Protein AF-A0A960XV69-F1 (afdb_monomer_lite)

Sequence (689 aa):
MEKQKRWQLALIITVLLLTLYNILPTIFYYAQPLKAPVDEGRAMQVASEMVDRVNKLESEAQNWLAAYCKHLGLAPRSITIDAENPRQVLIRFAQPQEAETLKRLLPRAAALIPFQPARLNLATQQPIDTSVVAIDRSISMHMQPGGSLFRYTAKLDDKGQALPLYKALSNDRVSQVAEVLAGQSPQAIQIQALANAPADISGDQLELTLRLAREINAYSDAFGTQSPIAQRYFGTFSRGLQKDGSATVQRFTAKLDAAKAALTKQLTDLEAQQKTLKERGEFLDADKEQLLSLLRTQMTTLESASTVVKANSSAFSKGTQALDRTAILATLEQTDTIDLQDSHPFIRSLSIEWGADRVLLNLHDDVLAVRGQGGQTELAALQEEKLQQLLINEIARVSRATDEELSPINDRFSLSLAHLTSSQSVLALELGELAAQRTAQLEHELTALWQPLHADLERKAYPILDYKAFSGLSTAESKLGLVVYAPASEAKAPPRGFRTSSVYVIARGMKSILDKYQAYPDSDDAKQLTKDITLLQRLLADQGFFGYPAAAYGMAPEFADDFIFELNDYYSSLLAATREDLVVKGSHRYAVLEFTDVEQRILTTNHIEEAEQEELLKWREEYQSAQVDLRPAARLLVPPPTKNAYVENLKINLRKYFRGDDRKILRWGLDLSGGKSVRIGLRDQSNQP

Radius of gyration: 33.03 Å; chains: 1; bounding box: 83×102×83 Å

Foldseek 3Di:
DDPPDPVVVVVVVVVVVVVCLQVQLQCLQVVDPFQAFDDPVNLLVLVQLLLVLLQVLLVVLQLQVVLLCVLVVFDWPDWAQDPLFNQKTKTFGPDLVSLVVCLVQQQLQQVPQPQPQSGKAFQPDADPPSRMTIIGGSDRDRDDRDDPQKDKDWQADPVLHGDPVNLVLVLLQVLLLLLQFQAQAPLQVLLQVLLPDDLADDDPSLVSLLVVLLVLVLLCVLQNLPGLLNLLVLLSNQAQVLVCQLVSLVSSLSSLVNSLVVLVVVLVVLVVVQVVQVVVVHGDPPVSVVVNVVSVVSNVSSVVSSVSCVVSVVSNSNHDYRDDSVNSSVVSVVFQKDASPSNHSFFGIWGDDSVQQKIKGHTDPVLLVLCPPVCPDVSSVSSNVSSVVVVVVVQVVSCVSFVWDWDDDDSIIMTGNDPDDQFGMKMKRQVLVVLVSVLVSVLSSCVVQQQAPQPCCHCVNANEEEVVVLVPDDPVVNQHYWYKDAQLNDPDDDFPQDANQKIKIKGHNVQVVLVVCPVPCPDPNNVSNVVSVVSVCSSLVSVVWDKDQLCVRPTDPNRNGIIMTMDGNNCVSSVSSSQAPFCQGRRSSITMGTIRGNNVVLVSVLVSLVVVLVSLVVLQVLQVVQCPDPDVSSNSSRRHRSDDSQVSLQVSLVVNSSSNPPQSWRWGWDDDDPIDIDTDHDADPVRHD

Secondary structure (DSSP, 8-state):
-----HHHHHHHHHHHHHHHHHHHHHHHHHTS-TTSPP-HHHHHHHHHHHHHHHHHHHHHHHHHHHHHHHHTT---SEEEE-SS-TTEEEEE-SSHHHHHHHHHHHHHHHTT-SSGGG-EEE-SS--SSTTEEEEEES---PPPSSSTTEEEEESB-TTSPBPHHHHHHHHHHHHHHHHHHHSS-HHHHHHHHHHHS-SS--HHHHHHHHHHHHHHHHHHHHH-TTSHHHHHHHHHTTTT-TTTHHHHHHHHHHHHHHHHHHHHHHHHHHHHHHHHHHHTT----HHHHHHHHHHHHHHHHHHHHHHHHHHTHHHHT-PPPPPPHHHHHHHHHH-SEEE-GGGSSSEEEEEEEGGGTEEEEEEPHHHHHHHTTTTSSHHHHHHHHHHHHHHHHHHHHHHHHHT--EEEETTEEEEES-SSTT--EEEEEEHHHHHHHHHHHHHHHHHHH----SGGGSTTTS-EEEHHHHHTS-TTGGGSEEEEE-GGGSSSPPPTT--TTEEEEEEETHHHHHHHHHT-TTSHHHHHHHHHHHHHHHHHHHTT-EEEEGGGGT--GGGTT-EEEEEETTTHHHHHHHTS--EE-TTSSEEEEEE--HHHHHHHHHHHHHHHHHHHHHHHHHHHHHHH-SSTTGGGTSPPPSS-HHHHHHHHHHHHHHHT-TT-EEEEE--STT--EEEEE---TTS--

Structure (mmCIF, N/CA/C/O backbone):
data_AF-A0A960XV69-F1
#
_entry.id   AF-A0A960XV69-F1
#
loop_
_atom_site.group_PDB
_atom_site.id
_atom_site.type_symbol
_atom_site.label_atom_id
_atom_site.label_alt_id
_atom_site.label_comp_id
_atom_site.label_asym_id
_atom_site.label_entity_id
_atom_site.label_seq_id
_atom_site.pdbx_PDB_ins_code
_atom_site.Cartn_x
_atom_site.Cartn_y
_atom_site.Cartn_z
_atom_site.occupancy
_atom_site.B_iso_or_equiv
_atom_site.auth_seq_id
_atom_site.auth_comp_id
_atom_site.auth_asym_id
_atom_site.auth_atom_id
_atom_site.pdbx_PDB_model_num
ATOM 1 N N . MET A 1 1 ? 28.408 -60.281 -46.549 1.00 46.12 1 MET A N 1
ATOM 2 C CA . MET A 1 1 ? 28.264 -59.071 -45.713 1.00 46.12 1 MET A CA 1
ATOM 3 C C . MET A 1 1 ? 27.505 -58.031 -46.518 1.00 46.12 1 MET A C 1
ATOM 5 O O . MET A 1 1 ? 28.087 -57.405 -47.397 1.00 46.12 1 MET A O 1
ATOM 9 N N . GLU A 1 2 ? 26.191 -57.930 -46.310 1.00 51.59 2 GLU A N 1
ATOM 10 C CA . GLU A 1 2 ? 25.373 -56.895 -46.949 1.00 51.59 2 GLU A CA 1
ATOM 11 C C . GLU A 1 2 ? 25.874 -55.509 -46.531 1.00 51.59 2 GLU A C 1
ATOM 13 O O . GLU A 1 2 ? 26.087 -55.242 -45.348 1.00 51.59 2 GLU A O 1
ATOM 18 N N . LYS A 1 3 ? 26.088 -54.625 -47.511 1.00 59.28 3 LYS A N 1
ATOM 19 C CA . LYS A 1 3 ? 26.428 -53.223 -47.262 1.00 59.28 3 LYS A CA 1
ATOM 20 C C . LYS A 1 3 ? 25.274 -52.587 -46.484 1.00 59.28 3 LYS A C 1
ATOM 22 O O . LYS A 1 3 ? 24.214 -52.363 -47.069 1.00 59.28 3 LYS A O 1
ATOM 27 N N . GLN A 1 4 ? 25.487 -52.280 -45.201 1.00 59.44 4 GLN A N 1
ATOM 28 C CA . GLN A 1 4 ? 24.585 -51.423 -44.426 1.00 59.44 4 GLN A CA 1
ATOM 29 C C . GLN A 1 4 ? 24.274 -50.177 -45.257 1.00 59.44 4 GLN A C 1
ATOM 31 O O . GLN A 1 4 ? 25.169 -49.426 -45.662 1.00 59.44 4 GLN A O 1
ATOM 36 N N . LYS A 1 5 ? 22.998 -49.999 -45.600 1.00 75.19 5 LYS A N 1
ATOM 37 C CA . LYS A 1 5 ? 22.580 -48.904 -46.470 1.00 75.19 5 LYS A CA 1
ATOM 38 C C . LYS A 1 5 ? 22.612 -47.620 -45.640 1.00 75.19 5 LYS A C 1
ATOM 40 O O . LYS A 1 5 ? 22.060 -47.584 -44.547 1.00 75.19 5 LYS A O 1
ATOM 45 N N . ARG A 1 6 ? 23.212 -46.544 -46.163 1.00 72.94 6 ARG A N 1
ATOM 46 C CA . ARG A 1 6 ? 23.377 -45.248 -45.461 1.00 72.94 6 ARG A CA 1
ATOM 47 C C . ARG A 1 6 ? 22.074 -44.673 -44.869 1.00 72.94 6 ARG A C 1
ATOM 49 O O . ARG A 1 6 ? 22.132 -43.942 -43.889 1.00 72.94 6 ARG A O 1
ATOM 56 N N . TRP A 1 7 ? 20.907 -45.035 -45.412 1.00 79.94 7 TRP A N 1
ATOM 57 C CA . TRP A 1 7 ? 19.604 -44.628 -44.871 1.00 79.94 7 TRP A CA 1
ATOM 58 C C . TRP A 1 7 ? 19.234 -45.322 -43.552 1.00 79.94 7 TRP A C 1
ATOM 60 O O . TRP A 1 7 ? 18.522 -44.731 -42.751 1.00 79.94 7 TRP A O 1
ATOM 70 N N . GLN A 1 8 ? 19.736 -46.535 -43.290 1.00 81.25 8 GLN A N 1
ATOM 71 C CA . GLN A 1 8 ? 19.508 -47.240 -42.023 1.00 81.25 8 GLN A CA 1
ATOM 72 C C . GLN A 1 8 ? 20.196 -46.506 -40.869 1.00 81.25 8 GLN A C 1
ATOM 74 O O . GLN A 1 8 ? 19.603 -46.356 -39.809 1.00 81.25 8 GLN A O 1
ATOM 79 N N . LEU A 1 9 ? 21.402 -45.969 -41.096 1.00 81.31 9 LEU A N 1
ATOM 80 C CA . LEU A 1 9 ? 22.094 -45.123 -40.120 1.00 81.31 9 LEU A CA 1
ATOM 81 C C . LEU A 1 9 ? 21.316 -43.828 -39.849 1.00 81.31 9 LEU A C 1
ATOM 83 O O . LEU A 1 9 ? 21.129 -43.464 -38.693 1.00 81.31 9 LEU A O 1
ATOM 87 N N . ALA A 1 10 ? 20.826 -43.159 -40.899 1.00 82.94 10 ALA A N 1
ATOM 88 C CA . ALA A 1 10 ? 20.011 -41.954 -40.747 1.00 82.94 10 ALA A CA 1
ATOM 89 C C . ALA A 1 10 ? 18.727 -42.239 -39.950 1.00 82.94 10 ALA A C 1
ATOM 91 O O . ALA A 1 10 ? 18.403 -41.496 -39.032 1.00 82.94 10 ALA A O 1
ATOM 92 N N . LEU A 1 11 ? 18.052 -43.357 -40.235 1.00 82.62 11 LEU A N 1
ATOM 93 C CA . LEU A 1 11 ? 16.850 -43.783 -39.522 1.00 82.62 11 LEU A CA 1
ATOM 94 C C . LEU A 1 11 ? 17.133 -44.125 -38.052 1.00 82.62 11 LEU A C 1
ATOM 96 O O . LEU A 1 11 ? 16.377 -43.702 -37.185 1.00 82.62 11 LEU A O 1
ATOM 100 N N . ILE A 1 12 ? 18.235 -44.823 -37.755 1.00 83.81 12 ILE A N 1
ATOM 101 C CA . ILE A 1 12 ? 18.666 -45.102 -36.375 1.00 83.81 12 ILE A CA 1
ATOM 102 C C . ILE A 1 12 ? 18.928 -43.795 -35.620 1.00 83.81 12 ILE A C 1
ATOM 104 O O . ILE A 1 12 ? 18.449 -43.641 -34.501 1.00 83.81 12 ILE A O 1
ATOM 108 N N . ILE A 1 13 ? 19.634 -42.839 -36.232 1.00 85.38 13 ILE A N 1
ATOM 109 C CA . ILE A 1 13 ? 19.891 -41.525 -35.628 1.00 85.38 13 ILE A CA 1
ATOM 110 C C . ILE A 1 13 ? 18.574 -40.782 -35.378 1.00 85.38 13 ILE A C 1
ATOM 112 O O . ILE A 1 13 ? 18.382 -40.244 -34.294 1.00 85.38 13 ILE A O 1
ATOM 116 N N . THR A 1 14 ? 17.644 -40.778 -36.337 1.00 83.50 14 THR A N 1
ATOM 117 C CA . THR A 1 14 ? 16.336 -40.130 -36.173 1.00 83.50 14 THR A CA 1
ATOM 118 C C . THR A 1 14 ? 15.526 -40.759 -35.043 1.00 83.50 14 THR A C 1
ATOM 120 O O . THR A 1 14 ? 14.998 -40.031 -34.208 1.00 83.50 14 THR A O 1
ATOM 123 N N . VAL A 1 15 ? 15.452 -42.090 -34.973 1.00 82.06 15 VAL A N 1
ATOM 124 C CA . VAL A 1 15 ? 14.752 -42.791 -33.886 1.00 82.06 15 VAL A CA 1
ATOM 125 C C . VAL A 1 15 ? 15.415 -42.493 -32.543 1.00 82.06 15 VAL A C 1
ATOM 127 O O . VAL A 1 15 ? 14.711 -42.162 -31.596 1.00 82.06 15 VAL A O 1
ATOM 130 N N . LEU A 1 16 ? 16.750 -42.521 -32.472 1.00 83.44 16 LEU A N 1
ATOM 131 C CA . LEU A 1 16 ? 17.501 -42.227 -31.251 1.00 83.44 16 LEU A CA 1
ATOM 132 C C . LEU A 1 16 ? 17.264 -40.788 -30.766 1.00 83.44 16 LEU A C 1
ATOM 134 O O . LEU A 1 16 ? 16.988 -40.572 -29.586 1.00 83.44 16 LEU A O 1
ATOM 138 N N . LEU A 1 17 ? 17.296 -39.812 -31.676 1.00 82.50 17 LEU A N 1
ATOM 139 C CA . LEU A 1 17 ? 16.986 -38.415 -31.370 1.00 82.50 17 LEU A CA 1
ATOM 140 C C . LEU A 1 17 ? 15.535 -38.239 -30.912 1.00 82.50 17 LEU A C 1
ATOM 142 O O . LEU A 1 17 ? 15.307 -37.520 -29.948 1.00 82.50 17 LEU A O 1
ATOM 146 N N . LEU A 1 18 ? 14.568 -38.922 -31.536 1.00 76.62 18 LEU A N 1
ATOM 147 C CA . LEU A 1 18 ? 13.163 -38.895 -31.110 1.00 76.62 18 LEU A CA 1
ATOM 148 C C . LEU A 1 18 ? 12.956 -39.554 -29.738 1.00 76.62 18 LEU A C 1
ATOM 150 O O . LEU A 1 18 ? 12.161 -39.069 -28.937 1.00 76.62 18 LEU A O 1
ATOM 154 N N . THR A 1 19 ? 13.688 -40.627 -29.428 1.00 75.00 19 THR A N 1
ATOM 155 C CA . THR A 1 19 ? 13.636 -41.252 -28.098 1.00 75.00 19 THR A CA 1
ATOM 156 C C . THR A 1 19 ? 14.272 -40.378 -27.022 1.00 75.00 19 THR A C 1
ATOM 158 O O . THR A 1 19 ? 13.673 -40.204 -25.964 1.00 75.00 19 THR A O 1
ATOM 161 N N . LEU A 1 20 ? 15.434 -39.768 -27.287 1.00 77.19 20 LEU A N 1
ATOM 162 C CA . LEU A 1 20 ? 16.037 -38.789 -26.376 1.00 77.19 20 LEU A CA 1
ATOM 163 C C . LEU A 1 20 ? 15.120 -37.576 -26.200 1.00 77.19 20 LEU A C 1
ATOM 165 O O . LEU A 1 20 ? 14.971 -37.078 -25.089 1.00 77.19 20 LEU A O 1
ATOM 169 N N . TYR A 1 21 ? 14.459 -37.155 -27.276 1.00 71.88 21 TYR A N 1
ATOM 170 C CA . TYR A 1 21 ? 13.474 -36.085 -27.251 1.00 71.88 21 TYR A CA 1
ATOM 171 C C . TYR A 1 21 ? 12.264 -36.398 -26.345 1.00 71.88 21 TYR A C 1
ATOM 173 O O . TYR A 1 21 ? 11.721 -35.533 -25.672 1.00 71.88 21 TYR A O 1
ATOM 181 N N . ASN A 1 22 ? 11.835 -37.655 -26.276 1.00 70.31 22 ASN A N 1
ATOM 182 C CA . ASN A 1 22 ? 10.731 -38.021 -25.390 1.00 70.31 22 ASN A CA 1
ATOM 183 C C . ASN A 1 22 ? 11.162 -38.110 -23.920 1.00 70.31 22 ASN A C 1
ATOM 185 O O . ASN A 1 22 ? 10.454 -37.696 -23.006 1.00 70.31 22 ASN A O 1
ATOM 189 N N . ILE A 1 23 ? 12.327 -38.717 -23.690 1.00 71.50 23 ILE A N 1
ATOM 190 C CA . ILE A 1 23 ? 12.718 -39.176 -22.358 1.00 71.50 23 ILE A CA 1
ATOM 191 C C . ILE A 1 23 ? 13.402 -38.056 -21.560 1.00 71.50 23 ILE A C 1
ATOM 193 O O . ILE A 1 23 ? 13.183 -37.951 -20.355 1.00 71.50 23 ILE A O 1
ATOM 197 N N . LEU A 1 24 ? 14.209 -37.203 -22.203 1.00 75.31 24 LEU A N 1
ATOM 198 C CA . LEU A 1 24 ? 15.039 -36.219 -21.499 1.00 75.31 24 LEU A CA 1
ATOM 199 C C . LEU A 1 24 ? 14.249 -35.231 -20.621 1.00 75.31 24 LEU A C 1
ATOM 201 O O . LEU A 1 24 ? 14.652 -35.072 -19.474 1.00 75.31 24 LEU A O 1
ATOM 205 N N . PRO A 1 25 ? 13.133 -34.613 -21.058 1.00 68.75 25 PRO A N 1
ATOM 206 C CA . PRO A 1 25 ? 12.353 -33.705 -20.206 1.00 68.75 25 PRO A CA 1
ATOM 207 C C . PRO A 1 25 ? 11.836 -34.393 -18.957 1.00 68.75 25 PRO A C 1
ATOM 209 O O . PRO A 1 25 ? 11.910 -33.847 -17.866 1.00 68.75 25 PRO A O 1
ATOM 212 N N . THR A 1 26 ? 11.351 -35.624 -19.129 1.00 68.62 26 THR A N 1
ATOM 213 C CA . THR A 1 26 ? 10.805 -36.434 -18.041 1.00 68.62 26 THR A CA 1
ATOM 214 C C . THR A 1 26 ? 11.909 -36.798 -17.051 1.00 68.62 26 THR A C 1
ATOM 216 O O . THR A 1 26 ? 11.712 -36.683 -15.846 1.00 68.62 26 THR A O 1
ATOM 219 N N . ILE A 1 27 ? 13.099 -37.165 -17.544 1.00 75.44 27 ILE A N 1
ATOM 220 C CA . ILE A 1 27 ? 14.270 -37.390 -16.690 1.00 75.44 27 ILE A CA 1
ATOM 221 C C . ILE A 1 27 ? 14.653 -36.104 -15.957 1.00 75.44 27 ILE A C 1
ATOM 223 O O . ILE A 1 27 ? 14.848 -36.156 -14.752 1.00 75.44 27 ILE A O 1
ATOM 227 N N . PHE A 1 28 ? 14.752 -34.958 -16.636 1.00 77.06 28 PHE A N 1
ATOM 228 C CA . PHE A 1 28 ? 15.150 -33.701 -15.996 1.00 77.06 28 PHE A CA 1
ATOM 229 C C . PHE A 1 28 ? 14.119 -33.189 -14.987 1.00 77.06 28 PHE A C 1
ATOM 231 O O . PHE A 1 28 ? 14.517 -32.626 -13.970 1.00 77.06 28 PHE A O 1
ATOM 238 N N . TYR A 1 29 ? 12.826 -33.409 -15.234 1.00 73.12 29 TYR A N 1
ATOM 239 C CA . TYR A 1 29 ? 11.761 -33.066 -14.295 1.00 73.12 29 TYR A CA 1
ATOM 240 C C . TYR A 1 29 ? 11.811 -33.944 -13.047 1.00 73.12 29 TYR A C 1
ATOM 242 O O . TYR A 1 29 ? 11.953 -33.437 -11.941 1.00 73.12 29 TYR A O 1
ATOM 250 N N . TYR A 1 30 ? 11.772 -35.270 -13.210 1.00 73.44 30 TYR A N 1
ATOM 251 C CA . TYR A 1 30 ? 11.741 -36.197 -12.075 1.00 73.44 30 TYR A CA 1
ATOM 252 C C . TYR A 1 30 ? 13.103 -36.388 -11.395 1.00 73.44 30 TYR A C 1
ATOM 254 O O . TYR A 1 30 ? 13.158 -36.920 -10.289 1.00 73.44 30 TYR A O 1
ATOM 262 N N . ALA A 1 31 ? 14.204 -35.952 -12.015 1.00 80.38 31 ALA A N 1
ATOM 263 C CA . ALA A 1 31 ? 15.495 -35.835 -11.340 1.00 80.38 31 ALA A CA 1
ATOM 264 C C . ALA A 1 31 ? 15.537 -34.642 -10.375 1.00 80.38 31 ALA A C 1
ATOM 266 O O . ALA A 1 31 ? 16.386 -34.617 -9.482 1.00 80.38 31 ALA A O 1
ATOM 267 N N . GLN A 1 32 ? 14.654 -33.650 -10.540 1.00 81.62 32 GLN A N 1
ATOM 268 C CA . GLN A 1 32 ? 14.532 -32.561 -9.580 1.00 81.62 32 GLN A CA 1
ATOM 269 C C . GLN A 1 32 ? 13.721 -33.014 -8.362 1.00 81.62 32 GLN A C 1
ATOM 271 O O . GLN A 1 32 ? 12.783 -33.804 -8.483 1.00 81.62 32 GLN A O 1
ATOM 276 N N . PRO A 1 33 ? 14.038 -32.498 -7.166 1.00 86.44 33 PRO A N 1
ATOM 277 C CA . PRO A 1 33 ? 13.279 -32.805 -5.967 1.00 86.44 33 PRO A CA 1
ATOM 278 C C . PRO A 1 33 ? 11.998 -31.955 -5.942 1.00 86.44 33 PRO A C 1
ATOM 280 O O . PRO A 1 33 ? 11.883 -31.022 -5.158 1.00 86.44 33 PRO A O 1
ATOM 283 N N . LEU A 1 34 ? 11.046 -32.259 -6.827 1.00 84.88 34 LEU A N 1
ATOM 284 C CA . LEU A 1 34 ? 9.854 -31.440 -7.102 1.00 84.88 34 LEU A CA 1
ATOM 285 C C . LEU A 1 34 ? 9.034 -31.094 -5.854 1.00 84.88 34 LEU A C 1
ATOM 287 O O . LEU A 1 34 ? 8.559 -29.973 -5.719 1.00 84.88 34 LEU A O 1
ATOM 291 N N . LYS A 1 35 ? 8.915 -32.051 -4.930 1.00 89.19 35 LYS A N 1
ATOM 292 C CA . LYS A 1 35 ? 8.189 -31.901 -3.660 1.00 89.19 35 LYS A CA 1
ATOM 293 C C . LYS A 1 35 ? 9.045 -31.397 -2.503 1.00 89.19 35 LYS A C 1
ATOM 295 O O . LYS A 1 35 ? 8.539 -31.269 -1.392 1.00 89.19 35 LYS A O 1
ATOM 300 N N . ALA A 1 36 ? 10.336 -31.163 -2.726 1.00 90.69 36 ALA A N 1
ATOM 301 C CA . ALA A 1 36 ? 11.165 -30.554 -1.700 1.00 90.69 36 ALA A CA 1
ATOM 302 C C . ALA A 1 36 ? 10.846 -29.057 -1.580 1.00 90.69 36 ALA A C 1
ATOM 304 O O . ALA A 1 36 ? 10.498 -28.426 -2.585 1.00 90.69 36 ALA A O 1
ATOM 305 N N . PRO A 1 37 ? 11.012 -28.477 -0.379 1.00 92.25 37 PRO A N 1
ATOM 306 C CA . PRO A 1 37 ? 10.954 -27.035 -0.207 1.00 92.25 37 PRO A CA 1
ATOM 307 C C . PRO A 1 37 ? 11.954 -26.318 -1.115 1.00 92.25 37 PRO A C 1
ATOM 309 O O . PRO A 1 37 ? 13.028 -26.833 -1.450 1.00 92.25 37 PRO A O 1
ATOM 312 N N . VAL A 1 38 ? 11.612 -25.082 -1.470 1.00 93.81 38 VAL A N 1
ATOM 313 C CA . VAL A 1 38 ? 12.564 -24.148 -2.074 1.00 93.81 38 VAL A CA 1
ATOM 314 C C . VAL A 1 38 ? 13.577 -23.753 -1.004 1.00 93.81 38 VAL A C 1
ATOM 316 O O . VAL A 1 38 ? 13.194 -23.213 0.031 1.00 93.81 38 VAL A O 1
ATOM 319 N N . ASP A 1 39 ? 14.851 -24.048 -1.261 1.00 93.69 39 ASP A N 1
ATOM 320 C CA . ASP A 1 39 ? 15.976 -23.702 -0.396 1.00 93.69 39 ASP A CA 1
ATOM 321 C C . ASP A 1 39 ? 16.490 -22.275 -0.658 1.00 93.69 39 ASP A C 1
ATOM 323 O O . ASP A 1 39 ? 16.061 -21.590 -1.590 1.00 93.69 39 ASP A O 1
ATOM 327 N N . GLU A 1 40 ? 17.440 -21.832 0.167 1.00 94.19 40 GLU A N 1
ATOM 328 C CA . GLU A 1 40 ? 18.044 -20.502 0.056 1.00 94.19 40 GLU A CA 1
ATOM 329 C C . GLU A 1 40 ? 18.694 -20.269 -1.311 1.00 94.19 40 GLU A C 1
ATOM 331 O O . GLU A 1 40 ? 18.518 -19.209 -1.905 1.00 94.19 40 GLU A O 1
ATOM 336 N N . GLY A 1 41 ? 19.404 -21.264 -1.850 1.00 93.69 41 GLY A N 1
ATOM 337 C CA . GLY A 1 41 ? 20.088 -21.139 -3.137 1.00 93.69 41 GLY A CA 1
ATOM 338 C C . GLY A 1 41 ? 19.115 -20.847 -4.279 1.00 93.69 41 GLY A C 1
ATOM 339 O O . GLY A 1 41 ? 19.331 -19.919 -5.061 1.00 93.69 41 GLY A O 1
ATOM 340 N N . ARG A 1 42 ? 18.004 -21.591 -4.345 1.00 93.50 42 ARG A N 1
ATOM 341 C CA . ARG A 1 42 ? 16.940 -21.355 -5.330 1.00 93.50 42 ARG A CA 1
ATOM 342 C C . ARG A 1 42 ? 16.217 -20.035 -5.085 1.00 93.50 42 ARG A C 1
ATOM 344 O O . ARG A 1 42 ? 15.951 -19.315 -6.042 1.00 93.50 42 ARG A O 1
ATOM 351 N N . ALA A 1 43 ? 15.922 -19.691 -3.833 1.00 94.81 43 ALA A N 1
ATOM 352 C CA . ALA A 1 43 ? 15.281 -18.420 -3.504 1.00 94.81 43 ALA A CA 1
ATOM 353 C C . ALA A 1 43 ? 16.145 -17.216 -3.921 1.00 94.81 43 ALA A C 1
ATOM 355 O O . ALA A 1 43 ? 15.640 -16.259 -4.505 1.00 94.81 43 ALA A O 1
ATOM 356 N N . MET A 1 44 ? 17.459 -17.284 -3.704 1.00 94.38 44 MET A N 1
ATOM 357 C CA . MET A 1 44 ? 18.388 -16.233 -4.121 1.00 94.38 44 MET A CA 1
ATOM 358 C C . MET A 1 44 ? 18.590 -16.187 -5.639 1.00 94.38 44 MET A C 1
ATOM 360 O O . MET A 1 44 ? 18.824 -15.112 -6.190 1.00 94.38 44 MET A O 1
ATOM 364 N N . GLN A 1 45 ? 18.428 -17.310 -6.347 1.00 93.44 45 GLN A N 1
ATOM 365 C CA . GLN A 1 45 ? 18.333 -17.285 -7.806 1.00 93.44 45 GLN A CA 1
ATOM 366 C C . GLN A 1 45 ? 17.092 -16.505 -8.263 1.00 93.44 45 GLN A C 1
ATOM 368 O O . GLN A 1 45 ? 17.210 -15.649 -9.135 1.00 93.44 45 GLN A O 1
ATOM 373 N N . VAL A 1 46 ? 15.927 -16.733 -7.642 1.00 94.69 46 VAL A N 1
ATOM 374 C CA . VAL A 1 46 ? 14.706 -15.955 -7.929 1.00 94.69 46 VAL A CA 1
ATOM 375 C C . VAL A 1 46 ? 14.946 -14.468 -7.657 1.00 94.69 46 VAL A C 1
ATOM 377 O O . VAL A 1 46 ? 14.585 -13.635 -8.483 1.00 94.69 46 VAL A O 1
ATOM 380 N N . ALA A 1 47 ? 15.627 -14.126 -6.557 1.00 94.50 47 ALA A N 1
ATOM 381 C CA . ALA A 1 47 ? 16.030 -12.751 -6.261 1.00 94.50 47 ALA A CA 1
ATOM 382 C C . ALA A 1 47 ? 16.871 -12.118 -7.380 1.00 94.50 47 ALA A C 1
ATOM 384 O O . ALA A 1 47 ? 16.577 -11.009 -7.826 1.00 94.50 47 ALA A O 1
ATOM 385 N N . SER A 1 48 ? 17.877 -12.841 -7.877 1.00 93.88 48 SER A N 1
ATOM 386 C CA . SER A 1 48 ? 18.694 -12.390 -9.007 1.00 93.88 48 SER A CA 1
ATOM 387 C C . SER A 1 48 ? 17.858 -12.197 -10.271 1.00 93.88 48 SER A C 1
ATOM 389 O O . SER A 1 48 ? 17.993 -11.180 -10.945 1.00 93.88 48 SER A O 1
ATOM 391 N N . GLU A 1 49 ? 16.959 -13.133 -10.580 1.00 93.94 49 GLU A N 1
ATOM 392 C CA . GLU A 1 49 ? 16.093 -13.039 -11.757 1.00 93.94 49 GLU A CA 1
ATOM 393 C C . GLU A 1 49 ? 15.116 -11.852 -11.665 1.00 93.94 49 GLU A C 1
ATOM 395 O O . GLU A 1 49 ? 14.833 -11.215 -12.681 1.00 93.94 49 GLU A O 1
ATOM 400 N N . MET A 1 50 ? 14.626 -11.515 -10.465 1.00 94.75 50 MET A N 1
ATOM 401 C CA . MET A 1 50 ? 13.823 -10.308 -10.235 1.00 94.75 50 MET A CA 1
ATOM 402 C C . MET A 1 50 ? 14.621 -9.037 -10.545 1.00 94.75 50 MET A C 1
ATOM 404 O O . MET A 1 50 ? 14.137 -8.184 -11.289 1.00 94.75 50 MET A O 1
ATOM 408 N N . VAL A 1 51 ? 15.849 -8.931 -10.023 1.00 93.75 51 VAL A N 1
ATOM 409 C CA . VAL A 1 51 ? 16.756 -7.799 -10.289 1.00 93.75 51 VAL A CA 1
ATOM 410 C C . VAL A 1 51 ? 17.048 -7.673 -11.783 1.00 93.75 51 VAL A C 1
ATOM 412 O O . VAL A 1 51 ? 16.926 -6.585 -12.348 1.00 93.75 51 VAL A O 1
ATOM 415 N N . ASP A 1 52 ? 17.359 -8.788 -12.446 1.00 93.75 52 ASP A N 1
ATOM 416 C CA . ASP A 1 52 ? 17.639 -8.813 -13.880 1.00 93.75 52 ASP A CA 1
ATOM 417 C C . ASP A 1 52 ? 16.437 -8.329 -14.698 1.00 93.75 52 ASP A C 1
ATOM 419 O O . ASP A 1 52 ? 16.608 -7.541 -15.631 1.00 93.75 52 ASP A O 1
ATOM 423 N N . ARG A 1 53 ? 15.212 -8.753 -14.352 1.00 94.31 53 ARG A N 1
ATOM 424 C CA . ARG A 1 53 ? 13.986 -8.307 -15.036 1.00 94.31 53 ARG A CA 1
ATOM 425 C C . ARG A 1 53 ? 13.756 -6.807 -14.878 1.00 94.31 53 ARG A C 1
ATOM 427 O O . ARG A 1 53 ? 13.484 -6.147 -15.880 1.00 94.31 53 ARG A O 1
ATOM 434 N N . VAL A 1 54 ? 13.917 -6.266 -13.669 1.00 94.12 54 VAL A N 1
ATOM 435 C CA . VAL A 1 54 ? 13.766 -4.825 -13.409 1.00 94.12 54 VAL A CA 1
ATOM 436 C C . VAL A 1 54 ? 14.810 -4.023 -14.187 1.00 94.12 54 VAL A C 1
ATOM 438 O O . VAL A 1 54 ? 14.455 -3.123 -14.947 1.00 94.12 54 VAL A O 1
ATOM 441 N N . ASN A 1 55 ? 16.089 -4.386 -14.079 1.00 92.88 55 ASN A N 1
ATOM 442 C CA . ASN A 1 55 ? 17.178 -3.661 -14.736 1.00 92.88 55 ASN A CA 1
ATOM 443 C C . ASN A 1 55 ? 17.105 -3.743 -16.263 1.00 92.88 55 ASN A C 1
ATOM 445 O O . ASN A 1 55 ? 17.433 -2.789 -16.967 1.00 92.88 55 ASN A O 1
ATOM 449 N N . LYS A 1 56 ? 16.632 -4.865 -16.811 1.00 93.31 56 LYS A N 1
ATOM 450 C CA . LYS A 1 56 ? 16.484 -5.047 -18.259 1.00 93.31 56 LYS A CA 1
ATOM 451 C C . LYS A 1 56 ? 15.536 -4.024 -18.891 1.00 93.31 56 LYS A C 1
ATOM 453 O O . LYS A 1 56 ? 15.748 -3.682 -20.060 1.00 93.31 56 LYS A O 1
ATOM 458 N N . LEU A 1 57 ? 14.574 -3.478 -18.138 1.00 93.44 57 LEU A N 1
ATOM 459 C CA . LEU A 1 57 ? 13.660 -2.432 -18.616 1.00 93.44 57 LEU A CA 1
ATOM 460 C C . LEU A 1 57 ? 14.390 -1.172 -19.101 1.00 93.44 57 LEU A C 1
ATOM 462 O O . LEU A 1 57 ? 13.899 -0.500 -20.006 1.00 93.44 57 LEU A O 1
ATOM 466 N N . GLU A 1 58 ? 15.585 -0.881 -18.580 1.00 92.44 58 GLU A N 1
ATOM 467 C CA . GLU A 1 58 ? 16.441 0.212 -19.066 1.00 92.44 58 GLU A CA 1
ATOM 468 C C . GLU A 1 58 ? 16.818 0.026 -20.532 1.00 92.44 58 GLU A C 1
ATOM 470 O O . GLU A 1 58 ? 16.578 0.889 -21.381 1.00 92.44 58 GLU A O 1
ATOM 475 N N . SER A 1 59 ? 17.368 -1.147 -20.838 1.00 92.25 59 SER A N 1
ATOM 476 C CA . SER A 1 59 ? 17.759 -1.503 -22.198 1.00 92.25 59 SER A CA 1
ATOM 477 C C . SER A 1 59 ? 16.543 -1.669 -23.115 1.00 92.25 59 SER A C 1
ATOM 479 O O . SER A 1 59 ? 16.596 -1.320 -24.295 1.00 92.25 59 SER A O 1
ATOM 481 N N . GLU A 1 60 ? 15.420 -2.171 -22.595 1.00 92.94 60 GLU A N 1
ATOM 482 C CA . GLU A 1 60 ? 14.194 -2.350 -23.373 1.00 92.94 60 GLU A CA 1
ATOM 483 C C . GLU A 1 60 ? 13.551 -1.013 -23.744 1.00 92.94 60 GLU A C 1
ATOM 485 O O . GLU A 1 60 ? 13.132 -0.864 -24.893 1.00 92.94 60 GLU A O 1
ATOM 490 N N . ALA A 1 61 ? 13.578 -0.015 -22.855 1.00 94.50 61 ALA A N 1
ATOM 491 C CA . ALA A 1 61 ? 13.154 1.349 -23.162 1.00 94.50 61 ALA A CA 1
ATOM 492 C C . ALA A 1 61 ? 13.984 1.956 -24.306 1.00 94.50 61 ALA A C 1
ATOM 494 O O . ALA A 1 61 ? 13.423 2.458 -25.281 1.00 94.50 61 ALA A O 1
ATOM 495 N N . GLN A 1 62 ? 15.317 1.858 -24.240 1.00 94.56 62 GLN A N 1
ATOM 496 C CA . GLN A 1 62 ? 16.203 2.348 -25.305 1.00 94.56 62 GLN A CA 1
ATOM 497 C C . GLN A 1 62 ? 15.940 1.640 -26.642 1.00 94.56 62 GLN A C 1
ATOM 499 O O . GLN A 1 62 ? 15.820 2.293 -27.681 1.00 94.56 62 GLN A O 1
ATOM 504 N N . ASN A 1 63 ? 15.800 0.312 -26.619 1.00 94.44 63 ASN A N 1
ATOM 505 C CA . ASN A 1 63 ? 15.517 -0.488 -27.811 1.00 94.44 63 ASN A CA 1
ATOM 506 C C . ASN A 1 63 ? 14.148 -0.153 -28.418 1.00 94.44 63 ASN A C 1
ATOM 508 O O . ASN A 1 63 ? 14.025 -0.057 -29.642 1.00 94.44 63 ASN A O 1
ATOM 512 N N . TRP A 1 64 ? 13.126 0.044 -27.582 1.00 95.06 64 TRP A N 1
ATOM 513 C CA . TRP A 1 64 ? 11.796 0.453 -28.026 1.00 95.06 64 TRP A CA 1
ATOM 514 C C . TRP A 1 64 ? 11.841 1.835 -28.683 1.00 95.06 64 TRP A C 1
ATOM 516 O O . TRP A 1 64 ? 11.335 2.006 -29.791 1.00 95.06 64 TRP A O 1
ATOM 526 N N . LEU A 1 65 ? 12.525 2.800 -28.060 1.00 96.19 65 LEU A N 1
ATOM 527 C CA . LEU A 1 65 ? 12.691 4.153 -28.596 1.00 96.19 65 LEU A CA 1
ATOM 528 C C . LEU A 1 65 ? 13.462 4.161 -29.920 1.00 96.19 65 LEU A C 1
ATOM 530 O O . LEU A 1 65 ? 13.074 4.870 -30.849 1.00 96.19 65 LEU A O 1
ATOM 534 N N . ALA A 1 66 ? 14.503 3.335 -30.046 1.00 95.50 66 ALA A N 1
ATOM 535 C CA . ALA A 1 66 ? 15.237 3.159 -31.295 1.00 95.50 66 ALA A CA 1
ATOM 536 C C . ALA A 1 66 ? 14.342 2.581 -32.405 1.00 95.50 66 ALA A C 1
ATOM 538 O O . ALA A 1 66 ? 14.332 3.093 -33.529 1.00 95.50 66 ALA A O 1
ATOM 539 N N . ALA A 1 67 ? 13.553 1.548 -32.090 1.00 93.75 67 ALA A N 1
ATOM 540 C CA . ALA A 1 67 ? 12.600 0.957 -33.027 1.00 93.75 67 ALA A CA 1
ATOM 541 C C . ALA A 1 67 ? 11.516 1.959 -33.445 1.00 93.75 67 ALA A C 1
ATOM 543 O O . ALA A 1 67 ? 11.174 2.030 -34.626 1.00 93.75 67 ALA A O 1
ATOM 544 N N . TYR A 1 68 ? 11.024 2.771 -32.509 1.00 96.38 68 TYR A N 1
ATOM 545 C CA . TYR A 1 68 ? 10.022 3.795 -32.776 1.00 96.38 68 TYR A CA 1
ATOM 546 C C . TYR A 1 68 ? 10.563 4.937 -33.638 1.00 96.38 68 TYR A C 1
ATOM 548 O O . TYR A 1 68 ? 9.933 5.298 -34.630 1.00 96.38 68 TYR A O 1
ATOM 556 N N . CYS A 1 69 ? 11.767 5.442 -33.354 1.00 95.94 69 CYS A N 1
ATOM 557 C CA . CYS A 1 69 ? 12.414 6.442 -34.206 1.00 95.94 69 CYS A CA 1
ATOM 558 C C . CYS A 1 69 ? 12.581 5.922 -35.639 1.00 95.94 69 CYS A C 1
ATOM 560 O O . CYS A 1 69 ? 12.192 6.600 -36.588 1.00 95.94 69 CYS A O 1
ATOM 562 N N . LYS A 1 70 ? 13.063 4.682 -35.798 1.00 95.19 70 LYS A N 1
ATOM 563 C CA . LYS A 1 70 ? 13.192 4.037 -37.110 1.00 95.19 70 LYS A CA 1
ATOM 564 C C . LYS A 1 70 ? 11.843 3.887 -37.818 1.00 95.19 70 LYS A C 1
ATOM 566 O O . LYS A 1 70 ? 11.768 4.107 -39.023 1.00 95.19 70 LYS A O 1
ATOM 571 N N . HIS A 1 71 ? 10.789 3.528 -37.085 1.00 94.25 71 HIS A N 1
ATOM 572 C CA . HIS A 1 71 ? 9.425 3.402 -37.612 1.00 94.25 71 HIS A CA 1
ATOM 573 C C . HIS A 1 71 ? 8.869 4.734 -38.126 1.00 94.25 71 HIS A C 1
ATOM 575 O O . HIS A 1 71 ? 8.213 4.774 -39.163 1.00 94.25 71 HIS A O 1
ATOM 581 N N . LEU A 1 72 ? 9.193 5.832 -37.443 1.00 94.31 72 LEU A N 1
ATOM 582 C CA . LEU A 1 72 ? 8.861 7.191 -37.872 1.00 94.31 72 LEU A CA 1
ATOM 583 C C . LEU A 1 72 ? 9.780 7.730 -38.986 1.00 94.31 72 LEU A C 1
ATOM 585 O O . LEU A 1 72 ? 9.538 8.827 -39.487 1.00 94.31 72 LEU A O 1
ATOM 589 N N . GLY A 1 73 ? 10.826 6.991 -39.375 1.00 94.00 73 GLY A N 1
ATOM 590 C CA . GLY A 1 73 ? 11.831 7.442 -40.340 1.00 94.00 73 GLY A CA 1
ATOM 591 C C . GLY A 1 73 ? 12.804 8.494 -39.793 1.00 94.00 73 GLY A C 1
ATOM 592 O O . GLY A 1 73 ? 13.423 9.204 -40.579 1.00 94.00 73 GLY A O 1
ATOM 593 N N . LEU A 1 74 ? 12.933 8.606 -38.468 1.00 95.38 74 LEU A N 1
ATOM 594 C CA . LEU A 1 74 ? 13.832 9.542 -37.787 1.00 95.38 74 LEU A CA 1
ATOM 595 C C . LEU A 1 74 ? 15.205 8.900 -37.547 1.00 95.38 74 LEU A C 1
ATOM 597 O O . LEU A 1 74 ? 15.288 7.712 -37.217 1.00 95.38 74 LEU A O 1
ATOM 601 N N . ALA A 1 75 ? 16.276 9.692 -37.646 1.00 93.62 75 ALA A N 1
ATOM 602 C CA . ALA A 1 75 ? 17.651 9.225 -37.451 1.00 93.62 75 ALA A CA 1
ATOM 603 C C . ALA A 1 75 ? 18.291 9.849 -36.190 1.00 93.62 75 ALA A C 1
ATOM 605 O O . ALA A 1 75 ? 19.028 10.835 -36.290 1.00 93.62 75 ALA A O 1
ATOM 606 N N . PRO A 1 76 ? 18.040 9.295 -34.985 1.00 95.06 76 PRO A N 1
ATOM 607 C CA . PRO A 1 76 ? 18.657 9.805 -33.767 1.00 95.06 76 PRO A CA 1
ATOM 608 C C . PRO A 1 76 ? 20.177 9.586 -33.800 1.00 95.06 76 PRO A C 1
ATOM 610 O O . PRO A 1 76 ? 20.659 8.517 -34.169 1.00 95.06 76 PRO A O 1
ATOM 613 N N . ARG A 1 77 ? 20.942 10.594 -33.371 1.00 95.06 77 ARG A N 1
ATOM 614 C CA . ARG A 1 77 ? 22.400 10.513 -33.181 1.00 95.06 77 ARG A CA 1
ATOM 615 C C . ARG A 1 77 ? 22.768 9.684 -31.958 1.00 95.06 77 ARG A C 1
ATOM 617 O O . ARG A 1 77 ? 23.773 8.982 -31.972 1.00 95.06 77 ARG A O 1
ATOM 624 N N . SER A 1 78 ? 21.974 9.794 -30.896 1.00 95.81 78 SER A N 1
ATOM 625 C CA . SER A 1 78 ? 22.181 9.056 -29.653 1.00 95.81 78 SER A CA 1
ATOM 626 C C . SER A 1 78 ? 20.867 8.864 -28.908 1.00 95.81 78 SER A C 1
ATOM 628 O O . SER A 1 78 ? 20.022 9.759 -28.910 1.00 95.81 78 SER A O 1
ATOM 630 N N . ILE A 1 79 ? 20.744 7.725 -28.229 1.00 95.88 79 ILE A N 1
ATOM 631 C CA . ILE A 1 79 ? 19.697 7.421 -27.250 1.00 95.88 79 ILE A CA 1
ATOM 632 C C . ILE A 1 79 ? 20.435 6.961 -25.994 1.00 95.88 79 ILE A C 1
ATOM 634 O O . ILE A 1 79 ? 21.062 5.904 -26.011 1.00 95.88 79 ILE A O 1
ATOM 638 N N . THR A 1 80 ? 20.429 7.771 -24.940 1.00 94.75 80 THR A N 1
ATOM 639 C CA . THR A 1 80 ? 21.215 7.517 -23.720 1.00 94.75 80 THR A CA 1
ATOM 640 C C . THR A 1 80 ? 20.387 7.808 -22.482 1.00 94.75 80 THR A C 1
ATOM 642 O O . THR A 1 80 ? 19.598 8.747 -22.490 1.00 94.75 80 THR A O 1
ATOM 645 N N . ILE A 1 81 ? 20.576 7.028 -21.418 1.00 90.81 81 ILE A N 1
ATOM 646 C CA . ILE A 1 81 ? 20.031 7.377 -20.099 1.00 90.81 81 ILE A CA 1
ATOM 647 C C . ILE A 1 81 ? 20.803 8.591 -19.579 1.00 90.81 81 ILE A C 1
ATOM 649 O O . ILE A 1 81 ? 22.020 8.668 -19.767 1.00 90.81 81 ILE A O 1
ATOM 653 N N . ASP A 1 82 ? 20.092 9.553 -19.002 1.00 88.81 82 ASP A N 1
ATOM 654 C CA . ASP A 1 82 ? 20.716 10.707 -18.370 1.00 88.81 82 ASP A CA 1
ATOM 655 C C . ASP A 1 82 ? 21.420 10.281 -17.074 1.00 88.81 82 ASP A C 1
ATOM 657 O O . ASP A 1 82 ? 20.856 9.561 -16.251 1.00 88.81 82 ASP A O 1
ATOM 661 N N . ALA A 1 83 ? 22.670 10.708 -16.909 1.00 83.69 83 ALA A N 1
ATOM 662 C CA . ALA A 1 83 ? 23.473 10.374 -15.739 1.00 83.69 83 ALA A CA 1
ATOM 663 C C . ALA A 1 83 ? 23.003 11.134 -14.491 1.00 83.69 83 ALA A C 1
ATOM 665 O O . ALA A 1 83 ? 23.079 10.594 -13.391 1.00 83.69 83 ALA A O 1
ATOM 666 N N . GLU A 1 84 ? 22.493 12.358 -14.667 1.00 81.44 84 GLU A N 1
ATOM 667 C CA . GLU A 1 84 ? 21.995 13.188 -13.561 1.00 81.44 84 GLU A CA 1
ATOM 668 C C . GLU A 1 84 ? 20.557 12.834 -13.171 1.00 81.44 84 GLU A C 1
ATOM 670 O O . GLU A 1 84 ? 20.146 13.037 -12.030 1.00 81.44 84 GLU A O 1
ATOM 675 N N . ASN A 1 85 ? 19.792 12.278 -14.113 1.00 83.88 85 ASN A N 1
ATOM 676 C CA . ASN A 1 85 ? 18.431 11.815 -13.893 1.00 83.88 85 ASN A CA 1
ATOM 677 C C . ASN A 1 85 ? 18.217 10.446 -14.561 1.00 83.88 85 ASN A C 1
ATOM 679 O O . ASN A 1 85 ? 17.718 10.380 -15.687 1.00 83.88 85 ASN A O 1
ATOM 683 N N . PRO A 1 86 ? 18.524 9.332 -13.871 1.00 83.75 86 PRO A N 1
ATOM 684 C CA . PRO A 1 86 ? 18.415 7.985 -14.437 1.00 83.75 86 PRO A CA 1
ATOM 685 C C . PRO A 1 86 ? 17.019 7.635 -14.961 1.00 83.75 86 PRO A C 1
ATOM 687 O O . PRO A 1 86 ? 16.864 6.736 -15.792 1.00 83.75 86 PRO A O 1
ATOM 690 N N . ARG A 1 87 ? 15.977 8.348 -14.523 1.00 87.00 87 ARG A N 1
ATOM 691 C CA . ARG A 1 87 ? 14.622 8.191 -15.052 1.00 87.00 87 ARG A CA 1
ATOM 692 C C . ARG A 1 87 ? 14.494 8.633 -16.507 1.00 87.00 87 ARG A C 1
ATOM 694 O O . ARG A 1 87 ? 13.636 8.106 -17.216 1.00 87.00 87 ARG A O 1
ATOM 701 N N . GLN A 1 88 ? 15.314 9.578 -16.949 1.00 90.62 88 GLN A N 1
ATOM 702 C CA . GLN A 1 88 ? 15.219 10.172 -18.271 1.00 90.62 88 GLN A CA 1
ATOM 703 C C . GLN A 1 88 ? 16.083 9.442 -19.292 1.00 90.62 88 GLN A C 1
ATOM 705 O O . GLN A 1 88 ? 17.251 9.132 -19.074 1.00 90.62 88 GLN A O 1
ATOM 710 N N . VAL A 1 89 ? 15.497 9.210 -20.461 1.00 94.56 89 VAL A N 1
ATOM 711 C CA . VAL A 1 89 ? 16.207 8.838 -21.679 1.00 94.56 89 VAL A CA 1
ATOM 712 C C . VAL A 1 89 ? 16.262 10.066 -22.577 1.00 94.56 89 VAL A C 1
ATOM 714 O O . VAL A 1 89 ? 15.231 10.603 -22.985 1.00 94.56 89 VAL A O 1
ATOM 717 N N . LEU A 1 90 ? 17.477 10.502 -22.894 1.00 95.56 90 LEU A N 1
ATOM 718 C CA . LEU A 1 90 ? 17.748 11.614 -23.792 1.00 95.56 90 LEU A CA 1
ATOM 719 C C . LEU A 1 90 ? 17.963 11.091 -25.209 1.00 95.56 90 LEU A C 1
ATOM 721 O O . LEU A 1 90 ? 18.855 10.275 -25.466 1.00 95.56 90 LEU A O 1
ATOM 725 N N . ILE A 1 91 ? 17.170 11.606 -26.142 1.00 97.00 91 ILE A N 1
ATOM 726 C CA . ILE A 1 91 ? 17.307 11.329 -27.570 1.00 97.00 91 ILE A CA 1
ATOM 727 C C . ILE A 1 91 ? 17.785 12.591 -28.267 1.00 97.00 91 ILE A C 1
ATOM 729 O O . ILE A 1 91 ? 17.101 13.610 -28.233 1.00 97.00 91 ILE A O 1
ATOM 733 N N . ARG A 1 92 ? 18.949 12.521 -28.917 1.00 97.06 92 ARG A N 1
ATOM 734 C CA . ARG A 1 92 ? 19.515 13.645 -29.675 1.00 97.06 92 ARG A CA 1
ATOM 735 C C . ARG A 1 92 ? 19.338 13.425 -31.166 1.00 97.06 92 ARG A C 1
ATOM 737 O O . ARG A 1 92 ? 19.723 12.376 -31.681 1.00 97.06 92 ARG A O 1
ATOM 744 N N . PHE A 1 93 ? 18.833 14.431 -31.862 1.00 96.75 93 PHE A N 1
ATOM 745 C CA . PHE A 1 93 ? 18.652 14.439 -33.311 1.00 96.75 93 PHE A CA 1
ATOM 746 C C . PHE A 1 93 ? 19.659 15.357 -33.999 1.00 96.75 93 PHE A C 1
ATOM 748 O O . PHE A 1 93 ? 20.308 16.192 -33.371 1.00 96.75 93 PHE A O 1
ATOM 755 N N . ALA A 1 94 ? 19.820 15.188 -35.311 1.00 93.38 94 ALA A N 1
ATOM 756 C CA . ALA A 1 94 ? 20.594 16.138 -36.104 1.00 93.38 94 ALA A CA 1
ATOM 757 C C . ALA A 1 94 ? 19.779 17.402 -36.411 1.00 93.38 94 ALA A C 1
ATOM 759 O O . ALA A 1 94 ? 20.355 18.482 -36.535 1.00 93.38 94 ALA A O 1
ATOM 760 N N . GLN A 1 95 ? 18.457 17.254 -36.547 1.00 93.12 95 GLN A N 1
ATOM 761 C CA . GLN A 1 95 ? 17.539 18.318 -36.934 1.00 93.12 95 GLN A CA 1
ATOM 762 C C . GLN A 1 95 ? 16.438 18.509 -35.873 1.00 93.12 95 GLN A C 1
ATOM 764 O O . GLN A 1 95 ? 15.785 17.533 -35.497 1.00 93.12 95 GLN A O 1
ATOM 769 N N . PRO A 1 96 ? 16.155 19.746 -35.420 1.00 93.94 96 PRO A N 1
ATOM 770 C CA . PRO A 1 96 ? 15.081 20.017 -34.455 1.00 93.94 96 PRO A CA 1
ATOM 771 C C . PRO A 1 96 ? 13.686 19.556 -34.909 1.00 93.94 96 PRO A C 1
ATOM 773 O O . PRO A 1 96 ? 12.842 19.202 -34.091 1.00 93.94 96 PRO A O 1
ATOM 776 N N . GLN A 1 97 ? 13.428 19.512 -36.219 1.00 94.44 97 GLN A N 1
ATOM 777 C CA . GLN A 1 97 ? 12.146 19.051 -36.762 1.00 94.44 97 GLN A CA 1
ATOM 778 C C . GLN A 1 97 ? 11.869 17.570 -36.450 1.00 94.44 97 GLN A C 1
ATOM 780 O O . GLN A 1 97 ? 10.712 17.177 -36.266 1.00 94.44 97 GLN A O 1
ATOM 785 N N . GLU A 1 98 ? 12.918 16.746 -36.371 1.00 94.12 98 GLU A N 1
ATOM 786 C CA . GLU A 1 98 ? 12.804 15.335 -35.989 1.00 94.12 98 GLU A CA 1
ATOM 787 C C . GLU A 1 98 ? 12.385 15.207 -34.519 1.00 94.12 98 GLU A C 1
ATOM 789 O O . GLU A 1 98 ? 11.466 14.450 -34.198 1.00 94.12 98 GLU A O 1
ATOM 794 N N . ALA A 1 99 ? 12.993 16.018 -33.647 1.00 94.44 99 ALA A N 1
ATOM 795 C CA . ALA A 1 99 ? 12.664 16.083 -32.227 1.00 94.44 99 ALA A CA 1
ATOM 796 C C . ALA A 1 99 ? 11.195 16.485 -32.002 1.00 94.44 99 ALA A C 1
ATOM 798 O O . ALA A 1 99 ? 10.477 15.816 -31.259 1.00 94.44 99 ALA A O 1
ATOM 799 N N . GLU A 1 100 ? 10.706 17.516 -32.697 1.00 94.81 100 GLU A N 1
ATOM 800 C CA . GLU A 1 100 ? 9.299 17.941 -32.614 1.00 94.81 100 GLU A CA 1
ATOM 801 C C . GLU A 1 100 ? 8.321 16.878 -33.135 1.00 94.81 100 GLU A C 1
ATOM 803 O O . GLU A 1 100 ? 7.247 16.659 -32.564 1.00 94.81 100 GLU A O 1
ATOM 808 N N . THR A 1 101 ? 8.702 16.155 -34.191 1.00 94.19 101 THR A N 1
ATOM 809 C CA . THR A 1 101 ? 7.896 15.040 -34.706 1.00 94.19 101 THR A CA 1
ATOM 810 C C . THR A 1 101 ? 7.760 13.934 -33.663 1.00 94.19 101 THR A C 1
ATOM 812 O O . THR A 1 101 ? 6.648 13.442 -33.439 1.00 94.19 101 THR A O 1
ATOM 815 N N . LEU A 1 102 ? 8.861 13.583 -32.990 1.00 95.75 102 LEU A N 1
ATOM 816 C CA . LEU A 1 102 ? 8.848 12.600 -31.914 1.00 95.75 102 LEU A CA 1
ATOM 817 C C . LEU A 1 102 ? 7.979 13.068 -30.738 1.00 95.75 102 LEU A C 1
ATOM 819 O O . LEU A 1 102 ? 7.089 12.324 -30.329 1.00 95.75 102 LEU A O 1
ATOM 823 N N . LYS A 1 103 ? 8.168 14.301 -30.242 1.00 95.25 103 LYS A N 1
ATOM 824 C CA . LYS A 1 103 ? 7.387 14.871 -29.123 1.00 95.25 103 LYS A CA 1
ATOM 825 C C . LYS A 1 103 ? 5.880 14.802 -29.368 1.00 95.25 103 LYS A C 1
ATOM 827 O O . LYS A 1 103 ? 5.117 14.476 -28.462 1.00 95.25 103 LYS A O 1
ATOM 832 N N . ARG A 1 104 ? 5.441 15.064 -30.603 1.00 94.31 104 ARG A N 1
ATOM 833 C CA . ARG A 1 104 ? 4.020 15.045 -30.975 1.00 94.31 104 ARG A CA 1
ATOM 834 C C . ARG A 1 104 ? 3.412 13.640 -30.994 1.00 94.31 104 ARG A C 1
ATOM 836 O O . ARG A 1 104 ? 2.235 13.485 -30.673 1.00 94.31 104 ARG A O 1
ATOM 843 N N . LEU A 1 105 ? 4.166 12.633 -31.436 1.00 94.12 105 LEU A N 1
ATOM 844 C CA . LEU A 1 105 ? 3.631 11.288 -31.687 1.00 94.12 105 LEU A CA 1
ATOM 845 C C . LEU A 1 105 ? 3.879 10.312 -30.530 1.00 94.12 105 LEU A C 1
ATOM 847 O O . LEU A 1 105 ? 3.058 9.424 -30.303 1.00 94.12 105 LEU A O 1
ATOM 851 N N . LEU A 1 106 ? 4.981 10.476 -29.794 1.00 94.88 106 LEU A N 1
ATOM 852 C CA . LEU A 1 106 ? 5.396 9.585 -28.710 1.00 94.88 106 LEU A CA 1
ATOM 853 C C . LEU A 1 106 ? 4.314 9.363 -27.638 1.00 94.88 106 LEU A C 1
ATOM 855 O O . LEU A 1 106 ? 4.085 8.199 -27.324 1.00 94.88 106 LEU A O 1
ATOM 859 N N . PRO A 1 107 ? 3.606 10.385 -27.106 1.00 94.00 107 PRO A N 1
ATOM 860 C CA . PRO A 1 107 ? 2.678 10.169 -25.991 1.00 94.00 107 PRO A CA 1
ATOM 861 C C . PRO A 1 107 ? 1.576 9.152 -26.304 1.00 94.00 107 PRO A C 1
ATOM 863 O O . PRO A 1 107 ? 1.184 8.363 -25.451 1.00 94.00 107 PRO A O 1
ATOM 866 N N . ARG A 1 108 ? 1.095 9.130 -27.554 1.00 92.19 108 ARG A N 1
ATOM 867 C CA . ARG A 1 108 ? 0.071 8.172 -27.992 1.00 92.19 108 ARG A CA 1
ATOM 868 C C . ARG A 1 108 ? 0.645 6.775 -28.186 1.00 92.19 108 ARG A C 1
ATOM 870 O O . ARG A 1 108 ? -0.004 5.809 -27.814 1.00 92.19 108 ARG A O 1
ATOM 877 N N . ALA A 1 109 ? 1.838 6.678 -28.766 1.00 92.94 109 ALA A N 1
ATOM 878 C CA . ALA A 1 109 ? 2.499 5.402 -29.011 1.00 92.94 109 ALA A CA 1
ATOM 879 C C . ALA A 1 109 ? 2.937 4.716 -27.712 1.00 92.94 109 ALA A C 1
ATOM 881 O O . ALA A 1 109 ? 2.693 3.531 -27.514 1.00 92.94 109 ALA A O 1
ATOM 882 N N . ALA A 1 110 ? 3.538 5.473 -26.797 1.00 92.00 110 ALA A N 1
ATOM 883 C CA . ALA A 1 110 ? 4.043 4.940 -25.542 1.00 92.00 110 ALA A CA 1
ATOM 884 C C . ALA A 1 110 ? 2.921 4.506 -24.581 1.00 92.00 110 ALA A C 1
ATOM 886 O O . ALA A 1 110 ? 3.093 3.547 -23.830 1.00 92.00 110 ALA A O 1
ATOM 887 N N . ALA A 1 111 ? 1.741 5.134 -24.657 1.00 90.06 111 ALA A N 1
ATOM 888 C CA . ALA A 1 111 ? 0.556 4.701 -23.914 1.00 90.06 111 ALA A CA 1
ATOM 889 C C . ALA A 1 111 ? 0.038 3.311 -24.338 1.00 90.06 111 ALA A C 1
ATOM 891 O O . ALA A 1 111 ? -0.648 2.654 -23.554 1.00 90.06 111 ALA A O 1
ATOM 892 N N . LEU A 1 112 ? 0.371 2.857 -25.555 1.00 90.50 112 LEU A N 1
ATOM 893 C CA . LEU A 1 112 ? -0.001 1.536 -26.073 1.00 90.50 112 LEU A CA 1
ATOM 894 C C . LEU A 1 112 ? 0.966 0.426 -25.640 1.00 90.50 112 LEU A C 1
ATOM 896 O O . LEU A 1 112 ? 0.691 -0.738 -25.905 1.00 90.50 112 LEU A O 1
ATOM 900 N N . ILE A 1 113 ? 2.069 0.742 -24.948 1.00 91.00 113 ILE A N 1
ATOM 901 C CA . ILE A 1 113 ? 2.951 -0.293 -24.396 1.00 91.00 113 ILE A CA 1
ATOM 902 C C . ILE A 1 113 ? 2.136 -1.133 -23.386 1.00 91.00 113 ILE A C 1
ATOM 904 O O . ILE A 1 113 ? 1.590 -0.571 -22.420 1.00 91.00 113 ILE A O 1
ATOM 908 N N . PRO A 1 114 ? 2.016 -2.462 -23.599 1.00 86.88 114 PRO A N 1
ATOM 909 C CA . PRO A 1 114 ? 1.079 -3.297 -22.850 1.00 86.88 114 PRO A CA 1
ATOM 910 C C . PRO A 1 114 ? 1.494 -3.467 -21.387 1.00 86.88 114 PRO A C 1
ATOM 912 O O . PRO A 1 114 ? 0.637 -3.463 -20.507 1.00 86.88 114 PRO A O 1
ATOM 915 N N . PHE A 1 115 ? 2.798 -3.557 -21.126 1.00 91.56 115 PHE A N 1
ATOM 916 C CA . PHE A 1 115 ? 3.349 -3.704 -19.786 1.00 91.56 115 PHE A CA 1
ATOM 917 C C . PHE A 1 115 ? 3.520 -2.338 -19.117 1.00 91.56 115 PHE A C 1
ATOM 919 O O . PHE A 1 115 ? 4.362 -1.538 -19.529 1.00 91.56 115 PHE A O 1
ATOM 926 N N . GLN A 1 116 ? 2.712 -2.054 -18.090 1.00 90.31 116 GLN A N 1
ATOM 927 C CA . GLN A 1 116 ? 2.673 -0.739 -17.440 1.00 90.31 116 GLN A CA 1
ATOM 928 C C . GLN A 1 116 ? 4.042 -0.271 -16.900 1.00 90.31 116 GLN A C 1
ATOM 930 O O . GLN A 1 116 ? 4.373 0.885 -17.170 1.00 90.31 116 GLN A O 1
ATOM 935 N N . PRO A 1 117 ? 4.882 -1.120 -16.269 1.00 93.38 117 PRO A N 1
ATOM 936 C CA . PRO A 1 117 ? 6.217 -0.707 -15.820 1.00 93.38 117 PRO A CA 1
ATOM 937 C C . PRO A 1 117 ? 7.200 -0.343 -16.946 1.00 93.38 117 PRO A C 1
ATOM 939 O O . PRO A 1 117 ? 8.189 0.342 -16.692 1.00 93.38 117 PRO A O 1
ATOM 942 N N . ALA A 1 118 ? 6.941 -0.767 -18.190 1.00 92.56 118 ALA A N 1
ATOM 943 C CA . ALA A 1 118 ? 7.745 -0.414 -19.366 1.00 92.56 118 ALA A CA 1
ATOM 944 C C . ALA A 1 118 ? 7.219 0.816 -20.125 1.00 92.56 118 ALA A C 1
ATOM 946 O O . ALA A 1 118 ? 7.772 1.175 -21.168 1.00 92.56 118 ALA A O 1
ATOM 947 N N . ARG A 1 119 ? 6.140 1.456 -19.654 1.00 92.19 119 ARG A N 1
ATOM 948 C CA . ARG A 1 119 ? 5.587 2.642 -20.315 1.00 92.19 119 ARG A CA 1
ATOM 949 C C . ARG A 1 119 ? 6.558 3.814 -20.243 1.00 92.19 119 ARG A C 1
ATOM 951 O O . ARG A 1 119 ? 7.325 3.978 -19.296 1.00 92.19 119 ARG A O 1
ATOM 958 N N . LEU A 1 120 ? 6.490 4.636 -21.282 1.00 93.75 120 LEU A N 1
ATOM 959 C CA . LEU A 1 120 ? 7.320 5.820 -21.445 1.00 93.75 120 LEU A CA 1
ATOM 960 C C . LEU A 1 120 ? 6.420 7.046 -21.518 1.00 93.75 120 LEU A C 1
ATOM 962 O O . LEU A 1 120 ? 5.333 6.992 -22.091 1.00 93.75 120 LEU A O 1
ATOM 966 N N . ASN A 1 121 ? 6.879 8.161 -20.969 1.00 92.50 121 ASN A N 1
ATOM 967 C CA . ASN A 1 121 ? 6.172 9.432 -21.041 1.00 92.50 121 ASN A CA 1
ATOM 968 C C . ASN A 1 121 ? 7.112 10.511 -21.553 1.00 92.50 121 ASN A C 1
ATOM 970 O O . ASN A 1 121 ? 8.322 10.437 -21.372 1.00 92.50 121 ASN A O 1
ATOM 974 N N . LEU A 1 122 ? 6.568 11.527 -22.213 1.00 92.44 122 LEU A N 1
ATOM 975 C CA . LEU A 1 122 ? 7.374 12.699 -22.518 1.00 92.44 122 LEU A CA 1
ATOM 976 C C . LEU A 1 122 ? 7.700 13.409 -21.199 1.00 92.44 122 LEU A C 1
ATOM 978 O O . LEU A 1 122 ? 6.781 13.647 -20.417 1.00 92.44 122 LEU A O 1
ATOM 982 N N . ALA A 1 123 ? 8.969 13.751 -20.970 1.00 88.88 123 ALA A N 1
ATOM 983 C CA . ALA A 1 123 ? 9.329 14.528 -19.791 1.00 88.88 123 ALA A CA 1
ATOM 984 C C . ALA A 1 123 ? 8.642 15.898 -19.849 1.00 88.88 123 ALA A C 1
ATOM 986 O O . ALA A 1 123 ? 8.646 16.557 -20.897 1.00 88.88 123 ALA A O 1
ATOM 987 N N . THR A 1 124 ? 8.056 16.341 -18.739 1.00 80.38 124 THR A N 1
ATOM 988 C CA . THR A 1 124 ? 7.354 17.633 -18.676 1.00 80.38 124 THR A CA 1
ATOM 989 C C . THR A 1 124 ? 8.304 18.792 -18.963 1.00 80.38 124 THR A C 1
ATOM 991 O O . THR A 1 124 ? 7.932 19.752 -19.640 1.00 80.38 124 THR A O 1
ATOM 994 N N . GLN A 1 125 ? 9.553 18.686 -18.499 1.00 78.75 125 GLN A N 1
ATOM 995 C CA . GLN A 1 125 ? 10.626 19.602 -18.864 1.00 78.75 125 GLN A CA 1
ATOM 996 C C . GLN A 1 125 ? 11.443 19.022 -20.011 1.00 78.75 125 GLN A C 1
ATOM 998 O O . GLN A 1 125 ? 12.123 18.006 -19.877 1.00 78.75 125 GLN A O 1
ATOM 1003 N N . GLN A 1 126 ? 11.373 19.694 -21.156 1.00 88.12 126 GLN A N 1
ATOM 1004 C CA . GLN A 1 126 ? 12.228 19.387 -22.291 1.00 88.12 126 GLN A CA 1
ATOM 1005 C C . GLN A 1 126 ? 13.535 20.183 -22.194 1.00 88.12 126 GLN A C 1
ATOM 1007 O O . GLN A 1 126 ? 13.510 21.332 -21.740 1.00 88.12 126 GLN A O 1
ATOM 1012 N N . PRO A 1 127 ? 14.666 19.616 -22.645 1.00 86.44 127 PRO A N 1
ATOM 1013 C CA . PRO A 1 127 ? 15.920 20.348 -22.729 1.00 86.44 127 PRO A CA 1
ATOM 1014 C C . PRO A 1 127 ? 15.774 21.625 -23.566 1.00 86.44 127 PRO A C 1
ATOM 1016 O O . PRO A 1 127 ? 15.005 21.667 -24.528 1.00 86.44 127 PRO A O 1
ATOM 1019 N N . ILE A 1 128 ? 16.555 22.655 -23.225 1.00 86.62 128 ILE A N 1
ATOM 1020 C CA . ILE A 1 128 ? 16.605 23.920 -23.986 1.00 86.62 128 ILE A CA 1
ATOM 1021 C C . ILE A 1 128 ? 17.039 23.660 -25.434 1.00 86.62 128 ILE A C 1
ATOM 1023 O O . ILE A 1 128 ? 16.571 24.316 -26.366 1.00 86.62 128 ILE A O 1
ATOM 1027 N N . ASP A 1 129 ? 17.930 22.687 -25.630 1.00 90.75 129 ASP A N 1
ATOM 1028 C CA . ASP A 1 129 ? 18.326 22.242 -26.956 1.00 90.75 129 ASP A CA 1
ATOM 1029 C C . ASP A 1 129 ? 17.143 21.574 -27.669 1.00 90.75 129 ASP A C 1
ATOM 1031 O O . ASP A 1 129 ? 16.773 20.434 -27.394 1.00 90.75 129 ASP A O 1
ATOM 1035 N N . THR A 1 130 ? 16.578 22.297 -28.637 1.00 91.94 130 THR A N 1
ATOM 1036 C CA . THR A 1 130 ? 15.439 21.852 -29.454 1.00 91.94 130 THR A CA 1
ATOM 1037 C C . THR A 1 130 ? 15.706 20.585 -30.272 1.00 91.94 130 THR A C 1
ATOM 1039 O O . THR A 1 130 ? 14.755 19.969 -30.744 1.00 91.94 130 THR A O 1
ATOM 1042 N N . SER A 1 131 ? 16.969 20.176 -30.436 1.00 93.69 131 SER A N 1
ATOM 1043 C CA . SER A 1 131 ? 17.338 18.910 -31.080 1.00 93.69 131 SER A CA 1
ATOM 1044 C C . SER A 1 131 ? 17.306 17.708 -30.129 1.00 93.69 131 SER A C 1
ATOM 1046 O O . SER A 1 131 ? 17.488 16.572 -30.573 1.00 93.69 131 SER A O 1
ATOM 1048 N N . VAL A 1 132 ? 17.055 17.932 -28.837 1.00 95.06 132 VAL A N 1
ATOM 1049 C CA . VAL A 1 132 ? 17.019 16.894 -27.807 1.00 95.06 132 VAL A CA 1
ATOM 1050 C C . VAL A 1 132 ? 15.596 16.702 -27.291 1.00 95.06 132 VAL A C 1
ATOM 1052 O O . VAL A 1 132 ? 14.857 17.657 -27.051 1.00 95.06 132 VAL A O 1
ATOM 1055 N N . VAL A 1 133 ? 15.212 15.441 -27.114 1.00 95.56 133 VAL A N 1
ATOM 1056 C CA . VAL A 1 133 ? 13.946 15.039 -26.496 1.00 95.56 133 VAL A CA 1
ATOM 1057 C C . VAL A 1 133 ? 14.249 14.262 -25.224 1.00 95.56 133 VAL A C 1
ATOM 1059 O O . VAL A 1 133 ? 15.001 13.288 -25.272 1.00 95.56 133 VAL A O 1
ATOM 1062 N N . ALA A 1 134 ? 13.656 14.679 -24.106 1.00 94.44 134 ALA A N 1
ATOM 1063 C CA . ALA A 1 134 ? 13.712 13.946 -22.843 1.00 94.44 134 ALA A CA 1
ATOM 1064 C C . ALA A 1 134 ? 12.441 13.109 -22.650 1.00 94.44 134 ALA A C 1
ATOM 1066 O O . ALA A 1 134 ? 11.324 13.588 -22.878 1.00 94.44 134 ALA A O 1
ATOM 1067 N N . ILE A 1 135 ? 12.619 11.849 -22.258 1.00 94.69 135 ILE A N 1
ATOM 1068 C CA . ILE A 1 135 ? 11.550 10.857 -22.108 1.00 94.69 135 ILE A CA 1
ATOM 1069 C C . ILE A 1 135 ? 11.696 10.190 -20.745 1.00 94.69 135 ILE A C 1
ATOM 1071 O O . ILE A 1 135 ? 12.741 9.619 -20.456 1.00 94.69 135 ILE A O 1
ATOM 1075 N N . ASP A 1 136 ? 10.646 10.223 -19.936 1.00 91.69 136 ASP A N 1
ATOM 1076 C CA . ASP A 1 136 ? 10.607 9.604 -18.618 1.00 91.69 136 ASP A CA 1
ATOM 1077 C C . ASP A 1 136 ? 10.241 8.119 -18.709 1.00 91.69 136 ASP A C 1
ATOM 1079 O O . ASP A 1 136 ? 9.269 7.726 -19.363 1.00 91.69 136 ASP A O 1
ATOM 1083 N N . ARG A 1 137 ? 10.996 7.296 -17.981 1.00 91.75 137 ARG A N 1
ATOM 1084 C CA . ARG A 1 137 ? 10.661 5.903 -17.670 1.00 91.75 137 ARG A CA 1
ATOM 1085 C C . ARG A 1 137 ? 9.783 5.832 -16.419 1.00 91.75 137 ARG A C 1
ATOM 1087 O O . ARG A 1 137 ? 9.869 6.689 -15.534 1.00 91.75 137 ARG A O 1
ATOM 1094 N N . SER A 1 138 ? 8.965 4.785 -16.320 1.00 87.06 138 SER A N 1
ATOM 1095 C CA . SER A 1 138 ? 8.179 4.511 -15.108 1.00 87.06 138 SER A CA 1
ATOM 1096 C C . SER A 1 138 ? 9.043 4.066 -13.926 1.00 87.06 138 SER A C 1
ATOM 1098 O O . SER A 1 138 ? 8.767 4.462 -12.799 1.00 87.06 138 SER A O 1
ATOM 1100 N N . ILE A 1 139 ? 10.100 3.287 -14.173 1.00 87.81 139 ILE A N 1
ATOM 1101 C CA . ILE A 1 139 ? 11.070 2.887 -13.146 1.00 87.81 139 ILE A CA 1
ATOM 1102 C C . ILE A 1 139 ? 12.332 3.723 -13.312 1.00 87.81 139 ILE A C 1
ATOM 1104 O O . ILE A 1 139 ? 12.955 3.710 -14.372 1.00 87.81 139 ILE A O 1
ATOM 1108 N N . SER A 1 140 ? 12.688 4.457 -12.260 1.00 77.75 140 SER A N 1
ATOM 1109 C CA . SER A 1 140 ? 13.819 5.391 -12.222 1.00 77.75 140 SER A CA 1
ATOM 1110 C C . SER A 1 140 ? 15.074 4.829 -11.556 1.00 77.75 140 SER A C 1
ATOM 1112 O O . SER A 1 140 ? 16.080 5.531 -11.497 1.00 77.75 140 SER A O 1
ATOM 1114 N N . MET A 1 141 ? 15.014 3.600 -11.042 1.00 80.31 141 MET A N 1
ATOM 1115 C CA . MET A 1 141 ? 16.070 3.000 -10.236 1.00 80.31 141 MET A CA 1
ATOM 1116 C C . MET A 1 141 ? 16.696 1.800 -10.944 1.00 80.31 141 MET A C 1
ATOM 1118 O O . MET A 1 141 ? 15.986 0.965 -11.504 1.00 80.31 141 MET A O 1
ATOM 1122 N N . HIS A 1 142 ? 18.020 1.708 -10.848 1.00 85.44 142 HIS A N 1
ATOM 1123 C CA . HIS A 1 142 ? 18.788 0.521 -11.195 1.00 85.44 142 HIS A CA 1
ATOM 1124 C C . HIS A 1 142 ? 19.068 -0.278 -9.917 1.00 85.44 142 HIS A C 1
ATOM 1126 O O . HIS A 1 142 ? 19.705 0.229 -8.993 1.00 85.44 142 HIS A O 1
ATOM 1132 N N . MET A 1 143 ? 18.594 -1.519 -9.848 1.00 84.69 143 MET A N 1
ATOM 1133 C CA . MET A 1 143 ? 18.803 -2.391 -8.693 1.00 84.69 143 MET A CA 1
ATOM 1134 C C . MET A 1 143 ? 20.207 -2.996 -8.746 1.00 84.69 143 MET A C 1
ATOM 1136 O O . MET A 1 143 ? 20.601 -3.576 -9.754 1.00 84.69 143 MET A O 1
ATOM 1140 N N . GLN A 1 144 ? 20.979 -2.907 -7.666 1.00 76.19 144 GLN A N 1
ATOM 1141 C CA . GLN A 1 144 ? 22.291 -3.556 -7.627 1.00 76.19 144 GLN A CA 1
ATOM 1142 C C . GLN A 1 144 ? 22.137 -5.072 -7.380 1.00 76.19 144 GLN A C 1
ATOM 1144 O O . GLN A 1 144 ? 21.465 -5.460 -6.420 1.00 76.19 144 GLN A O 1
ATOM 1149 N N . PRO A 1 145 ? 22.724 -5.945 -8.224 1.00 65.31 145 PRO A N 1
ATOM 1150 C CA . PRO A 1 145 ? 22.684 -7.388 -8.010 1.00 65.31 145 PRO A CA 1
ATOM 1151 C C . PRO A 1 145 ? 23.574 -7.790 -6.824 1.00 65.31 145 PRO A C 1
ATOM 1153 O O . PRO A 1 145 ? 24.778 -7.539 -6.825 1.00 65.31 145 PRO A O 1
ATOM 1156 N N . GLY A 1 146 ? 22.978 -8.460 -5.833 1.00 59.09 146 GLY A N 1
ATOM 1157 C CA . GLY A 1 146 ? 23.652 -8.927 -4.616 1.00 59.09 146 GLY A CA 1
ATOM 1158 C C . GLY A 1 146 ? 23.674 -7.884 -3.489 1.00 59.09 146 GLY A C 1
ATOM 1159 O O . GLY A 1 146 ? 24.059 -6.739 -3.694 1.00 59.09 146 GLY A O 1
ATOM 1160 N N . GLY A 1 147 ? 23.253 -8.276 -2.280 1.00 57.91 147 GLY A N 1
ATOM 1161 C CA . GLY A 1 147 ? 23.218 -7.402 -1.098 1.00 57.91 147 GLY A CA 1
ATOM 1162 C C . GLY A 1 147 ? 22.103 -7.752 -0.106 1.00 57.91 147 GLY A C 1
ATOM 1163 O O . GLY A 1 147 ? 21.328 -8.675 -0.345 1.00 57.91 147 GLY A O 1
ATOM 1164 N N . SER A 1 148 ? 22.009 -6.980 0.985 1.00 70.56 148 SER A N 1
ATOM 1165 C CA . SER A 1 148 ? 20.994 -7.066 2.060 1.00 70.56 148 SER A CA 1
ATOM 1166 C C . SER A 1 148 ? 19.541 -6.913 1.593 1.00 70.56 148 SER A C 1
ATOM 1168 O O . SER A 1 148 ? 18.630 -7.114 2.389 1.00 70.56 148 SER A O 1
ATOM 1170 N N . LEU A 1 149 ? 19.322 -6.573 0.320 1.00 88.50 149 LEU A N 1
ATOM 1171 C CA . LEU A 1 149 ? 18.018 -6.273 -0.258 1.00 88.50 149 LEU A CA 1
ATOM 1172 C C . LEU A 1 149 ? 17.043 -7.456 -0.196 1.00 88.50 149 LEU A C 1
ATOM 1174 O O . LEU A 1 149 ? 15.851 -7.245 0.001 1.00 88.50 149 LEU A O 1
ATOM 1178 N N . PHE A 1 150 ? 17.542 -8.686 -0.342 1.00 93.19 150 PHE A N 1
ATOM 1179 C CA . PHE A 1 150 ? 16.732 -9.898 -0.250 1.00 93.19 150 PHE A CA 1
ATOM 1180 C C . PHE A 1 150 ? 17.215 -10.793 0.882 1.00 93.19 150 PHE A C 1
ATOM 1182 O O . PHE A 1 150 ? 18.415 -11.015 1.046 1.00 93.19 150 PHE A O 1
ATOM 1189 N N . ARG A 1 151 ? 16.269 -11.345 1.641 1.00 94.56 151 ARG A N 1
ATOM 1190 C CA . ARG A 1 151 ? 16.545 -12.250 2.756 1.00 94.56 151 ARG A CA 1
ATOM 1191 C C . ARG A 1 151 ? 15.633 -13.458 2.695 1.00 94.56 151 ARG A C 1
ATOM 1193 O O . ARG A 1 151 ? 14.412 -13.329 2.670 1.00 94.56 151 ARG A O 1
ATOM 1200 N N . TYR A 1 152 ? 16.239 -14.634 2.694 1.00 95.75 152 TYR A N 1
ATOM 1201 C CA . TYR A 1 152 ? 15.526 -15.899 2.712 1.00 95.75 152 TYR A CA 1
ATOM 1202 C C . TYR A 1 152 ? 15.355 -16.418 4.143 1.00 95.75 152 TYR A C 1
ATOM 1204 O O . TYR A 1 152 ? 16.236 -16.260 4.991 1.00 95.75 152 TYR A O 1
ATOM 1212 N N . THR A 1 153 ? 14.235 -17.087 4.409 1.00 96.12 153 THR A N 1
ATOM 1213 C CA . THR A 1 153 ? 14.068 -17.914 5.605 1.00 96.12 153 THR A CA 1
ATOM 1214 C C . THR A 1 153 ? 13.052 -19.025 5.353 1.00 96.12 153 THR A C 1
ATOM 1216 O O . THR A 1 153 ? 12.045 -18.822 4.672 1.00 96.12 153 THR A O 1
ATOM 1219 N N . ALA A 1 154 ? 13.293 -20.211 5.912 1.00 96.25 154 ALA A N 1
ATOM 1220 C CA . ALA A 1 154 ? 12.207 -21.166 6.109 1.00 96.25 154 ALA A CA 1
ATOM 1221 C C . ALA A 1 154 ? 11.257 -20.632 7.195 1.00 96.25 154 ALA A C 1
ATOM 1223 O O . ALA A 1 154 ? 11.650 -19.813 8.026 1.00 96.25 154 ALA A O 1
ATOM 1224 N N . LYS A 1 155 ? 9.998 -21.063 7.194 1.00 95.44 155 LYS A N 1
ATOM 1225 C CA . LYS A 1 155 ? 9.035 -20.594 8.197 1.00 95.44 155 LYS A CA 1
ATOM 1226 C C . LYS A 1 155 ? 9.299 -21.211 9.560 1.00 95.44 155 LYS A C 1
ATOM 1228 O O . LYS A 1 155 ? 9.403 -20.494 10.553 1.00 95.44 155 LYS A O 1
ATOM 1233 N N . LEU A 1 156 ? 9.414 -22.536 9.586 1.00 95.00 156 LEU A N 1
ATOM 1234 C CA . LEU A 1 156 ? 9.563 -23.336 10.795 1.00 95.00 156 LEU A CA 1
ATOM 1235 C C . LEU A 1 156 ? 10.866 -24.139 10.748 1.00 95.00 156 LEU A C 1
ATOM 1237 O O . LEU A 1 156 ? 11.338 -24.501 9.670 1.00 95.00 156 LEU A O 1
ATOM 1241 N N . ASP A 1 157 ? 11.429 -24.423 11.917 1.00 93.25 157 ASP A N 1
ATOM 1242 C CA . ASP A 1 157 ? 12.502 -25.400 12.083 1.00 93.25 157 ASP A CA 1
ATOM 1243 C C . ASP A 1 157 ? 11.956 -26.841 12.174 1.00 93.25 157 ASP A C 1
ATOM 1245 O O . ASP A 1 157 ? 10.745 -27.077 12.203 1.00 93.25 157 ASP A O 1
ATOM 1249 N N . ASP A 1 158 ? 12.855 -27.826 12.277 1.00 90.06 158 ASP A N 1
ATOM 1250 C CA . ASP A 1 158 ? 12.497 -29.250 12.397 1.00 90.06 158 ASP A CA 1
ATOM 1251 C C . ASP A 1 158 ? 11.665 -29.579 13.655 1.00 90.06 158 ASP A C 1
ATOM 1253 O O . ASP A 1 158 ? 11.086 -30.661 13.763 1.00 90.06 158 ASP A O 1
ATOM 1257 N N . LYS A 1 159 ? 11.609 -28.665 14.634 1.00 90.19 159 LYS A N 1
ATOM 1258 C CA . LYS A 1 159 ? 10.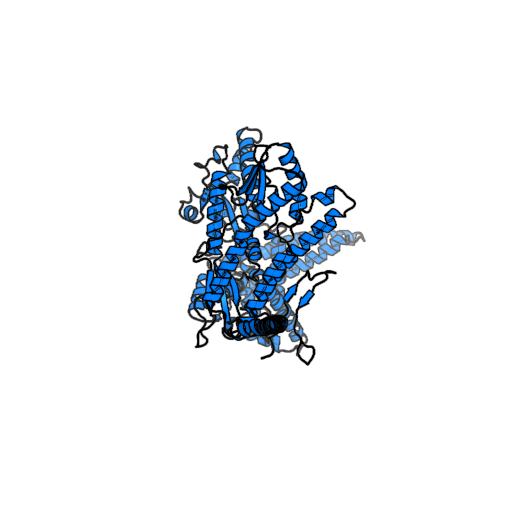824 -28.792 15.870 1.00 90.19 159 LYS A CA 1
ATOM 1259 C C . LYS A 1 159 ? 9.477 -28.067 15.778 1.00 90.19 159 LYS A C 1
ATOM 1261 O O . LYS A 1 159 ? 8.739 -28.055 16.763 1.00 90.19 159 LYS A O 1
ATOM 1266 N N . GLY A 1 160 ? 9.153 -27.474 14.628 1.00 89.81 160 GLY A N 1
ATOM 1267 C CA . GLY A 1 160 ? 7.936 -26.696 14.408 1.00 89.81 160 GLY A CA 1
ATOM 1268 C C . GLY A 1 160 ? 7.972 -25.290 15.015 1.00 89.81 160 GLY A C 1
ATOM 1269 O O . GLY A 1 160 ? 6.918 -24.674 15.158 1.00 89.81 160 GLY A O 1
ATOM 1270 N N . GLN A 1 161 ? 9.146 -24.779 15.397 1.00 92.19 161 GLN A N 1
ATOM 1271 C CA . GLN A 1 161 ? 9.309 -23.425 15.929 1.00 92.19 161 GLN A CA 1
ATOM 1272 C C . GLN A 1 161 ? 9.551 -22.429 14.799 1.00 92.19 161 GLN A C 1
ATOM 1274 O O . GLN A 1 161 ? 10.324 -22.698 13.883 1.00 92.19 161 GLN A O 1
ATOM 1279 N N . ALA A 1 162 ? 8.922 -21.256 14.878 1.00 94.81 162 ALA A N 1
ATOM 1280 C CA . ALA A 1 162 ? 9.113 -20.209 13.884 1.00 94.81 162 ALA A CA 1
ATOM 1281 C C . ALA A 1 162 ? 10.552 -19.680 13.884 1.00 94.81 162 ALA A C 1
ATOM 1283 O O . ALA A 1 162 ? 11.092 -19.297 14.926 1.00 94.81 162 ALA A O 1
ATOM 1284 N N . LEU A 1 163 ? 11.165 -19.623 12.701 1.00 95.81 163 LEU A N 1
ATOM 1285 C CA . LEU A 1 163 ? 12.511 -19.084 12.541 1.00 95.81 163 LEU A CA 1
ATOM 1286 C C . LEU A 1 163 ? 12.523 -17.556 12.731 1.00 95.81 163 LEU A C 1
ATOM 1288 O O . LEU A 1 163 ? 11.526 -16.893 12.433 1.00 95.81 163 LEU A O 1
ATOM 1292 N N . PRO A 1 164 ? 13.644 -16.958 13.188 1.00 95.69 164 PRO A N 1
ATOM 1293 C CA . PRO A 1 164 ? 13.669 -15.563 13.640 1.00 95.69 164 PRO A CA 1
ATOM 1294 C C . PRO A 1 164 ? 13.171 -14.538 12.616 1.00 95.69 164 PRO A C 1
ATOM 1296 O O . PRO A 1 164 ? 12.434 -13.625 12.982 1.00 95.69 164 PRO A O 1
ATOM 1299 N N . LEU A 1 165 ? 13.538 -14.686 11.337 1.00 95.31 165 LEU A N 1
ATOM 1300 C CA . LEU A 1 165 ? 13.084 -13.760 10.296 1.00 95.31 165 LEU A CA 1
ATOM 1301 C C . LEU A 1 165 ? 11.581 -13.920 10.028 1.00 95.31 165 LEU A C 1
ATOM 1303 O O . LEU A 1 165 ? 10.875 -12.920 9.969 1.00 95.31 165 LEU A O 1
ATOM 1307 N N . TYR A 1 166 ? 11.068 -15.151 9.938 1.00 96.19 166 TYR A N 1
ATOM 1308 C CA . TYR A 1 166 ? 9.633 -15.378 9.743 1.00 96.19 166 TYR A CA 1
ATOM 1309 C C . TYR A 1 166 ? 8.807 -14.883 10.936 1.00 96.19 166 TYR A C 1
ATOM 1311 O O . TYR A 1 166 ? 7.766 -14.242 10.755 1.00 96.19 166 TYR A O 1
ATOM 1319 N N . LYS A 1 167 ? 9.313 -15.104 12.156 1.00 96.12 167 LYS A N 1
ATOM 1320 C CA . LYS A 1 167 ? 8.728 -14.562 13.383 1.00 96.12 167 LYS A CA 1
ATOM 1321 C C . LYS A 1 167 ? 8.692 -13.035 13.343 1.00 96.12 167 LYS A C 1
ATOM 1323 O O . LYS A 1 167 ? 7.650 -12.463 13.630 1.00 96.12 167 LYS A O 1
ATOM 1328 N N . ALA A 1 168 ? 9.773 -12.370 12.929 1.00 94.88 168 ALA A N 1
ATOM 1329 C CA . ALA A 1 168 ? 9.808 -10.912 12.799 1.00 94.88 168 ALA A CA 1
ATOM 1330 C C . ALA A 1 168 ? 8.791 -10.382 11.770 1.00 94.88 168 ALA A C 1
ATOM 1332 O O . ALA A 1 168 ? 8.060 -9.445 12.080 1.00 94.88 168 ALA A O 1
ATOM 1333 N N . LEU A 1 169 ? 8.688 -11.008 10.590 1.00 95.62 169 LEU A N 1
ATOM 1334 C CA . LEU A 1 169 ? 7.713 -10.637 9.552 1.00 95.62 169 LEU A CA 1
ATOM 1335 C C . LEU A 1 169 ? 6.265 -10.800 10.037 1.00 95.62 169 LEU A C 1
ATOM 1337 O O . LEU A 1 169 ? 5.423 -9.930 9.824 1.00 95.62 169 LEU A O 1
ATOM 1341 N N . SER A 1 170 ? 5.974 -11.904 10.726 1.00 96.38 170 SER A N 1
ATOM 1342 C CA . SER A 1 170 ? 4.637 -12.173 11.265 1.00 96.38 170 SER A CA 1
ATOM 1343 C C . SER A 1 170 ? 4.303 -11.240 12.427 1.00 96.38 170 SER A C 1
ATOM 1345 O O . SER A 1 170 ? 3.209 -10.679 12.481 1.00 96.38 170 SER A O 1
ATOM 1347 N N . ASN A 1 171 ? 5.264 -11.007 13.324 1.00 96.06 171 ASN A N 1
ATOM 1348 C CA . ASN A 1 171 ? 5.123 -10.077 14.439 1.00 96.06 171 ASN A CA 1
ATOM 1349 C C . ASN A 1 171 ? 4.899 -8.646 13.955 1.00 96.06 171 ASN A C 1
ATOM 1351 O O . ASN A 1 171 ? 4.125 -7.917 14.568 1.00 96.06 171 ASN A O 1
ATOM 1355 N N . ASP A 1 172 ? 5.523 -8.247 12.846 1.00 94.44 172 ASP A N 1
ATOM 1356 C CA . ASP A 1 172 ? 5.297 -6.945 12.230 1.00 94.44 172 ASP A CA 1
ATOM 1357 C C . ASP A 1 172 ? 3.823 -6.745 11.851 1.00 94.44 172 ASP A C 1
ATOM 1359 O O . ASP A 1 172 ? 3.199 -5.762 12.257 1.00 94.44 172 ASP A O 1
ATOM 1363 N N . ARG A 1 173 ? 3.236 -7.725 11.157 1.00 95.44 173 ARG A N 1
ATOM 1364 C CA . ARG A 1 173 ? 1.816 -7.727 10.769 1.00 95.44 173 ARG A CA 1
ATOM 1365 C C . ARG A 1 173 ? 0.892 -7.728 11.983 1.00 95.44 173 ARG A C 1
ATOM 1367 O O . ARG A 1 173 ? 0.012 -6.875 12.100 1.00 95.44 173 ARG A O 1
ATOM 1374 N N . VAL A 1 174 ? 1.142 -8.628 12.936 1.00 96.56 174 VAL A N 1
ATOM 1375 C CA . VAL A 1 174 ? 0.372 -8.719 14.187 1.00 96.56 174 VAL A CA 1
ATOM 1376 C C . VAL A 1 174 ? 0.455 -7.417 14.978 1.00 96.56 174 VAL A C 1
ATOM 1378 O O . VAL A 1 174 ? -0.549 -6.986 15.542 1.00 96.56 174 VAL A O 1
ATOM 1381 N N . SER A 1 175 ? 1.615 -6.754 14.984 1.00 94.94 175 SER A N 1
ATOM 1382 C CA . SER A 1 175 ? 1.795 -5.490 15.695 1.00 94.94 175 SER A CA 1
ATOM 1383 C C . SER A 1 175 ? 0.899 -4.381 15.152 1.00 94.94 175 SER A C 1
ATOM 1385 O O . SER A 1 175 ? 0.354 -3.623 15.945 1.00 94.94 175 SER A O 1
ATOM 1387 N N . GLN A 1 176 ? 0.671 -4.325 13.834 1.00 93.69 176 GLN A N 1
ATOM 1388 C CA . GLN A 1 176 ? -0.239 -3.348 13.231 1.00 93.69 176 GLN A CA 1
ATOM 1389 C C . GLN A 1 176 ? -1.696 -3.610 13.619 1.00 93.69 176 GLN A C 1
ATOM 1391 O O . GLN A 1 176 ? -2.412 -2.687 14.004 1.00 93.69 176 GLN A O 1
ATOM 1396 N N . VAL A 1 177 ? -2.126 -4.874 13.605 1.00 96.44 177 VAL A N 1
ATOM 1397 C CA . VAL A 1 177 ? -3.473 -5.260 14.060 1.00 96.44 177 VAL A CA 1
ATOM 1398 C C . VAL A 1 177 ? -3.664 -4.935 15.543 1.00 96.44 177 VAL A C 1
ATOM 1400 O O . VAL A 1 177 ? -4.670 -4.337 15.931 1.00 96.44 177 VAL A O 1
ATOM 1403 N N . ALA A 1 178 ? -2.682 -5.276 16.375 1.00 95.75 178 ALA A N 1
ATOM 1404 C CA . ALA A 1 178 ? -2.695 -4.991 17.804 1.00 95.75 178 ALA A CA 1
ATOM 1405 C C . ALA A 1 178 ? -2.724 -3.485 18.099 1.00 95.75 178 ALA A C 1
ATOM 1407 O O . ALA A 1 178 ? -3.480 -3.046 18.964 1.00 95.75 178 ALA A O 1
ATOM 1408 N N . GLU A 1 179 ? -1.944 -2.690 17.368 1.00 93.00 179 GLU A N 1
ATOM 1409 C CA . GLU A 1 179 ? -1.880 -1.235 17.510 1.00 93.00 179 GLU A CA 1
ATOM 1410 C C . GLU A 1 179 ? -3.216 -0.573 17.144 1.00 93.00 179 GLU A C 1
ATOM 1412 O O . GLU A 1 179 ? -3.692 0.293 17.876 1.00 93.00 179 GLU A O 1
ATOM 1417 N N . VAL A 1 180 ? -3.901 -1.026 16.090 1.00 93.44 180 VAL A N 1
ATOM 1418 C CA . VAL A 1 180 ? -5.248 -0.524 15.761 1.00 93.44 180 VAL A CA 1
ATOM 1419 C C . VAL A 1 180 ? -6.265 -0.883 16.855 1.00 93.44 180 VAL A C 1
ATOM 1421 O O . VAL A 1 180 ? -7.111 -0.063 17.228 1.00 93.44 180 VAL A O 1
ATOM 1424 N N . LEU A 1 181 ? -6.183 -2.095 17.410 1.00 95.06 181 LEU A N 1
ATOM 1425 C CA . LEU A 1 181 ? -7.122 -2.571 18.427 1.00 95.06 181 LEU A CA 1
ATOM 1426 C C . LEU A 1 181 ? -6.898 -1.930 19.805 1.00 95.06 181 LEU A C 1
ATOM 1428 O O . LEU A 1 181 ? -7.873 -1.529 20.448 1.00 95.06 181 LEU A O 1
ATOM 1432 N N . ALA A 1 182 ? -5.647 -1.805 20.254 1.00 93.69 182 ALA A N 1
ATOM 1433 C CA . ALA A 1 182 ? -5.273 -1.419 21.621 1.00 93.69 182 ALA A CA 1
ATOM 1434 C C . ALA A 1 182 ? -4.406 -0.150 21.730 1.00 93.69 182 ALA A C 1
ATOM 1436 O O . ALA A 1 182 ? -4.109 0.292 22.841 1.00 93.69 182 ALA A O 1
ATOM 1437 N N . GLY A 1 183 ? -4.046 0.481 20.613 1.00 91.56 183 GLY A N 1
ATOM 1438 C CA . GLY A 1 183 ? -3.436 1.811 20.585 1.00 91.56 183 GLY A CA 1
ATOM 1439 C C . GLY A 1 183 ? -4.432 2.919 20.945 1.00 91.56 183 GLY A C 1
ATOM 1440 O O . GLY A 1 183 ? -5.513 2.671 21.495 1.00 91.56 183 GLY A O 1
ATOM 1441 N N . GLN A 1 184 ? -4.102 4.176 20.642 1.00 90.50 184 GLN A N 1
ATOM 1442 C CA . GLN A 1 184 ? -5.016 5.291 20.914 1.00 90.50 184 GLN A CA 1
ATOM 1443 C C . GLN A 1 184 ? -6.339 5.085 20.157 1.00 90.50 184 GLN A C 1
ATOM 1445 O O . GLN A 1 184 ? -6.344 4.853 18.949 1.00 90.50 184 GLN A O 1
ATOM 1450 N N . SER A 1 185 ? -7.472 5.116 20.863 1.00 92.19 185 SER A N 1
ATOM 1451 C CA . SER A 1 185 ? -8.759 4.820 20.225 1.00 92.19 185 SER A CA 1
ATOM 1452 C C . SER A 1 185 ? -9.217 5.978 19.320 1.00 92.19 185 SER A C 1
ATOM 1454 O O . SER A 1 185 ? -8.928 7.148 19.608 1.00 92.19 185 SER A O 1
ATOM 1456 N N . PRO A 1 186 ? -10.012 5.706 18.270 1.00 90.19 186 PRO A N 1
ATOM 1457 C CA . PRO A 1 186 ? -10.631 6.771 17.485 1.00 90.19 186 PRO A CA 1
ATOM 1458 C C . PRO A 1 186 ? -11.535 7.685 18.316 1.00 90.19 186 PRO A C 1
ATOM 1460 O O . PRO A 1 186 ? -11.551 8.889 18.079 1.00 90.19 186 PRO A O 1
ATOM 1463 N N . GLN A 1 187 ? -12.243 7.147 19.312 1.00 93.19 187 GLN A N 1
ATOM 1464 C CA . GLN A 1 187 ? -13.080 7.923 20.230 1.00 93.19 187 GLN A CA 1
ATOM 1465 C C . GLN A 1 187 ? -12.238 8.923 21.030 1.00 93.19 187 GLN A C 1
ATOM 1467 O O . GLN A 1 187 ? -12.595 10.097 21.104 1.00 93.19 187 GLN A O 1
ATOM 1472 N N . ALA A 1 188 ? -11.088 8.493 21.555 1.00 92.25 188 ALA A N 1
ATOM 1473 C CA . ALA A 1 188 ? -10.157 9.347 22.284 1.00 92.25 188 ALA A CA 1
ATOM 1474 C C . ALA A 1 188 ? -9.606 10.473 21.401 1.00 92.25 188 ALA A C 1
ATOM 1476 O O . ALA A 1 188 ? -9.596 11.632 21.813 1.00 92.25 188 ALA A O 1
ATOM 1477 N N . ILE A 1 189 ? -9.214 10.157 20.161 1.00 88.75 189 ILE A N 1
ATOM 1478 C CA . ILE A 1 189 ? -8.747 11.157 19.188 1.00 88.75 189 ILE A CA 1
ATOM 1479 C C . ILE A 1 189 ? -9.849 12.186 18.897 1.00 88.75 189 ILE A C 1
ATOM 1481 O O . ILE A 1 189 ? -9.586 13.388 18.868 1.00 88.75 189 ILE A O 1
ATOM 1485 N N . GLN A 1 190 ? -11.088 11.728 18.708 1.00 90.50 190 GLN A N 1
ATOM 1486 C CA . GLN A 1 190 ? -12.226 12.593 18.395 1.00 90.50 190 GLN A CA 1
ATOM 1487 C C . GLN A 1 190 ? -12.609 13.499 19.568 1.00 90.50 190 GLN A C 1
ATOM 1489 O O . GLN A 1 190 ? -12.806 14.698 19.362 1.00 90.50 190 GLN A O 1
ATOM 1494 N N . ILE A 1 191 ? -12.664 12.978 20.801 1.00 91.31 191 ILE A N 1
ATOM 1495 C CA . ILE A 1 191 ? -12.953 13.836 21.955 1.00 91.31 191 ILE A CA 1
ATOM 1496 C C . ILE A 1 191 ? -11.805 14.786 22.272 1.00 91.31 191 ILE A C 1
ATOM 1498 O O . ILE A 1 191 ? -12.067 15.903 22.703 1.00 91.31 191 ILE A O 1
ATOM 1502 N N . GLN A 1 192 ? -10.552 14.394 22.028 1.00 87.31 192 GLN A N 1
ATOM 1503 C CA . GLN A 1 192 ? -9.407 15.283 22.197 1.00 87.31 192 GLN A CA 1
ATOM 1504 C C . GLN A 1 192 ? -9.463 16.436 21.185 1.00 87.31 192 GLN A C 1
ATOM 1506 O O . GLN A 1 192 ? -9.244 17.588 21.558 1.00 87.31 192 GLN A O 1
ATOM 1511 N N . ALA A 1 193 ? -9.832 16.153 19.930 1.00 85.19 193 ALA A N 1
ATOM 1512 C CA . ALA A 1 193 ? -10.055 17.182 18.917 1.00 85.19 193 ALA A CA 1
ATOM 1513 C C . ALA A 1 193 ? -11.180 18.151 19.324 1.00 85.19 193 ALA A C 1
ATOM 1515 O O . ALA A 1 193 ? -10.988 19.364 19.274 1.00 85.19 193 ALA A O 1
ATOM 1516 N N . LEU A 1 194 ? -12.317 17.636 19.811 1.00 85.81 194 LEU A N 1
ATOM 1517 C CA . LEU A 1 194 ? -13.416 18.467 20.325 1.00 85.81 194 LEU A CA 1
ATOM 1518 C C . LEU A 1 194 ? -13.021 19.276 21.567 1.00 85.81 194 LEU A C 1
ATOM 1520 O O . LEU A 1 194 ? -13.423 20.429 21.706 1.00 85.81 194 LEU A O 1
ATOM 1524 N N . ALA A 1 195 ? -12.245 18.685 22.475 1.00 82.31 195 ALA A N 1
ATOM 1525 C CA . ALA A 1 195 ? -11.819 19.318 23.719 1.00 82.31 195 ALA A CA 1
ATOM 1526 C C . ALA A 1 195 ? -10.825 20.466 23.497 1.00 82.31 195 ALA A C 1
ATOM 1528 O O . ALA A 1 195 ? -10.747 21.361 24.339 1.00 82.31 195 ALA A O 1
ATOM 1529 N N . ASN A 1 196 ? -10.084 20.436 22.387 1.00 81.12 196 ASN A N 1
ATOM 1530 C CA . ASN A 1 196 ? -9.141 21.483 21.992 1.00 81.12 196 ASN A CA 1
ATOM 1531 C C . ASN A 1 196 ? -9.773 22.549 21.080 1.00 81.12 196 ASN A C 1
ATOM 1533 O O . ASN A 1 196 ? -9.152 23.577 20.817 1.00 81.12 196 ASN A O 1
ATOM 1537 N N . ALA A 1 197 ? -10.993 22.319 20.592 1.00 80.50 197 ALA A N 1
ATOM 1538 C CA . ALA A 1 197 ? -11.695 23.243 19.715 1.00 80.50 197 ALA A CA 1
ATOM 1539 C C . ALA A 1 197 ? -12.286 24.452 20.485 1.00 80.50 197 ALA A C 1
ATOM 1541 O O . ALA A 1 197 ? -12.595 24.323 21.677 1.00 80.50 197 ALA A O 1
ATOM 1542 N N . PRO A 1 198 ? -12.503 25.613 19.822 1.00 81.00 198 PRO A N 1
ATOM 1543 C CA . PRO A 1 198 ? -13.114 26.805 20.427 1.00 81.00 198 PRO A CA 1
ATOM 1544 C C . PRO A 1 198 ? -14.417 26.486 21.157 1.00 81.00 198 PRO A C 1
ATOM 1546 O O . PRO A 1 198 ? -15.109 25.557 20.762 1.00 81.00 198 PRO A O 1
ATOM 1549 N N . ALA A 1 199 ? -14.766 27.235 22.210 1.00 76.25 199 ALA A N 1
ATOM 1550 C CA . ALA A 1 199 ? -15.914 26.928 23.073 1.00 76.25 199 ALA A CA 1
ATOM 1551 C C . ALA A 1 199 ? -17.235 26.767 22.295 1.00 76.25 199 ALA A C 1
ATOM 1553 O O . ALA A 1 199 ? -17.957 25.796 22.539 1.00 76.25 199 ALA A O 1
ATOM 1554 N N . ASP A 1 200 ? -17.477 27.640 21.317 1.00 78.44 200 ASP A N 1
ATOM 1555 C CA . ASP A 1 200 ? -18.675 27.634 20.481 1.00 78.44 200 ASP A CA 1
ATOM 1556 C C . ASP A 1 200 ? -18.700 26.439 19.520 1.00 78.44 200 ASP A C 1
ATOM 1558 O O . ASP A 1 200 ? -17.810 26.260 18.687 1.00 78.44 200 ASP A O 1
ATOM 1562 N N . ILE A 1 201 ? -19.754 25.629 19.622 1.00 80.06 201 ILE A N 1
ATOM 1563 C CA . ILE A 1 201 ? -19.990 24.502 18.719 1.00 80.06 201 ILE A CA 1
ATOM 1564 C C . ILE A 1 201 ? -20.635 25.008 17.428 1.00 80.06 201 ILE A C 1
ATOM 1566 O O . ILE A 1 201 ? -21.701 25.619 17.446 1.00 80.06 201 ILE A O 1
ATOM 1570 N N . SER A 1 202 ? -19.997 24.710 16.298 1.00 79.75 202 SER A N 1
ATOM 1571 C CA . SER A 1 202 ? -20.489 25.032 14.956 1.00 79.75 202 SER A CA 1
ATOM 1572 C C . SER A 1 202 ? -20.247 23.872 13.990 1.00 79.75 202 SER A C 1
ATOM 1574 O O . SER A 1 202 ? -19.336 23.073 14.217 1.00 79.75 202 SER A O 1
ATOM 1576 N N . GLY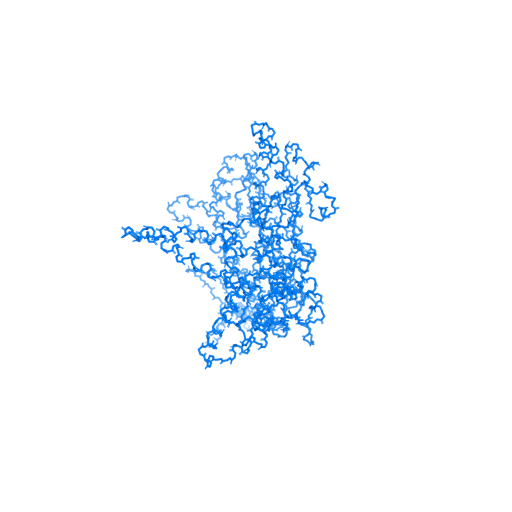 A 1 203 ? -21.082 23.781 12.945 1.00 82.50 203 GLY A N 1
ATOM 1577 C CA . GLY A 1 203 ? -20.943 22.866 11.800 1.00 82.50 203 GLY A CA 1
ATOM 1578 C C . GLY A 1 203 ? -20.394 21.484 12.160 1.00 82.50 203 GLY A C 1
ATOM 1579 O O . GLY A 1 203 ? -21.035 20.714 12.879 1.00 82.50 203 GLY A O 1
ATOM 1580 N N . ASP A 1 204 ? -19.170 21.220 11.713 1.00 84.06 204 ASP A N 1
ATOM 1581 C CA . ASP A 1 204 ? -18.453 19.952 11.866 1.00 84.06 204 ASP A CA 1
ATOM 1582 C C . ASP A 1 204 ? -18.309 19.493 13.327 1.00 84.06 204 ASP A C 1
ATOM 1584 O O . ASP A 1 204 ? -18.367 18.297 13.620 1.00 84.06 204 ASP A O 1
ATOM 1588 N N . GLN A 1 205 ? -18.160 20.421 14.282 1.00 86.94 205 GLN A N 1
ATOM 1589 C CA . GLN A 1 205 ? -18.061 20.070 15.704 1.00 86.94 205 GLN A CA 1
ATOM 1590 C C . GLN A 1 205 ? -19.388 19.536 16.247 1.00 86.94 205 GLN A C 1
ATOM 1592 O O . GLN A 1 205 ? -19.396 18.614 17.067 1.00 86.94 205 GLN A O 1
ATOM 1597 N N . LEU A 1 206 ? -20.511 20.111 15.801 1.00 89.75 206 LEU A N 1
ATOM 1598 C CA . LEU A 1 206 ? -21.845 19.661 16.194 1.00 89.75 206 LEU A CA 1
ATOM 1599 C C . LEU A 1 206 ? -22.117 18.270 15.623 1.00 89.75 206 LEU A C 1
ATOM 1601 O O . LEU A 1 206 ? -22.583 17.392 16.347 1.00 89.75 206 LEU A O 1
ATOM 1605 N N . GLU A 1 207 ? -21.773 18.054 14.353 1.00 90.88 207 GLU A N 1
ATOM 1606 C CA . GLU A 1 207 ? -21.925 16.758 13.696 1.00 90.88 207 GLU A CA 1
ATOM 1607 C C . GLU A 1 207 ? -21.071 15.676 14.369 1.00 90.88 207 GLU A C 1
ATOM 1609 O O . GLU A 1 207 ? -21.582 14.601 14.694 1.00 90.88 207 GLU A O 1
ATOM 1614 N N . LEU A 1 208 ? -19.801 15.972 14.663 1.00 91.44 208 LEU A N 1
ATOM 1615 C CA . LEU A 1 208 ? -18.911 15.062 15.383 1.00 91.44 208 LEU A CA 1
ATOM 1616 C C . LEU A 1 208 ? -19.453 14.719 16.779 1.00 91.44 208 LEU A C 1
ATOM 1618 O O . LEU A 1 208 ? -19.459 13.552 17.176 1.00 91.44 208 LEU A O 1
ATOM 1622 N N . THR A 1 209 ? -19.957 15.720 17.505 1.00 94.06 209 THR A N 1
ATOM 1623 C CA . THR A 1 209 ? -20.563 15.535 18.833 1.00 94.06 209 THR A CA 1
ATOM 1624 C C . THR A 1 209 ? -21.816 14.656 18.755 1.00 94.06 209 THR A C 1
ATOM 1626 O O . THR A 1 209 ? -21.975 13.734 19.555 1.00 94.06 209 THR A O 1
ATOM 1629 N N . LEU A 1 210 ? -22.682 14.884 17.761 1.00 94.62 210 LEU A N 1
ATOM 1630 C CA . LEU A 1 210 ? -23.874 14.067 17.516 1.00 94.62 210 LEU A CA 1
ATOM 1631 C C . LEU A 1 210 ? -23.523 12.629 17.131 1.00 94.62 210 LEU A C 1
ATOM 1633 O O . LEU A 1 210 ? -24.185 11.702 17.595 1.00 94.62 210 LEU A O 1
ATOM 1637 N N . ARG A 1 211 ? -22.487 12.422 16.311 1.00 95.19 211 ARG A N 1
ATOM 1638 C CA . ARG A 1 211 ? -22.019 11.081 15.943 1.00 95.19 211 ARG A CA 1
ATOM 1639 C C . ARG A 1 211 ? -21.580 10.297 17.177 1.00 95.19 211 ARG A C 1
ATOM 1641 O O . ARG A 1 211 ? -22.090 9.203 17.397 1.00 95.19 211 ARG A O 1
ATOM 1648 N N . LEU A 1 212 ? -20.720 10.882 18.013 1.00 95.88 212 LEU A N 1
ATOM 1649 C CA . LEU A 1 212 ? -20.276 10.257 19.263 1.00 95.88 212 LEU A CA 1
ATOM 1650 C C . LEU A 1 212 ? -21.449 9.973 20.213 1.00 95.88 212 LEU A C 1
ATOM 1652 O O . LEU A 1 212 ? -21.509 8.902 20.810 1.00 95.88 212 LEU A O 1
ATOM 1656 N N . ALA A 1 213 ? -22.416 10.890 20.318 1.00 97.12 213 ALA A N 1
ATOM 1657 C CA . ALA A 1 213 ? -23.614 10.683 21.129 1.00 97.12 213 ALA A CA 1
ATOM 1658 C C . ALA A 1 213 ? -24.464 9.496 20.639 1.00 97.12 213 ALA A C 1
ATOM 1660 O O . ALA A 1 213 ? -24.930 8.698 21.452 1.00 97.12 213 ALA A O 1
ATOM 1661 N N . ARG A 1 214 ? -24.630 9.336 19.318 1.00 96.25 214 ARG A N 1
ATOM 1662 C CA . ARG A 1 214 ? -25.315 8.167 18.740 1.00 96.25 214 ARG A CA 1
ATOM 1663 C C . ARG A 1 214 ? -24.579 6.868 19.046 1.00 96.25 214 ARG A C 1
ATOM 1665 O O . ARG A 1 214 ? -25.239 5.888 19.370 1.00 96.25 214 ARG A O 1
ATOM 1672 N N . GLU A 1 215 ? -23.247 6.852 18.971 1.00 95.06 215 GLU A N 1
ATOM 1673 C CA . GLU A 1 215 ? -22.468 5.652 19.301 1.00 95.06 215 GLU A CA 1
ATOM 1674 C C . GLU A 1 215 ? -22.613 5.271 20.786 1.00 95.06 215 GLU A C 1
ATOM 1676 O O . GLU A 1 215 ? -22.864 4.107 21.095 1.00 95.06 215 GLU A O 1
ATOM 1681 N N . ILE A 1 216 ? -22.552 6.244 21.705 1.00 96.94 216 ILE A N 1
ATOM 1682 C CA . ILE A 1 216 ? -22.765 6.016 23.148 1.00 96.94 216 ILE A CA 1
ATOM 1683 C C . ILE A 1 216 ? -24.140 5.397 23.413 1.00 96.94 216 ILE A C 1
ATOM 1685 O O . ILE A 1 216 ? -24.245 4.414 24.154 1.00 96.94 216 ILE A O 1
ATOM 1689 N N . ASN A 1 217 ? -25.186 5.955 22.798 1.00 96.25 217 ASN A N 1
ATOM 1690 C CA . ASN A 1 217 ? -26.543 5.437 22.946 1.00 96.25 217 ASN A CA 1
ATOM 1691 C C . ASN A 1 217 ? -26.664 4.041 22.335 1.00 96.25 217 ASN A C 1
ATOM 1693 O O . ASN A 1 217 ? -27.182 3.155 22.994 1.00 96.25 217 ASN A O 1
ATOM 1697 N N . ALA A 1 218 ? -26.092 3.794 21.153 1.00 93.31 218 ALA A N 1
ATOM 1698 C CA . ALA A 1 218 ? -26.147 2.482 20.510 1.00 93.31 218 ALA A CA 1
ATOM 1699 C C . ALA A 1 218 ? -25.576 1.359 21.397 1.00 93.31 218 ALA A C 1
ATOM 1701 O O . ALA A 1 218 ? -26.185 0.296 21.495 1.00 93.31 218 ALA A O 1
ATOM 1702 N N . TYR A 1 219 ? -24.450 1.591 22.083 1.00 94.44 219 TYR A N 1
ATOM 1703 C CA . TYR A 1 219 ? -23.897 0.616 23.036 1.00 94.44 219 TYR A CA 1
ATOM 1704 C C . TYR A 1 219 ? -24.738 0.491 24.311 1.00 94.44 219 TYR A C 1
ATOM 1706 O O . TYR A 1 219 ? -24.898 -0.611 24.840 1.00 94.44 219 TYR A O 1
ATOM 1714 N N . SER A 1 220 ? -25.275 1.607 24.805 1.00 94.75 220 SER A N 1
ATOM 1715 C CA . SER A 1 220 ? -26.105 1.628 26.015 1.00 94.75 220 SER A CA 1
ATOM 1716 C C . SER A 1 220 ? -27.439 0.915 25.804 1.00 94.75 220 SER A C 1
ATOM 1718 O O . SER A 1 220 ? -27.853 0.147 26.666 1.00 94.75 220 SER A O 1
ATOM 1720 N N . ASP A 1 221 ? -28.065 1.122 24.649 1.00 92.25 221 ASP A N 1
ATOM 1721 C CA . ASP A 1 221 ? -29.334 0.512 24.259 1.00 92.25 221 ASP A CA 1
ATOM 1722 C C . ASP A 1 221 ? -29.151 -0.979 23.952 1.00 92.25 221 ASP A C 1
ATOM 1724 O O . ASP A 1 221 ? -29.993 -1.793 24.323 1.00 92.25 221 ASP A O 1
ATOM 1728 N N . ALA A 1 222 ? -28.035 -1.356 23.314 1.00 91.62 222 ALA A N 1
ATOM 1729 C CA . ALA A 1 222 ? -27.751 -2.752 22.996 1.00 91.62 222 ALA A CA 1
ATOM 1730 C C . ALA A 1 222 ? -27.432 -3.579 24.250 1.00 91.62 222 ALA A C 1
ATOM 1732 O O . ALA A 1 222 ? -28.008 -4.642 24.451 1.00 91.62 222 ALA A O 1
ATOM 1733 N N . PHE A 1 223 ? -26.527 -3.118 25.114 1.00 92.69 223 PHE A N 1
ATOM 1734 C CA . PHE A 1 223 ? -25.977 -3.972 26.176 1.00 92.69 223 PHE A CA 1
ATOM 1735 C C . PHE A 1 223 ? -26.368 -3.538 27.591 1.00 92.69 223 PHE A C 1
ATOM 1737 O O . PHE A 1 223 ? -26.139 -4.273 28.549 1.00 92.69 223 PHE A O 1
ATOM 1744 N N . GLY A 1 224 ? -26.948 -2.351 27.754 1.00 93.62 224 GLY A N 1
ATOM 1745 C CA . GLY A 1 224 ? -27.122 -1.718 29.055 1.00 93.62 224 GLY A CA 1
ATOM 1746 C C . GLY A 1 224 ? -25.813 -1.124 29.581 1.00 93.62 224 GLY A C 1
ATOM 1747 O O . GLY A 1 224 ? -24.717 -1.643 29.354 1.00 93.62 224 GLY A O 1
ATOM 1748 N N . THR A 1 225 ? -25.917 -0.034 30.344 1.00 94.25 225 THR A N 1
ATOM 1749 C CA . THR A 1 225 ? -24.744 0.747 30.776 1.00 94.25 225 THR A CA 1
ATOM 1750 C C . THR A 1 225 ? -23.845 0.020 31.774 1.00 94.25 225 THR A C 1
ATOM 1752 O O . THR A 1 225 ? -22.702 0.421 31.943 1.00 94.25 225 THR A O 1
ATOM 1755 N N . GLN A 1 226 ? -24.339 -1.017 32.457 1.00 94.56 226 GLN A N 1
ATOM 1756 C CA . GLN A 1 226 ? -23.575 -1.785 33.452 1.00 94.56 226 GLN A CA 1
ATOM 1757 C C . GLN A 1 226 ? -22.945 -3.061 32.882 1.00 94.56 226 GLN A C 1
ATOM 1759 O O . GLN A 1 226 ? -22.227 -3.757 33.598 1.00 94.56 226 GLN A O 1
ATOM 1764 N N . SER A 1 227 ? -23.205 -3.392 31.614 1.00 94.50 227 SER A N 1
ATOM 1765 C CA . SER A 1 227 ? -22.588 -4.567 30.999 1.00 94.50 227 SER A CA 1
ATOM 1766 C C . SER A 1 227 ? -21.072 -4.387 30.876 1.00 94.50 227 SER A C 1
ATOM 1768 O O . SER A 1 227 ? -20.608 -3.272 30.611 1.00 94.50 227 SER A O 1
ATOM 1770 N N . PRO A 1 228 ? -20.273 -5.462 31.000 1.00 95.00 228 PRO A N 1
ATOM 1771 C CA . PRO A 1 228 ? -18.830 -5.336 30.838 1.00 95.00 228 PRO A CA 1
ATOM 1772 C C . PRO A 1 228 ? -18.439 -4.872 29.421 1.00 95.00 228 PRO A C 1
ATOM 1774 O O . PRO A 1 228 ? -17.511 -4.077 29.285 1.00 95.00 228 PRO A O 1
ATOM 1777 N N . ILE A 1 229 ? -19.203 -5.251 28.383 1.00 95.50 229 ILE A N 1
ATOM 1778 C CA . ILE A 1 229 ? -19.036 -4.748 27.004 1.00 95.50 229 ILE A CA 1
ATOM 1779 C C . ILE A 1 229 ? -19.171 -3.217 26.954 1.00 95.50 229 ILE A C 1
ATOM 1781 O O . ILE A 1 229 ? -18.289 -2.542 26.417 1.00 95.50 229 ILE A O 1
ATOM 1785 N N . ALA A 1 230 ? -20.238 -2.650 27.533 1.00 95.62 230 ALA A N 1
ATOM 1786 C CA . ALA A 1 230 ? -20.441 -1.200 27.552 1.00 95.62 230 ALA A CA 1
ATOM 1787 C C . ALA A 1 230 ? -19.371 -0.485 28.387 1.00 95.62 230 ALA A C 1
ATOM 1789 O O . ALA A 1 230 ? -18.863 0.553 27.972 1.00 95.62 230 ALA A O 1
ATOM 1790 N N . GLN A 1 231 ? -18.971 -1.057 29.526 1.00 95.81 231 GLN A N 1
ATOM 1791 C CA . GLN A 1 231 ? -17.918 -0.494 30.375 1.00 95.81 231 GLN A CA 1
ATOM 1792 C C . GLN A 1 231 ? -16.564 -0.434 29.649 1.00 95.81 231 GLN A C 1
ATOM 1794 O O . GLN A 1 231 ? -15.907 0.610 29.681 1.00 95.81 231 GLN A O 1
ATOM 1799 N N . ARG A 1 232 ? -16.179 -1.498 28.922 1.00 95.50 232 ARG A N 1
ATOM 1800 C CA . ARG A 1 232 ? -14.981 -1.493 28.062 1.00 95.50 232 ARG A CA 1
ATOM 1801 C C . ARG A 1 232 ? -15.102 -0.467 26.937 1.00 95.50 232 ARG A C 1
ATOM 1803 O O . ARG A 1 232 ? -14.164 0.289 26.694 1.00 95.50 232 ARG A O 1
ATOM 1810 N N . TYR A 1 233 ? -16.268 -0.376 26.292 1.00 96.31 233 TYR A N 1
ATOM 1811 C CA . TYR A 1 233 ? -16.512 0.635 25.261 1.00 96.31 233 TYR A CA 1
ATOM 1812 C C . TYR A 1 233 ? -16.382 2.068 25.805 1.00 96.31 233 TYR A C 1
ATOM 1814 O O . TYR A 1 233 ? -15.696 2.887 25.195 1.00 96.31 233 TYR A O 1
ATOM 1822 N N . PHE A 1 234 ? -16.950 2.383 26.971 1.00 96.56 234 PHE A N 1
ATOM 1823 C CA . PHE A 1 234 ? -16.817 3.706 27.592 1.00 96.56 234 PHE A CA 1
ATOM 1824 C C . PHE A 1 234 ? -15.358 4.050 27.908 1.00 96.56 234 PHE A C 1
ATOM 1826 O O . PHE A 1 234 ? -14.928 5.174 27.648 1.00 96.56 234 PHE A O 1
ATOM 1833 N N . GLY A 1 235 ? -14.568 3.074 28.364 1.00 94.94 235 GLY A N 1
ATOM 1834 C CA . GLY A 1 235 ? -13.127 3.237 28.571 1.00 94.94 235 GLY A CA 1
ATOM 1835 C C . GLY A 1 235 ? -12.366 3.658 27.309 1.00 94.94 235 GLY A C 1
ATOM 1836 O O . GLY A 1 235 ? -11.359 4.363 27.406 1.00 94.94 235 GLY A O 1
ATOM 1837 N N . THR A 1 236 ? -12.862 3.327 26.108 1.00 95.19 236 THR A N 1
ATOM 1838 C CA . THR A 1 236 ? -12.200 3.735 24.858 1.00 95.19 236 THR A CA 1
ATOM 1839 C C . THR A 1 236 ? -12.091 5.251 24.727 1.00 95.19 236 THR A C 1
ATOM 1841 O O . THR A 1 236 ? -11.097 5.722 24.185 1.00 95.19 236 THR A O 1
ATOM 1844 N N . PHE A 1 237 ? -13.015 6.037 25.285 1.00 94.88 237 PHE A N 1
ATOM 1845 C CA . PHE A 1 237 ? -13.016 7.498 25.156 1.00 94.88 237 PHE A CA 1
ATOM 1846 C C . PHE A 1 237 ? -11.800 8.174 25.800 1.00 94.88 237 PHE A C 1
ATOM 1848 O O . PHE A 1 237 ? -11.410 9.245 25.355 1.00 94.88 237 PHE A O 1
ATOM 1855 N N . SER A 1 238 ? -11.157 7.562 26.796 1.00 94.00 238 SER A N 1
ATOM 1856 C CA . SER A 1 238 ? -9.930 8.099 27.411 1.00 94.00 238 SER A CA 1
ATOM 1857 C C . SER A 1 238 ? -8.679 7.254 27.152 1.00 94.00 238 SER A C 1
ATOM 1859 O O . SER A 1 238 ? -7.605 7.567 27.673 1.00 94.00 238 SER A O 1
ATOM 1861 N N . ARG A 1 239 ? -8.777 6.209 26.320 1.00 91.94 239 ARG A N 1
ATOM 1862 C CA . ARG A 1 239 ? -7.662 5.302 26.021 1.00 91.94 239 ARG A CA 1
ATOM 1863 C C . ARG A 1 239 ? -6.532 6.031 25.290 1.00 91.94 239 ARG A C 1
ATOM 1865 O O . ARG A 1 239 ? -6.736 6.588 24.212 1.00 91.94 239 ARG A O 1
ATOM 1872 N N . GLY A 1 240 ? -5.334 6.005 25.874 1.00 87.50 240 GLY A N 1
ATOM 1873 C CA . GLY A 1 240 ? -4.169 6.747 25.371 1.00 87.50 240 GLY A CA 1
ATOM 1874 C C . GLY A 1 240 ? -4.132 8.238 25.737 1.00 87.50 240 GLY A C 1
ATOM 1875 O O . GLY A 1 240 ? -3.300 8.966 25.206 1.00 87.50 240 GLY A O 1
ATOM 1876 N N . LEU A 1 241 ? -5.011 8.705 26.635 1.00 86.12 241 LEU A N 1
ATOM 1877 C CA . LEU A 1 241 ? -5.035 10.088 27.135 1.00 86.12 241 LEU A CA 1
ATOM 1878 C C . LEU A 1 241 ? -4.598 10.196 28.607 1.00 86.12 241 LEU A C 1
ATOM 1880 O O . LEU A 1 241 ? -5.010 11.119 29.293 1.00 86.12 241 LEU A O 1
ATOM 1884 N N . GLN A 1 242 ? -3.787 9.280 29.139 1.00 70.56 242 GLN A N 1
ATOM 1885 C CA . GLN A 1 242 ? -3.635 9.032 30.586 1.00 70.56 242 GLN A CA 1
ATOM 1886 C C . GLN A 1 242 ? -3.320 10.270 31.449 1.00 70.56 242 GLN A C 1
ATOM 1888 O O . GLN A 1 242 ? -3.733 10.316 32.604 1.00 70.56 242 GLN A O 1
ATOM 1893 N N . LYS A 1 243 ? -2.618 11.280 30.916 1.00 75.38 243 LYS A N 1
ATOM 1894 C CA . LYS A 1 243 ? -2.328 12.527 31.652 1.00 75.38 243 LYS A CA 1
ATOM 1895 C C . LYS A 1 243 ? -3.516 13.496 31.711 1.00 75.38 243 LYS A C 1
ATOM 1897 O O . LYS A 1 243 ? -3.669 14.190 32.708 1.00 75.38 243 LYS A O 1
ATOM 1902 N N . ASP A 1 244 ? -4.377 13.486 30.696 1.00 80.94 244 ASP A N 1
ATOM 1903 C CA . ASP A 1 244 ? -5.473 14.446 30.511 1.00 80.94 244 ASP A CA 1
ATOM 1904 C C . ASP A 1 244 ? -6.852 13.777 30.373 1.00 80.94 244 ASP A C 1
ATOM 1906 O O . ASP A 1 244 ? -7.833 14.446 30.058 1.00 80.94 244 ASP A O 1
ATOM 1910 N N . GLY A 1 245 ? -6.967 12.465 30.592 1.00 84.38 245 GLY A N 1
ATOM 1911 C CA . GLY A 1 245 ? -8.150 11.675 30.236 1.00 84.38 245 GLY A CA 1
ATOM 1912 C C . GLY A 1 245 ? -9.412 12.163 30.938 1.00 84.38 245 GLY A C 1
ATOM 1913 O O . GLY A 1 245 ? -10.387 12.520 30.280 1.00 84.38 245 GLY A O 1
ATOM 1914 N N . SER A 1 246 ? -9.368 12.291 32.267 1.00 89.38 246 SER A N 1
ATOM 1915 C CA . SER A 1 246 ? -10.499 12.817 33.044 1.00 89.38 246 SER A CA 1
ATOM 1916 C C . SER A 1 246 ? -10.847 14.258 32.659 1.00 89.38 246 SER A C 1
ATOM 1918 O O . SER A 1 246 ? -12.026 14.597 32.576 1.00 89.38 246 SER A O 1
ATOM 1920 N N . ALA A 1 247 ? -9.848 15.112 32.414 1.00 90.94 247 ALA A N 1
ATOM 1921 C CA . ALA A 1 247 ? -10.077 16.500 32.018 1.00 90.94 247 ALA A CA 1
ATOM 1922 C C . ALA A 1 247 ? -10.691 16.588 30.610 1.00 90.94 247 ALA A C 1
ATOM 1924 O O . ALA A 1 247 ? -11.598 17.383 30.368 1.00 90.94 247 ALA A O 1
ATOM 1925 N N . THR A 1 248 ? -10.247 15.733 29.690 1.00 90.25 248 THR A N 1
ATOM 1926 C CA . THR A 1 248 ? -10.758 15.644 28.318 1.00 90.25 248 THR A CA 1
ATOM 1927 C C . THR A 1 248 ? -12.199 15.144 28.311 1.00 90.25 248 THR A C 1
ATOM 1929 O O . THR A 1 248 ? -13.042 15.742 27.649 1.00 90.25 248 THR A O 1
ATOM 1932 N N . VAL A 1 249 ? -12.523 14.121 29.110 1.00 92.19 249 VAL A N 1
ATOM 1933 C CA . VAL A 1 249 ? -13.900 13.621 29.280 1.00 92.19 249 VAL A CA 1
ATOM 1934 C C . VAL A 1 249 ? -14.812 14.696 29.881 1.00 92.19 249 VAL A C 1
ATOM 1936 O O . VAL A 1 249 ? -15.945 14.870 29.429 1.00 92.19 249 VAL A O 1
ATOM 1939 N N . GLN A 1 250 ? -14.329 15.475 30.854 1.00 92.44 250 GLN A N 1
ATOM 1940 C CA . GLN A 1 250 ? -15.084 16.606 31.407 1.00 92.44 250 GLN A CA 1
ATOM 1941 C C . GLN A 1 250 ? -15.340 17.694 30.356 1.00 92.44 250 GLN A C 1
ATOM 1943 O O . GLN A 1 250 ? -16.473 18.158 30.219 1.00 92.44 250 GLN A O 1
ATOM 1948 N N . ARG A 1 251 ? -14.326 18.067 29.562 1.00 91.81 251 ARG A N 1
ATOM 1949 C CA . ARG A 1 251 ? -14.490 19.021 28.450 1.00 91.81 251 ARG A CA 1
ATOM 1950 C C . ARG A 1 251 ? -15.450 18.492 27.388 1.00 91.81 251 ARG A C 1
ATOM 1952 O O . ARG A 1 251 ? -16.293 19.242 26.914 1.00 91.81 251 ARG A O 1
ATOM 1959 N N . PHE A 1 252 ? -15.387 17.204 27.062 1.00 92.56 252 PHE A N 1
ATOM 1960 C CA . PHE A 1 252 ? -16.344 16.560 26.164 1.00 92.56 252 PHE A CA 1
ATOM 1961 C C . PHE A 1 252 ? -17.773 16.593 26.724 1.00 92.56 252 PHE A C 1
ATOM 1963 O O . PHE A 1 252 ? -18.715 16.903 26.001 1.00 92.56 252 PHE A O 1
ATOM 1970 N N . THR A 1 253 ? -17.941 16.372 28.028 1.00 93.12 253 THR A N 1
ATOM 1971 C CA . THR A 1 253 ? -19.247 16.499 28.692 1.00 93.12 253 THR A CA 1
ATOM 1972 C C . THR A 1 253 ? -19.788 17.928 28.571 1.00 93.12 253 THR A C 1
ATOM 1974 O O . THR A 1 253 ? -20.953 18.121 28.231 1.00 93.12 253 THR A O 1
ATOM 1977 N N . ALA A 1 254 ? -18.930 18.937 28.753 1.00 92.69 254 ALA A N 1
ATOM 1978 C CA . ALA A 1 254 ? -19.299 20.334 28.529 1.00 92.69 254 ALA A CA 1
ATOM 1979 C C . ALA A 1 254 ? -19.659 20.615 27.058 1.00 92.69 254 ALA A C 1
ATOM 1981 O O . ALA A 1 254 ? -20.572 21.392 26.790 1.00 92.69 254 ALA A O 1
ATOM 1982 N N . LYS A 1 255 ? -18.998 19.953 26.098 1.00 92.75 255 LYS A N 1
ATOM 1983 C CA . LYS A 1 255 ? -19.339 20.034 24.669 1.00 92.75 255 LYS A CA 1
ATOM 1984 C C . LYS A 1 255 ? -20.701 19.416 24.356 1.00 92.75 255 LYS A C 1
ATOM 1986 O O . LYS A 1 255 ? -21.462 20.019 23.607 1.00 92.75 255 LYS A O 1
ATOM 1991 N N . LEU A 1 256 ? -21.061 18.286 24.967 1.00 93.25 256 LEU A N 1
ATOM 1992 C CA . LEU A 1 256 ? -22.418 17.734 24.856 1.00 93.25 256 LEU A CA 1
ATOM 1993 C C . LEU A 1 256 ? -23.467 18.736 25.359 1.00 93.25 256 LEU A C 1
ATOM 1995 O O . LEU A 1 256 ? -24.473 18.965 24.691 1.00 93.25 256 LEU A O 1
ATOM 1999 N N . ASP A 1 257 ? -23.215 19.376 26.501 1.00 92.50 257 ASP A N 1
ATOM 2000 C CA . ASP A 1 257 ? -24.135 20.365 27.070 1.00 92.50 257 ASP A CA 1
ATOM 2001 C C . ASP A 1 257 ? -24.209 21.653 26.221 1.00 92.50 257 ASP A C 1
ATOM 2003 O O . ASP A 1 257 ? -25.296 22.202 26.028 1.00 92.50 257 ASP A O 1
ATOM 2007 N N . ALA A 1 258 ? -23.093 22.099 25.635 1.00 91.75 258 ALA A N 1
ATOM 2008 C CA . ALA A 1 258 ? -23.065 23.223 24.698 1.00 91.75 258 ALA A CA 1
ATOM 2009 C C . ALA A 1 258 ? -23.825 22.914 23.395 1.00 91.75 258 ALA A C 1
ATOM 2011 O O . ALA A 1 258 ? -24.587 23.752 22.913 1.00 91.75 258 ALA A O 1
ATOM 2012 N N . ALA A 1 259 ? -23.678 21.700 22.852 1.00 92.56 259 ALA A N 1
ATOM 2013 C CA . ALA A 1 259 ? -24.415 21.250 21.672 1.00 92.56 259 ALA A CA 1
ATOM 2014 C C . ALA A 1 259 ? -25.923 21.219 21.948 1.00 92.56 259 ALA A C 1
ATOM 2016 O O . ALA A 1 259 ? -26.708 21.714 21.140 1.00 92.56 259 ALA A O 1
ATOM 2017 N N . LYS A 1 260 ? -26.327 20.719 23.124 1.00 93.38 260 LYS A N 1
ATOM 2018 C CA . LYS A 1 260 ? -27.723 20.777 23.574 1.00 93.38 260 LYS A CA 1
ATOM 2019 C C . LYS A 1 260 ? -28.236 22.211 23.623 1.00 93.38 260 LYS A C 1
ATOM 2021 O O . LYS A 1 260 ? -29.287 22.489 23.063 1.00 93.38 260 LYS A O 1
ATOM 2026 N N . ALA A 1 261 ? -27.498 23.128 24.251 1.00 91.12 261 ALA A N 1
ATOM 2027 C CA . ALA A 1 261 ? -27.907 24.528 24.346 1.00 91.12 261 ALA A CA 1
ATOM 2028 C C . ALA A 1 261 ? -28.082 25.182 22.961 1.00 91.12 261 ALA A C 1
ATOM 2030 O O . ALA A 1 261 ? -29.049 25.917 22.744 1.00 91.12 261 ALA A O 1
ATOM 2031 N N . ALA A 1 262 ? -27.190 24.873 22.013 1.00 89.44 262 ALA A N 1
ATOM 2032 C CA . ALA A 1 262 ? -27.283 25.350 20.636 1.00 89.44 262 ALA A CA 1
ATOM 2033 C C . ALA A 1 262 ? -28.539 24.822 19.917 1.00 89.44 262 ALA A C 1
ATOM 2035 O O . ALA A 1 262 ? -29.253 25.606 19.287 1.00 89.44 262 ALA A O 1
ATOM 2036 N N . LEU A 1 263 ? -28.846 23.525 20.052 1.00 91.38 263 LEU A N 1
ATOM 2037 C CA . LEU A 1 263 ? -30.045 22.926 19.454 1.00 91.38 263 LEU A CA 1
ATOM 2038 C C . LEU A 1 263 ? -31.337 23.413 20.117 1.00 91.38 263 LEU A C 1
ATOM 2040 O O . LEU A 1 263 ? -32.298 23.699 19.407 1.00 91.38 263 LEU A O 1
ATOM 2044 N N . THR A 1 264 ? -31.366 23.569 21.446 1.00 92.12 264 THR A N 1
ATOM 2045 C CA . THR A 1 264 ? -32.538 24.092 22.167 1.00 92.12 264 THR A CA 1
ATOM 2046 C C . THR A 1 264 ? -32.951 25.447 21.619 1.00 92.12 264 THR A C 1
ATOM 2048 O O . THR A 1 264 ? -34.132 25.652 21.373 1.00 92.12 264 THR A O 1
ATOM 2051 N N . LYS A 1 265 ? -31.991 26.348 21.374 1.00 87.94 265 LYS A N 1
ATOM 2052 C CA . LYS A 1 265 ? -32.276 27.676 20.818 1.00 87.94 265 LYS A CA 1
ATOM 2053 C C . LYS A 1 265 ? -32.983 27.584 19.459 1.00 87.94 265 LYS A C 1
ATOM 2055 O O . LYS A 1 265 ? -34.022 28.206 19.263 1.00 87.94 265 LYS A O 1
ATOM 2060 N N . GLN A 1 266 ? -32.457 26.763 18.547 1.00 88.94 266 GLN A N 1
ATOM 2061 C CA . GLN A 1 266 ? -33.055 26.559 17.220 1.00 88.94 266 GLN A CA 1
ATOM 2062 C C . GLN A 1 266 ? -34.443 25.912 17.302 1.00 88.94 266 GLN A C 1
ATOM 2064 O O . GLN A 1 266 ? -35.358 26.285 16.568 1.00 88.94 266 GLN A O 1
ATOM 2069 N N . LEU A 1 267 ? -34.605 24.955 18.215 1.00 91.81 267 LEU A N 1
ATOM 2070 C CA . LEU A 1 267 ? -35.855 24.242 18.434 1.00 91.81 267 LEU A CA 1
ATOM 2071 C C . LEU A 1 267 ? -36.931 25.176 19.002 1.00 91.81 267 LEU A C 1
ATOM 2073 O O . LEU A 1 267 ? -38.037 25.207 18.470 1.00 91.81 267 LEU A O 1
ATOM 2077 N N . THR A 1 268 ? -36.602 26.006 19.998 1.00 92.19 268 THR A N 1
ATOM 2078 C CA . THR A 1 268 ? -37.542 26.990 20.558 1.00 92.19 268 THR A CA 1
ATOM 2079 C C . THR A 1 268 ? -37.977 28.031 19.532 1.00 92.19 268 THR A C 1
ATOM 2081 O O . THR A 1 268 ? -39.150 28.406 19.512 1.00 92.19 268 THR A O 1
ATOM 2084 N N . ASP A 1 269 ? -37.072 28.461 18.647 1.00 90.25 269 ASP A N 1
ATOM 2085 C CA . ASP A 1 269 ? -37.391 29.424 17.589 1.00 90.25 269 ASP A CA 1
ATOM 2086 C C . ASP A 1 269 ? -38.396 28.832 16.582 1.00 90.25 269 ASP A C 1
ATOM 2088 O O . ASP A 1 269 ? -39.382 29.483 16.223 1.00 90.25 269 ASP A O 1
ATOM 2092 N N . LEU A 1 270 ? -38.200 27.576 16.165 1.00 89.75 270 LEU A N 1
ATOM 2093 C CA . LEU A 1 270 ? -39.111 26.882 15.247 1.00 89.75 270 LEU A CA 1
ATOM 2094 C C . LEU A 1 270 ? -40.445 26.500 15.900 1.00 89.75 270 LEU A C 1
ATOM 2096 O O . LEU A 1 270 ? -41.487 26.602 15.253 1.00 89.75 270 LEU A O 1
ATOM 2100 N N . GLU A 1 271 ? -40.454 26.105 17.173 1.00 90.69 271 GLU A N 1
ATOM 2101 C CA . GLU A 1 271 ? -41.695 25.816 17.903 1.00 90.69 271 GLU A CA 1
ATOM 2102 C C . GLU A 1 271 ? -42.536 27.078 18.123 1.00 90.69 271 GLU A C 1
ATOM 2104 O O . GLU A 1 271 ? -43.761 27.040 17.967 1.00 90.69 271 GLU A O 1
ATOM 2109 N N . ALA A 1 272 ? -41.897 28.216 18.409 1.00 90.38 272 ALA A N 1
ATOM 2110 C CA . ALA A 1 272 ? -42.573 29.507 18.486 1.00 90.38 272 ALA A CA 1
ATOM 2111 C C . ALA A 1 272 ? -43.181 29.901 17.132 1.00 90.38 272 ALA A C 1
ATOM 2113 O O . ALA A 1 272 ? -44.345 30.311 17.073 1.00 90.38 272 ALA A O 1
ATOM 2114 N N . GLN A 1 273 ? -42.447 29.710 16.030 1.00 88.06 273 GLN A N 1
ATOM 2115 C CA . GLN A 1 273 ? -42.980 29.924 14.681 1.00 88.06 273 GLN A CA 1
ATOM 2116 C C . GLN A 1 273 ? -44.163 28.994 14.384 1.00 88.06 273 GLN A C 1
ATOM 2118 O O . GLN A 1 273 ? -45.202 29.470 13.926 1.00 88.06 273 GLN A O 1
ATOM 2123 N N . GLN A 1 274 ? -44.059 27.701 14.715 1.00 89.50 274 GLN A N 1
ATOM 2124 C CA . GLN A 1 274 ? -45.149 26.740 14.533 1.00 89.50 274 GLN A CA 1
ATOM 2125 C C . GLN A 1 274 ? -46.404 27.156 15.295 1.00 89.50 274 GLN A C 1
ATOM 2127 O O . GLN A 1 274 ? -47.508 27.077 14.762 1.00 89.50 274 GLN A O 1
ATOM 2132 N N . LYS A 1 275 ? -46.245 27.592 16.548 1.00 89.69 275 LYS A N 1
ATOM 2133 C CA . LYS A 1 275 ? -47.360 28.031 17.385 1.00 89.69 275 LYS A CA 1
ATOM 2134 C C . LYS A 1 275 ? -48.033 29.273 16.797 1.00 89.69 275 LYS A C 1
ATOM 2136 O O . LYS A 1 275 ? -49.253 29.292 16.672 1.00 89.69 275 LYS A O 1
ATOM 2141 N N . THR A 1 276 ? -47.240 30.248 16.354 1.00 89.19 276 THR A N 1
ATOM 2142 C CA . THR A 1 276 ? -47.744 31.487 15.738 1.00 89.19 276 THR A CA 1
ATOM 2143 C C . THR A 1 276 ? -48.499 31.220 14.429 1.00 89.19 276 THR A C 1
ATOM 2145 O O . THR A 1 276 ? -49.515 31.856 14.164 1.00 89.19 276 THR A O 1
ATOM 2148 N N . LEU A 1 277 ? -48.026 30.275 13.609 1.00 87.69 277 LEU A N 1
ATOM 2149 C CA . LEU A 1 277 ? -48.697 29.869 12.368 1.00 87.69 277 LEU A CA 1
ATOM 2150 C C . LEU A 1 277 ? -49.986 29.087 12.651 1.00 87.69 277 LEU A C 1
ATOM 2152 O O . LEU A 1 277 ? -51.024 29.400 12.072 1.00 87.69 277 LEU A O 1
ATOM 2156 N N . LYS A 1 278 ? -49.967 28.161 13.620 1.00 87.19 278 LYS A N 1
ATOM 2157 C CA . LYS A 1 278 ? -51.165 27.414 14.045 1.00 87.19 278 LYS A CA 1
ATOM 2158 C C . LYS A 1 278 ? -52.270 28.333 14.564 1.00 87.19 278 LYS A C 1
ATOM 2160 O O . LYS A 1 278 ? -53.437 28.102 14.265 1.00 87.19 278 LYS A O 1
ATOM 2165 N N . GLU A 1 279 ? -51.915 29.393 15.290 1.00 88.25 279 GLU A N 1
ATOM 2166 C CA . GLU A 1 279 ? -52.859 30.427 15.746 1.00 88.25 279 GLU A CA 1
ATOM 2167 C C . GLU A 1 279 ? -53.503 31.205 14.581 1.00 88.25 279 GLU A C 1
ATOM 2169 O O . GLU A 1 279 ? -54.598 31.743 14.731 1.00 88.25 279 GLU A O 1
ATOM 2174 N N . ARG A 1 280 ? -52.864 31.223 13.404 1.00 87.69 280 ARG A N 1
ATOM 2175 C CA . ARG A 1 280 ? -53.370 31.830 12.161 1.00 87.69 280 ARG A CA 1
ATOM 2176 C C . ARG A 1 280 ? -54.059 30.829 11.224 1.00 87.69 280 ARG A C 1
ATOM 2178 O O . ARG A 1 280 ? -54.498 31.222 10.149 1.00 87.69 280 ARG A O 1
ATOM 2185 N N . GLY A 1 281 ? -54.173 29.556 11.617 1.00 82.19 281 GLY A N 1
ATOM 2186 C CA . GLY A 1 281 ? -54.699 28.482 10.764 1.00 82.19 281 GLY A CA 1
ATOM 2187 C C . GLY A 1 281 ? -53.733 28.023 9.662 1.00 82.19 281 GLY A C 1
ATOM 2188 O O . GLY A 1 281 ? -54.143 27.298 8.759 1.00 82.19 281 GLY A O 1
ATOM 2189 N N . GLU A 1 282 ? -52.466 28.431 9.737 1.00 86.25 282 GLU A N 1
ATOM 2190 C CA . GLU A 1 282 ? -51.397 28.067 8.807 1.00 86.25 282 GLU A CA 1
ATOM 2191 C C . GLU A 1 282 ? -50.487 26.988 9.423 1.00 86.25 282 GLU A C 1
ATOM 2193 O O . GLU A 1 282 ? -50.419 26.810 10.643 1.00 86.25 282 GLU A O 1
ATOM 2198 N N . PHE A 1 283 ? -49.767 26.254 8.576 1.00 84.56 283 PHE A N 1
ATOM 2199 C CA . PHE A 1 283 ? -48.810 25.227 8.994 1.00 84.56 283 PHE A CA 1
ATOM 2200 C C . PHE A 1 283 ? -47.380 25.672 8.682 1.00 84.56 283 PHE A C 1
ATOM 2202 O O . PHE A 1 283 ? -47.162 26.552 7.847 1.00 84.56 283 PHE A O 1
ATOM 2209 N N . LEU A 1 284 ? -46.401 25.071 9.365 1.00 85.12 284 LEU A N 1
ATOM 2210 C CA . LEU A 1 284 ? -45.007 25.209 8.950 1.00 85.12 284 LEU A CA 1
ATOM 2211 C C . LEU A 1 284 ? -44.852 24.619 7.544 1.00 85.12 284 LEU A C 1
ATOM 2213 O O . LEU A 1 284 ? -45.560 23.685 7.170 1.00 85.12 284 LEU A O 1
ATOM 2217 N N . ASP A 1 285 ? -43.921 25.166 6.769 1.00 87.94 285 ASP A N 1
ATOM 2218 C CA . ASP A 1 285 ? -43.534 24.524 5.518 1.00 87.94 285 ASP A CA 1
ATOM 2219 C C . ASP A 1 285 ? -42.962 23.116 5.789 1.00 87.94 285 ASP A C 1
ATOM 2221 O O . ASP A 1 285 ? -42.455 22.821 6.878 1.00 87.94 285 ASP A O 1
ATOM 2225 N N . ALA A 1 286 ? -43.084 22.225 4.801 1.00 87.19 286 ALA A N 1
ATOM 2226 C CA . ALA A 1 286 ? -42.692 20.824 4.952 1.00 87.19 286 ALA A CA 1
ATOM 2227 C C . ALA A 1 286 ? -41.210 20.671 5.348 1.00 87.19 286 ALA A C 1
ATOM 2229 O O . ALA A 1 286 ? -40.873 19.802 6.153 1.00 87.19 286 ALA A O 1
ATOM 2230 N N . ASP A 1 287 ? -40.342 21.550 4.841 1.00 88.69 287 ASP A N 1
ATOM 2231 C CA . ASP A 1 287 ? -38.906 21.540 5.126 1.00 88.69 287 ASP A CA 1
ATOM 2232 C C . ASP A 1 287 ? -38.617 21.888 6.598 1.00 88.69 287 ASP A C 1
ATOM 2234 O O . ASP A 1 287 ? -37.801 21.234 7.251 1.00 88.69 287 ASP A O 1
ATOM 2238 N N . LYS A 1 288 ? -39.320 22.871 7.176 1.00 88.81 288 LYS A N 1
ATOM 2239 C CA . LYS A 1 288 ? -39.199 23.230 8.596 1.00 88.81 288 LYS A CA 1
ATOM 2240 C C . LYS A 1 288 ? -39.854 22.215 9.516 1.00 88.81 288 LYS A C 1
ATOM 2242 O O . LYS A 1 288 ? -39.370 22.044 10.633 1.00 88.81 288 LYS A O 1
ATOM 2247 N N . GLU A 1 289 ? -40.917 21.531 9.095 1.00 88.12 289 GLU A N 1
ATOM 2248 C CA . GLU A 1 289 ? -41.469 20.413 9.872 1.00 88.12 289 GLU A CA 1
ATOM 2249 C C . GLU A 1 289 ? -40.483 19.241 9.945 1.00 88.12 289 GLU A C 1
ATOM 2251 O O . GLU A 1 289 ? -40.251 18.695 11.029 1.00 88.12 289 GLU A O 1
ATOM 2256 N N . GLN A 1 290 ? -39.836 18.905 8.824 1.00 90.19 290 GLN A N 1
ATOM 2257 C CA . GLN A 1 290 ? -38.763 17.911 8.793 1.00 90.19 290 GLN A CA 1
ATOM 2258 C C . GLN A 1 290 ? -37.571 18.339 9.656 1.00 90.19 290 GLN A C 1
ATOM 2260 O O . GLN A 1 290 ? -37.080 17.542 10.460 1.00 90.19 290 GLN A O 1
ATOM 2265 N N . LEU A 1 291 ? -37.143 19.602 9.554 1.00 90.25 291 LEU A N 1
ATOM 2266 C CA . LEU A 1 291 ? -36.066 20.151 10.378 1.00 90.25 291 LEU A CA 1
ATOM 2267 C C . LEU A 1 291 ? -36.415 20.107 11.871 1.00 90.25 291 LEU A C 1
ATOM 2269 O O . LEU A 1 291 ? -35.588 19.687 12.676 1.00 90.25 291 LEU A O 1
ATOM 2273 N N . LEU A 1 292 ? -37.640 20.475 12.254 1.00 90.31 292 LEU A N 1
ATOM 2274 C CA . LEU A 1 292 ? -38.101 20.414 13.642 1.00 90.31 292 LEU A CA 1
ATOM 2275 C C . LEU A 1 292 ? -38.073 18.975 14.180 1.00 90.31 292 LEU A C 1
ATOM 2277 O O . LEU A 1 292 ? -37.620 18.745 15.303 1.00 90.31 292 LEU A O 1
ATOM 2281 N N . SER A 1 293 ? -38.513 17.999 13.380 1.00 92.06 293 SER A N 1
ATOM 2282 C CA . SER A 1 293 ? -38.426 16.580 13.742 1.00 92.06 293 SER A CA 1
ATOM 2283 C C . SER A 1 293 ? -36.974 16.128 13.914 1.00 92.06 293 SER A C 1
ATOM 2285 O O . SER A 1 293 ? -36.649 15.475 14.905 1.00 92.06 293 SER A O 1
ATOM 2287 N N . LEU A 1 294 ? -36.088 16.506 12.987 1.00 93.00 294 LEU A N 1
ATOM 2288 C CA . LEU A 1 294 ? -34.662 16.186 13.052 1.00 93.00 294 LEU A CA 1
ATOM 2289 C C . LEU A 1 294 ? -34.009 16.773 14.311 1.00 93.00 294 LEU A C 1
ATOM 2291 O O . LEU A 1 294 ? -33.301 16.057 15.020 1.00 93.00 294 LEU A O 1
ATOM 2295 N N . LEU A 1 295 ? -34.272 18.048 14.613 1.00 92.50 295 LEU A N 1
ATOM 2296 C CA . LEU A 1 295 ? -33.743 18.735 15.793 1.00 92.50 295 LEU A CA 1
ATOM 2297 C C . LEU A 1 295 ? -34.216 18.074 17.091 1.00 92.50 295 LEU A C 1
ATOM 2299 O O . LEU A 1 295 ? -33.411 17.890 18.003 1.00 92.50 295 LEU A O 1
ATOM 2303 N N . ARG A 1 296 ? -35.484 17.642 17.164 1.00 94.06 296 ARG A N 1
ATOM 2304 C CA . ARG A 1 296 ? -36.001 16.873 18.310 1.00 94.06 296 ARG A CA 1
ATOM 2305 C C . ARG A 1 296 ? -35.242 15.562 18.492 1.00 94.06 296 ARG A C 1
ATOM 2307 O O . ARG A 1 296 ? -34.763 15.289 19.589 1.00 94.06 296 ARG A O 1
ATOM 2314 N N . THR A 1 297 ? -35.057 14.787 17.423 1.00 94.88 297 THR A N 1
ATOM 2315 C CA . THR A 1 297 ? -34.292 13.529 17.478 1.00 94.88 297 THR A CA 1
ATOM 2316 C C . THR A 1 297 ? -32.842 13.758 17.910 1.00 94.88 297 THR A C 1
ATOM 2318 O O . THR A 1 297 ? -32.310 13.013 18.737 1.00 94.88 297 THR A O 1
ATOM 2321 N N . GLN A 1 298 ? -32.191 14.795 17.381 1.00 95.31 298 GLN A N 1
ATOM 2322 C CA . GLN A 1 298 ? -30.825 15.163 17.757 1.00 95.31 298 GLN A CA 1
ATOM 2323 C C . GLN A 1 298 ? -30.732 15.588 19.230 1.00 95.31 298 GLN A C 1
ATOM 2325 O O . GLN A 1 298 ? -29.819 15.148 19.928 1.00 95.31 298 GLN A O 1
ATOM 2330 N N . MET A 1 299 ? -31.698 16.365 19.727 1.00 95.06 299 MET A N 1
ATOM 2331 C CA . MET A 1 299 ? -31.756 16.783 21.128 1.00 95.06 299 MET A CA 1
ATOM 2332 C C . MET A 1 299 ? -31.905 15.583 22.069 1.00 95.06 299 MET A C 1
ATOM 2334 O O . MET A 1 299 ? -31.095 15.425 22.981 1.00 95.06 299 MET A O 1
ATOM 2338 N N . THR A 1 300 ? -32.857 14.683 21.802 1.00 95.62 300 THR A N 1
ATOM 2339 C CA . THR A 1 300 ? -33.040 13.455 22.597 1.00 95.62 300 THR A CA 1
ATOM 2340 C C . THR A 1 300 ? -31.785 12.577 22.582 1.00 95.62 300 THR A C 1
ATOM 2342 O O . THR A 1 300 ? -31.393 12.025 23.610 1.00 95.62 300 THR A O 1
ATOM 2345 N N . THR A 1 301 ? -31.099 12.495 21.436 1.00 96.25 301 THR A N 1
ATOM 2346 C CA . THR A 1 301 ? -29.828 11.764 21.308 1.00 96.25 301 THR A CA 1
ATOM 2347 C C . THR A 1 301 ? -28.757 12.340 22.238 1.00 96.25 301 THR A C 1
ATOM 2349 O O . THR A 1 301 ? -28.106 11.587 22.965 1.00 96.25 301 THR A O 1
ATOM 2352 N N . LEU A 1 302 ? -28.578 13.666 22.242 1.00 96.62 302 LEU A N 1
ATOM 2353 C CA . LEU A 1 302 ? -27.599 14.338 23.102 1.00 96.62 302 LEU A CA 1
ATOM 2354 C C . LEU A 1 302 ? -27.972 14.255 24.587 1.00 96.62 302 LEU A C 1
ATOM 2356 O O . LEU A 1 302 ? -27.089 14.124 25.433 1.00 96.62 302 LEU A O 1
ATOM 2360 N N . GLU A 1 303 ? -29.261 14.335 24.919 1.00 95.75 303 GLU A N 1
ATOM 2361 C CA . GLU A 1 303 ? -29.756 14.195 26.291 1.00 95.75 303 GLU A CA 1
ATOM 2362 C C . GLU A 1 303 ? -29.472 12.816 26.872 1.00 95.75 303 GLU A C 1
ATOM 2364 O O . GLU A 1 303 ? -28.929 12.724 27.978 1.00 95.75 303 GLU A O 1
ATOM 2369 N N . SER A 1 304 ? -29.782 11.763 26.115 1.00 96.25 304 SER A N 1
ATOM 2370 C CA . SER A 1 304 ? -29.484 10.389 26.517 1.00 96.25 304 SER A CA 1
ATOM 2371 C C . SER A 1 304 ? -27.975 10.185 26.696 1.00 96.25 304 SER A C 1
ATOM 2373 O O . SER A 1 304 ? -27.527 9.795 27.777 1.00 96.25 304 SER A O 1
ATOM 2375 N N . ALA A 1 305 ? -27.163 10.597 25.715 1.00 97.12 305 ALA A N 1
ATOM 2376 C CA . ALA A 1 305 ? -25.713 10.426 25.776 1.00 97.12 305 ALA A CA 1
ATOM 2377 C C . ALA A 1 305 ? -25.077 11.214 26.935 1.00 97.12 305 ALA A C 1
ATOM 2379 O O . ALA A 1 305 ? -24.255 10.671 27.670 1.00 97.12 305 ALA A O 1
ATOM 2380 N N . SER A 1 306 ? -25.484 12.472 27.154 1.00 96.19 306 SER A N 1
ATOM 2381 C CA . SER A 1 306 ? -25.021 13.289 28.291 1.00 96.19 306 SER A CA 1
ATOM 2382 C C . SER A 1 306 ? -25.353 12.616 29.628 1.00 96.19 306 SER A C 1
ATOM 2384 O O . SER A 1 306 ? -24.520 12.599 30.536 1.00 96.19 306 SER A O 1
ATOM 2386 N N . THR A 1 307 ? -26.529 11.990 29.736 1.00 96.56 307 THR A N 1
ATOM 2387 C CA . THR A 1 307 ? -26.944 11.249 30.935 1.00 96.56 307 THR A CA 1
ATOM 2388 C C . THR A 1 307 ? -26.072 10.013 31.159 1.00 96.56 307 THR A C 1
ATOM 2390 O O . THR A 1 307 ? -25.571 9.817 32.268 1.00 96.56 307 THR A O 1
ATOM 2393 N N . VAL A 1 308 ? -25.817 9.220 30.111 1.00 97.19 308 VAL A N 1
ATOM 2394 C CA . VAL A 1 308 ? -24.936 8.040 30.169 1.00 97.19 308 VAL A CA 1
ATOM 2395 C C . VAL A 1 308 ? -23.515 8.424 30.581 1.00 97.19 308 VAL A C 1
ATOM 2397 O O . VAL A 1 308 ? -22.965 7.806 31.495 1.00 97.19 308 VAL A O 1
ATOM 2400 N N . VAL A 1 309 ? -22.932 9.456 29.959 1.00 95.94 309 VAL A N 1
ATOM 2401 C CA . VAL A 1 309 ? -21.566 9.924 30.255 1.00 95.94 309 VAL A CA 1
ATOM 2402 C C . VAL A 1 309 ? -21.455 10.409 31.697 1.00 95.94 309 VAL A C 1
ATOM 2404 O O . VAL A 1 309 ? -20.521 10.031 32.401 1.00 95.94 309 VAL A O 1
ATOM 2407 N N . LYS A 1 310 ? -22.419 11.205 32.176 1.00 95.25 310 LYS A N 1
ATOM 2408 C CA . LYS A 1 310 ? -22.420 11.718 33.557 1.00 95.25 310 LYS A CA 1
ATOM 2409 C C . LYS A 1 310 ? -22.561 10.588 34.577 1.00 95.25 310 LYS A C 1
ATOM 2411 O O . LYS A 1 310 ? -21.784 10.534 35.532 1.00 95.25 310 LYS A O 1
ATOM 2416 N N . ALA A 1 311 ? -23.496 9.664 34.350 1.00 96.06 311 ALA A N 1
ATOM 2417 C CA . ALA A 1 311 ? -23.732 8.522 35.233 1.00 96.06 311 ALA A CA 1
ATOM 2418 C C . ALA A 1 311 ? -22.553 7.534 35.268 1.00 96.06 311 ALA A C 1
ATOM 2420 O O . ALA A 1 311 ? -22.299 6.919 36.300 1.00 96.06 311 ALA A O 1
ATOM 2421 N N . ASN A 1 312 ? -21.804 7.410 34.168 1.00 96.12 312 ASN A N 1
ATOM 2422 C CA . ASN A 1 312 ? -20.686 6.473 34.028 1.00 96.12 312 ASN A CA 1
ATOM 2423 C C . ASN A 1 312 ? -19.332 7.187 33.893 1.00 96.12 312 ASN A C 1
ATOM 2425 O O . ASN A 1 312 ? -18.394 6.634 33.326 1.00 96.12 312 ASN A O 1
ATOM 2429 N N . SER A 1 313 ? -19.197 8.403 34.427 1.00 92.62 313 SER A N 1
ATOM 2430 C CA . SER A 1 313 ? -17.994 9.240 34.262 1.00 92.62 313 SER A CA 1
ATOM 2431 C C . SER A 1 313 ? -16.693 8.539 34.669 1.00 92.62 313 SER A C 1
ATOM 2433 O O . SER A 1 313 ? -15.651 8.742 34.040 1.00 92.62 313 SER A O 1
ATOM 2435 N N . SER A 1 314 ? -16.759 7.662 35.676 1.00 92.44 314 SER A N 1
ATOM 2436 C CA . SER A 1 314 ? -15.626 6.832 36.084 1.00 92.44 314 SER A CA 1
ATOM 2437 C C . SER A 1 314 ? -15.212 5.834 34.999 1.00 92.44 314 SER A C 1
ATOM 2439 O O . SER A 1 314 ? -14.021 5.692 34.761 1.00 92.44 314 SER A O 1
ATOM 2441 N N . ALA A 1 315 ? -16.154 5.200 34.298 1.00 93.81 315 ALA A N 1
ATOM 2442 C CA . ALA A 1 315 ? -15.879 4.289 33.186 1.00 93.81 315 ALA A CA 1
ATOM 2443 C C . ALA A 1 315 ? -15.262 5.031 31.995 1.00 93.81 315 ALA A C 1
ATOM 2445 O O . ALA A 1 315 ? -14.225 4.625 31.481 1.00 93.81 315 ALA A O 1
ATOM 2446 N N . PHE A 1 316 ? -15.835 6.184 31.633 1.00 94.56 316 PHE A N 1
ATOM 2447 C CA . PHE A 1 316 ? -15.311 7.037 30.561 1.00 94.56 316 PHE A CA 1
ATOM 2448 C C . PHE A 1 316 ? -13.894 7.545 30.836 1.00 94.56 316 PHE A C 1
ATOM 2450 O O . PHE A 1 316 ? -13.148 7.799 29.894 1.00 94.56 316 PHE A O 1
ATOM 2457 N N . SER A 1 317 ? -13.508 7.672 32.108 1.00 91.00 317 SER A N 1
ATOM 2458 C CA . SER A 1 317 ? -12.179 8.140 32.533 1.00 91.00 317 SER A CA 1
ATOM 2459 C C . SER A 1 317 ? -11.191 7.006 32.848 1.00 91.00 317 SER A C 1
ATOM 2461 O O . SER A 1 317 ? -10.046 7.287 33.191 1.00 91.00 317 SER A O 1
ATOM 2463 N N . LYS A 1 318 ? -11.615 5.737 32.753 1.00 89.06 318 LYS A N 1
ATOM 2464 C CA . LYS A 1 318 ? -10.815 4.533 33.058 1.00 89.06 318 LYS A CA 1
ATOM 2465 C C . LYS A 1 318 ? -10.125 3.935 31.824 1.00 89.06 318 LYS A C 1
ATOM 2467 O O . LYS A 1 318 ? -9.837 2.742 31.794 1.00 89.06 318 LYS A O 1
ATOM 2472 N N . GLY A 1 319 ? -9.865 4.745 30.802 1.00 86.06 319 GLY A N 1
ATOM 2473 C CA . GLY A 1 319 ? -9.167 4.301 29.603 1.00 86.06 319 GLY A CA 1
ATOM 2474 C C . GLY A 1 319 ? -7.794 3.733 29.936 1.00 86.06 319 GLY A C 1
ATOM 2475 O O . GLY A 1 319 ? -7.020 4.331 30.686 1.00 86.06 319 GLY A O 1
ATOM 2476 N N . THR A 1 320 ? -7.499 2.564 29.375 1.00 88.88 320 THR A N 1
ATOM 2477 C CA . THR A 1 320 ? -6.206 1.905 29.538 1.00 88.88 320 THR A CA 1
ATOM 2478 C C . THR A 1 320 ? -5.096 2.677 28.831 1.00 88.88 320 THR A C 1
ATOM 2480 O O . THR A 1 320 ? -5.319 3.578 28.007 1.00 88.88 320 THR A O 1
ATOM 2483 N N . GLN A 1 321 ? -3.858 2.326 29.174 1.00 88.75 321 GLN A N 1
ATOM 2484 C CA . GLN A 1 321 ? -2.711 2.816 28.437 1.00 88.75 321 GLN A CA 1
ATOM 2485 C C . GLN A 1 321 ? -2.737 2.265 27.018 1.00 88.75 321 GLN A C 1
ATOM 2487 O O . GLN A 1 321 ? -2.854 1.060 26.827 1.00 88.75 321 GLN A O 1
ATOM 2492 N N . ALA A 1 322 ? -2.622 3.164 26.040 1.00 90.00 322 ALA A N 1
ATOM 2493 C CA . ALA A 1 322 ? -2.458 2.758 24.656 1.00 90.00 322 ALA A CA 1
ATOM 2494 C C . ALA A 1 322 ? -1.187 1.912 24.532 1.00 90.00 322 ALA A C 1
ATOM 2496 O O . ALA A 1 322 ? -0.122 2.322 25.006 1.00 90.00 322 ALA A O 1
ATOM 2497 N N . LEU A 1 323 ? -1.318 0.745 23.908 1.00 90.56 323 LEU A N 1
ATOM 2498 C CA . LEU A 1 323 ? -0.171 -0.073 23.550 1.00 90.56 323 LEU A CA 1
ATOM 2499 C C . LEU A 1 323 ? 0.510 0.561 22.341 1.00 90.56 323 LEU A C 1
ATOM 2501 O O . LEU A 1 323 ? -0.109 0.716 21.289 1.00 90.56 323 LEU A O 1
ATOM 2505 N N . ASP A 1 324 ? 1.772 0.948 22.508 1.00 87.69 324 ASP A N 1
ATOM 2506 C CA . ASP A 1 324 ? 2.607 1.331 21.380 1.00 87.69 324 ASP A CA 1
ATOM 2507 C C . ASP A 1 324 ? 3.229 0.091 20.729 1.00 87.69 324 ASP A C 1
ATOM 2509 O O . ASP A 1 324 ? 3.332 -0.992 21.319 1.00 87.69 324 ASP A O 1
ATOM 2513 N N . ARG A 1 325 ? 3.666 0.260 19.484 1.00 87.50 325 ARG A N 1
ATOM 2514 C CA . ARG A 1 325 ? 4.271 -0.816 18.706 1.00 87.50 325 ARG A CA 1
ATOM 2515 C C . ARG A 1 325 ? 5.509 -1.428 19.364 1.00 87.50 325 ARG A C 1
ATOM 2517 O O . ARG A 1 325 ? 5.734 -2.625 19.219 1.00 87.50 325 ARG A O 1
ATOM 2524 N N . THR A 1 326 ? 6.297 -0.641 20.094 1.00 89.06 326 THR A N 1
ATOM 2525 C CA . THR A 1 326 ? 7.520 -1.127 20.753 1.00 89.06 326 THR A CA 1
ATOM 2526 C C . THR A 1 326 ? 7.169 -2.107 21.871 1.00 89.06 326 THR A C 1
ATOM 2528 O O . THR A 1 326 ? 7.740 -3.192 21.944 1.00 89.06 326 THR A O 1
ATOM 2531 N N . ALA A 1 327 ? 6.183 -1.763 22.701 1.00 90.81 327 ALA A N 1
ATOM 2532 C CA . ALA A 1 327 ? 5.670 -2.622 23.762 1.00 90.81 327 ALA A CA 1
ATOM 2533 C C . ALA A 1 327 ? 5.011 -3.893 23.204 1.00 90.81 327 ALA A C 1
ATOM 2535 O O . ALA A 1 327 ? 5.188 -4.983 23.757 1.00 90.81 327 ALA A O 1
ATOM 2536 N N . ILE A 1 328 ? 4.291 -3.769 22.084 1.00 93.56 328 ILE A N 1
ATOM 2537 C CA . ILE A 1 328 ? 3.676 -4.909 21.397 1.00 93.56 328 ILE A CA 1
ATOM 2538 C C . ILE A 1 328 ? 4.747 -5.879 20.889 1.00 93.56 328 ILE A C 1
ATOM 2540 O O . ILE A 1 328 ? 4.683 -7.072 21.186 1.00 93.56 328 ILE A O 1
ATOM 2544 N N . LEU A 1 329 ? 5.749 -5.379 20.163 1.00 92.81 329 LEU A N 1
ATOM 2545 C CA . LEU A 1 329 ? 6.831 -6.209 19.634 1.00 92.81 329 LEU A CA 1
ATOM 2546 C C . LEU A 1 329 ? 7.629 -6.880 20.758 1.00 92.81 329 LEU A C 1
ATOM 2548 O O . LEU A 1 329 ? 7.867 -8.080 20.681 1.00 92.81 329 LEU A O 1
ATOM 2552 N N . ALA A 1 330 ? 7.942 -6.160 21.839 1.00 93.06 330 ALA A N 1
ATOM 2553 C CA . ALA A 1 330 ? 8.617 -6.736 23.005 1.00 93.06 330 ALA A CA 1
ATOM 2554 C C . ALA A 1 330 ? 7.813 -7.883 23.653 1.00 93.06 330 ALA A C 1
ATOM 2556 O O . ALA A 1 330 ? 8.387 -8.866 24.122 1.00 93.06 330 ALA A O 1
ATOM 2557 N N . THR A 1 331 ? 6.479 -7.790 23.651 1.00 94.81 331 THR A N 1
ATOM 2558 C CA . THR A 1 331 ? 5.594 -8.865 24.136 1.00 94.81 331 THR A CA 1
ATOM 2559 C C . THR A 1 331 ? 5.620 -10.073 23.196 1.00 94.81 331 THR A C 1
ATOM 2561 O O . THR A 1 331 ? 5.715 -11.214 23.655 1.00 94.81 331 THR A O 1
ATOM 2564 N N . LEU A 1 332 ? 5.592 -9.826 21.882 1.00 94.19 332 LEU A N 1
ATOM 2565 C CA . LEU A 1 332 ? 5.637 -10.859 20.842 1.00 94.19 332 LEU A CA 1
ATOM 2566 C C . LEU A 1 332 ? 6.998 -11.570 20.724 1.00 94.19 332 LEU A C 1
ATOM 2568 O O . LEU A 1 332 ? 7.101 -12.689 20.213 1.00 94.19 332 LEU A O 1
ATOM 2572 N N . GLU A 1 333 ? 8.076 -10.936 21.181 1.00 91.69 333 GLU A N 1
ATOM 2573 C CA . GLU A 1 333 ? 9.378 -11.593 21.304 1.00 91.69 333 GLU A CA 1
ATOM 2574 C C . GLU A 1 333 ? 9.337 -12.704 22.360 1.00 91.69 333 GLU A C 1
ATOM 2576 O O . GLU A 1 333 ? 9.889 -13.785 22.137 1.00 91.69 333 GLU A O 1
ATOM 2581 N N . GLN A 1 334 ? 8.629 -12.465 23.468 1.00 92.44 334 GLN A N 1
ATOM 2582 C CA . GLN A 1 334 ? 8.554 -13.370 24.619 1.00 92.44 334 GLN A CA 1
ATOM 2583 C C . GLN A 1 334 ? 7.430 -14.403 24.509 1.00 92.44 334 GLN A C 1
ATOM 2585 O O . GLN A 1 334 ? 7.554 -15.509 25.032 1.00 92.44 334 GLN A O 1
ATOM 2590 N N . THR A 1 335 ? 6.324 -14.044 23.860 1.00 94.31 335 THR A N 1
ATOM 2591 C CA . THR A 1 335 ? 5.101 -14.852 23.808 1.00 94.31 335 THR A CA 1
ATOM 2592 C C . THR A 1 335 ? 4.455 -14.768 22.433 1.00 94.31 335 THR A C 1
ATOM 2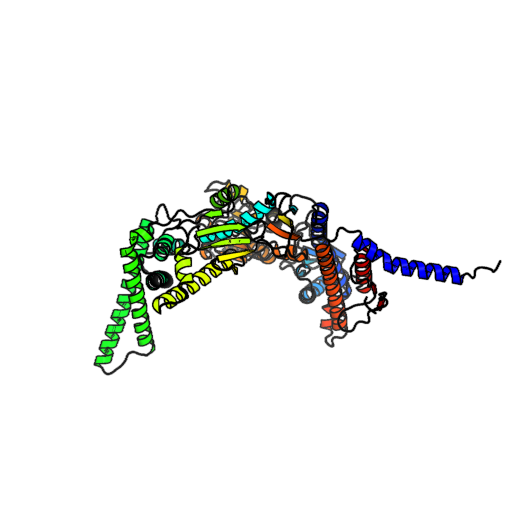594 O O . THR A 1 335 ? 4.599 -13.773 21.738 1.00 94.31 335 THR A O 1
ATOM 2597 N N . ASP A 1 336 ? 3.681 -15.780 22.053 1.00 94.44 336 ASP A N 1
ATOM 2598 C CA . ASP A 1 336 ? 2.940 -15.779 20.783 1.00 94.44 336 ASP A CA 1
ATOM 2599 C C . ASP A 1 336 ? 1.509 -15.239 20.951 1.00 94.44 336 ASP A C 1
ATOM 2601 O O . ASP A 1 336 ? 0.621 -15.508 20.143 1.00 94.44 336 ASP A O 1
ATOM 2605 N N . THR A 1 337 ? 1.232 -14.535 22.054 1.00 95.94 337 THR A N 1
ATOM 2606 C CA . THR A 1 337 ? -0.098 -14.013 22.380 1.00 95.94 337 THR A CA 1
ATOM 2607 C C . THR A 1 337 ? -0.006 -12.607 22.950 1.00 95.94 337 THR A C 1
ATOM 2609 O O . THR A 1 337 ? 0.714 -12.366 23.911 1.00 95.94 337 THR A O 1
ATOM 2612 N N . ILE A 1 338 ? -0.792 -11.688 22.396 1.00 96.25 338 ILE A N 1
ATOM 2613 C CA . ILE A 1 338 ? -0.972 -10.341 22.934 1.00 96.25 338 ILE A CA 1
ATOM 2614 C C . ILE A 1 338 ? -2.307 -10.310 23.658 1.00 96.25 338 ILE A C 1
ATOM 2616 O O . ILE A 1 338 ? -3.360 -10.423 23.028 1.00 96.25 338 ILE A O 1
ATOM 2620 N N . ASP A 1 339 ? -2.267 -10.132 24.973 1.00 93.81 339 ASP A N 1
ATOM 2621 C CA . ASP A 1 339 ? -3.459 -9.827 25.754 1.00 93.81 339 ASP A CA 1
ATOM 2622 C C . ASP A 1 339 ? -3.793 -8.337 25.609 1.00 93.81 339 ASP A C 1
ATOM 2624 O O . ASP A 1 339 ? -2.998 -7.469 25.973 1.00 93.81 339 ASP A O 1
ATOM 2628 N N . LEU A 1 340 ? -4.966 -8.041 25.052 1.00 92.06 340 LEU A N 1
ATOM 2629 C CA . LEU A 1 340 ? -5.471 -6.675 24.923 1.00 92.06 340 LEU A CA 1
ATOM 2630 C C . LEU A 1 340 ? -6.163 -6.216 26.216 1.00 92.06 340 LEU A C 1
ATOM 2632 O O . LEU A 1 340 ? -6.513 -5.038 26.331 1.00 92.06 340 LEU A O 1
ATOM 2636 N N . GLN A 1 341 ? -6.324 -7.110 27.199 1.00 84.25 341 GLN A N 1
ATOM 2637 C CA . GLN A 1 341 ? -7.008 -6.867 28.466 1.00 84.25 341 GLN A CA 1
ATOM 2638 C C . GLN A 1 341 ? -8.390 -6.240 28.216 1.00 84.25 341 GLN A C 1
ATOM 2640 O O . GLN A 1 341 ? -9.105 -6.635 27.299 1.00 84.25 341 GLN A O 1
ATOM 2645 N N . ASP A 1 342 ? -8.753 -5.219 28.991 1.00 86.62 342 ASP A N 1
ATOM 2646 C CA . ASP A 1 342 ? -9.984 -4.445 28.820 1.00 86.62 342 ASP A CA 1
ATOM 2647 C C . ASP A 1 342 ? -9.841 -3.288 27.818 1.00 86.62 342 ASP A C 1
ATOM 2649 O O . ASP A 1 342 ? -10.682 -2.389 27.769 1.00 86.62 342 ASP A O 1
ATOM 2653 N N . SER A 1 343 ? -8.775 -3.275 27.011 1.00 87.88 343 SER A N 1
ATOM 2654 C CA . SER A 1 343 ? -8.520 -2.161 26.099 1.00 87.88 343 SER A CA 1
ATOM 2655 C C . SER A 1 343 ? -9.522 -2.121 24.953 1.00 87.88 343 SER A C 1
ATOM 2657 O O . SER A 1 343 ? -9.820 -1.027 24.485 1.00 87.88 343 SER A O 1
ATOM 2659 N N . HIS A 1 344 ? -10.064 -3.255 24.497 1.00 94.38 344 HIS A N 1
ATOM 2660 C CA . HIS A 1 344 ? -11.003 -3.321 23.375 1.00 94.38 344 HIS A CA 1
ATOM 2661 C C . HIS A 1 344 ? -12.359 -3.911 23.815 1.00 94.38 344 HIS A C 1
ATOM 2663 O O . HIS A 1 344 ? -12.384 -4.855 24.598 1.00 94.38 344 HIS A O 1
ATOM 2669 N N . PRO A 1 345 ? -13.513 -3.409 23.326 1.00 94.62 345 PRO A N 1
ATOM 2670 C CA . PRO A 1 345 ? -14.821 -3.891 23.783 1.00 94.62 345 PRO A CA 1
ATOM 2671 C C . PRO A 1 345 ? -15.091 -5.361 23.433 1.00 94.62 345 PRO A C 1
ATOM 2673 O O . PRO A 1 345 ? -15.732 -6.068 24.216 1.00 94.62 345 PRO A O 1
ATOM 2676 N N . PHE A 1 346 ? -14.590 -5.822 22.280 1.00 95.94 346 PHE A N 1
ATOM 2677 C CA . PHE A 1 346 ? -14.939 -7.135 21.726 1.00 95.94 346 PHE A CA 1
ATOM 2678 C C . PHE A 1 346 ? -13.809 -8.163 21.687 1.00 95.94 346 PHE A C 1
ATOM 2680 O O . PHE A 1 346 ? -14.080 -9.359 21.780 1.00 95.94 346 PHE A O 1
ATOM 2687 N N . ILE A 1 347 ? -12.561 -7.713 21.539 1.00 96.88 347 ILE A N 1
ATOM 2688 C CA . ILE A 1 347 ? -11.412 -8.581 21.251 1.00 96.88 347 ILE A CA 1
ATOM 2689 C C . ILE A 1 347 ? -10.555 -8.611 22.506 1.00 96.88 347 ILE A C 1
ATOM 2691 O O . ILE A 1 347 ? -10.055 -7.572 22.923 1.00 96.88 347 ILE A O 1
ATOM 2695 N N . ARG A 1 348 ? -10.385 -9.798 23.075 1.00 96.31 348 ARG A N 1
ATOM 2696 C CA . ARG A 1 348 ? -9.605 -10.025 24.287 1.00 96.31 348 ARG A CA 1
ATOM 2697 C C . ARG A 1 348 ? -8.122 -10.161 23.983 1.00 96.31 348 ARG A C 1
ATOM 2699 O O . ARG A 1 348 ? -7.297 -9.607 24.693 1.00 96.31 348 ARG A O 1
ATOM 2706 N N . SER A 1 349 ? -7.772 -10.935 22.959 1.00 96.75 349 SER A N 1
ATOM 2707 C CA . SER A 1 349 ? -6.373 -11.226 22.653 1.00 96.75 349 SER A CA 1
ATOM 2708 C C . SER A 1 349 ? -6.146 -11.574 21.189 1.00 96.75 349 SER A C 1
ATOM 2710 O O . SER A 1 349 ? -7.070 -11.953 20.466 1.00 96.75 349 SER A O 1
ATOM 2712 N N . LEU A 1 350 ? -4.887 -11.466 20.777 1.00 97.88 350 LEU A N 1
ATOM 2713 C CA . LEU A 1 350 ? -4.369 -11.962 19.507 1.00 97.88 350 LEU A CA 1
ATOM 2714 C C . LEU A 1 350 ? -3.441 -13.135 19.797 1.00 97.88 350 LEU A C 1
ATOM 2716 O O . LEU A 1 350 ? -2.567 -12.989 20.643 1.00 97.88 350 LEU A O 1
ATOM 2720 N N . SER A 1 351 ? -3.594 -14.267 19.117 1.00 96.88 351 SER A N 1
ATOM 2721 C CA . SER A 1 351 ? -2.705 -15.427 19.284 1.00 96.88 351 SER A CA 1
ATOM 2722 C C . SER A 1 351 ? -2.216 -15.951 17.941 1.00 96.88 351 SER A C 1
ATOM 2724 O O . SER A 1 351 ? -3.023 -16.152 17.034 1.00 96.88 351 SER A O 1
ATOM 2726 N N . ILE A 1 352 ? -0.913 -16.189 17.820 1.00 96.81 352 ILE A N 1
ATOM 2727 C CA . ILE A 1 352 ? -0.286 -16.693 16.597 1.00 96.81 352 ILE A CA 1
ATOM 2728 C C . ILE A 1 352 ? -0.273 -18.224 16.622 1.00 96.81 352 ILE A C 1
ATOM 2730 O O . ILE A 1 352 ? 0.245 -18.837 17.552 1.00 96.81 352 ILE A O 1
ATOM 2734 N N . GLU A 1 353 ? -0.822 -18.847 15.582 1.00 94.50 353 GLU A N 1
ATOM 2735 C CA . GLU A 1 353 ? -0.751 -20.289 15.352 1.00 94.50 353 GLU A CA 1
ATOM 2736 C C . GLU A 1 353 ? 0.231 -20.580 14.211 1.00 94.50 353 GLU A C 1
ATOM 2738 O O . GLU A 1 353 ? -0.155 -20.679 13.045 1.00 94.50 353 GLU A O 1
ATOM 2743 N N . TRP A 1 354 ? 1.515 -20.735 14.552 1.00 93.38 354 TRP A N 1
ATOM 2744 C CA . TRP A 1 354 ? 2.605 -20.909 13.580 1.00 93.38 354 TRP A CA 1
ATOM 2745 C C . TRP A 1 354 ? 2.397 -22.084 12.622 1.00 93.38 354 TRP A C 1
ATOM 2747 O O . TRP A 1 354 ? 2.567 -21.935 11.419 1.00 93.38 354 TRP A O 1
ATOM 2757 N N . GLY A 1 355 ? 1.980 -23.246 13.133 1.00 88.75 355 GLY A N 1
ATOM 2758 C CA . GLY A 1 355 ? 1.765 -24.437 12.300 1.00 88.75 355 GLY A CA 1
ATOM 2759 C C . GLY A 1 355 ? 0.584 -24.320 11.331 1.00 88.75 355 GLY A C 1
ATOM 2760 O O . GLY A 1 355 ? 0.459 -25.129 10.416 1.00 88.75 355 GLY A O 1
ATOM 2761 N N . ALA A 1 356 ? -0.288 -23.333 11.536 1.00 90.56 356 ALA A N 1
ATOM 2762 C CA . ALA A 1 356 ? -1.482 -23.115 10.736 1.00 90.56 356 ALA A CA 1
ATOM 2763 C C . ALA A 1 356 ? -1.447 -21.788 9.960 1.00 90.56 356 ALA A C 1
ATOM 2765 O O . ALA A 1 356 ? -2.484 -21.410 9.409 1.00 90.56 356 ALA A O 1
ATOM 2766 N N . ASP A 1 357 ? -0.290 -21.105 9.959 1.00 92.75 357 ASP A N 1
ATOM 2767 C CA . ASP A 1 357 ? -0.027 -19.804 9.337 1.00 92.75 357 ASP A CA 1
ATOM 2768 C C . ASP A 1 357 ? -1.171 -18.806 9.532 1.00 92.75 357 ASP A C 1
ATOM 2770 O O . ASP A 1 357 ? -1.660 -18.195 8.583 1.00 92.75 357 ASP A O 1
ATOM 2774 N N . ARG A 1 358 ? -1.638 -18.649 10.773 1.00 95.19 358 ARG A N 1
ATOM 2775 C CA . ARG A 1 358 ? -2.752 -17.747 11.073 1.00 95.19 358 ARG A CA 1
ATOM 2776 C C . ARG A 1 358 ? -2.598 -17.046 12.409 1.00 95.19 358 ARG A C 1
ATOM 2778 O O . ARG A 1 358 ? -1.946 -17.540 13.325 1.00 95.19 358 ARG A O 1
ATOM 2785 N N . VAL A 1 359 ? -3.272 -15.913 12.531 1.00 97.19 359 VAL A N 1
ATOM 2786 C CA . VAL A 1 359 ? -3.438 -15.181 13.788 1.00 97.19 359 VAL A CA 1
ATOM 2787 C C . VAL A 1 359 ? -4.909 -15.227 14.148 1.00 97.19 359 VAL A C 1
ATOM 2789 O O . VAL A 1 359 ? -5.754 -14.891 13.322 1.00 97.19 359 VAL A O 1
ATOM 2792 N N . LEU A 1 360 ? -5.225 -15.637 15.370 1.00 97.38 360 LEU A N 1
ATOM 2793 C CA . LEU A 1 360 ? -6.588 -15.659 15.882 1.00 97.38 360 LEU A CA 1
ATOM 2794 C C . LEU A 1 360 ? -6.872 -14.410 16.709 1.00 97.38 360 LEU A C 1
ATOM 2796 O O . LEU A 1 360 ? -6.115 -14.066 17.615 1.00 97.38 360 LEU A O 1
ATOM 2800 N N . LEU A 1 361 ? -8.001 -13.775 16.421 1.00 97.50 361 LEU A N 1
ATOM 2801 C CA . LEU A 1 361 ? -8.602 -12.717 17.219 1.00 97.50 361 LEU A CA 1
ATOM 2802 C C . LEU A 1 361 ? -9.615 -13.377 18.155 1.00 97.50 361 LEU A C 1
ATOM 2804 O O . LEU A 1 361 ? -10.707 -13.779 17.737 1.00 97.50 361 LEU A O 1
ATOM 2808 N N . ASN A 1 362 ? -9.238 -13.516 19.422 1.00 96.44 362 ASN A N 1
ATOM 2809 C CA . ASN A 1 362 ? -10.064 -14.160 20.432 1.00 96.44 362 ASN A CA 1
ATOM 2810 C C . ASN A 1 362 ? -11.035 -13.138 21.031 1.00 96.44 362 ASN A C 1
ATOM 2812 O O . ASN A 1 362 ? -10.622 -12.072 21.492 1.00 96.44 362 ASN A O 1
ATOM 2816 N N . LEU A 1 363 ? -12.328 -13.463 21.027 1.00 96.38 363 LEU A N 1
ATOM 2817 C CA . LEU A 1 363 ? -13.369 -12.621 21.618 1.00 96.38 363 LEU A CA 1
ATOM 2818 C C . LEU A 1 363 ? -13.405 -12.779 23.145 1.00 96.38 363 LEU A C 1
ATOM 2820 O O . LEU A 1 363 ? -12.952 -13.793 23.676 1.00 96.38 363 LEU A O 1
ATOM 2824 N N . HIS A 1 364 ? -13.945 -11.787 23.854 1.00 96.44 364 HIS A N 1
ATOM 2825 C CA . HIS A 1 364 ? -14.217 -11.936 25.288 1.00 96.44 364 HIS A CA 1
ATOM 2826 C C . HIS A 1 364 ? -15.343 -12.948 25.555 1.00 96.44 364 HIS A C 1
ATOM 2828 O O . HIS A 1 364 ? -16.260 -13.106 24.749 1.00 96.44 364 HIS A O 1
ATOM 2834 N N . ASP A 1 365 ? -15.310 -13.588 26.724 1.00 95.00 365 ASP A N 1
ATOM 2835 C CA . ASP A 1 365 ? -16.275 -14.631 27.096 1.00 95.00 365 ASP A CA 1
ATOM 2836 C C . ASP A 1 365 ? -17.718 -14.096 27.190 1.00 95.00 365 ASP A C 1
ATOM 2838 O O . ASP A 1 365 ? -18.668 -14.796 26.851 1.00 95.00 365 ASP A O 1
ATOM 2842 N N . ASP A 1 366 ? -17.902 -12.833 27.586 1.00 94.31 366 ASP A N 1
ATOM 2843 C CA . ASP A 1 366 ? -19.209 -12.162 27.623 1.00 94.31 366 ASP A CA 1
ATOM 2844 C C . ASP A 1 366 ? -19.755 -11.841 26.220 1.00 94.31 366 ASP A C 1
ATOM 2846 O O . ASP A 1 366 ? -20.957 -11.936 25.984 1.00 94.31 366 ASP A O 1
ATOM 2850 N N . VAL A 1 367 ? -18.879 -11.530 25.263 1.00 94.94 367 VAL A N 1
ATOM 2851 C CA . VAL A 1 367 ? -19.224 -11.362 23.841 1.00 94.94 367 VAL A CA 1
ATOM 2852 C C . VAL A 1 367 ? -19.649 -12.698 23.240 1.00 94.94 367 VAL A C 1
ATOM 2854 O O . VAL A 1 367 ? -20.654 -12.775 22.533 1.00 94.94 367 VAL A O 1
ATOM 2857 N N . LEU A 1 368 ? -18.908 -13.763 23.551 1.00 93.38 368 LEU A N 1
ATOM 2858 C CA . LEU A 1 368 ? -19.251 -15.128 23.157 1.00 93.38 368 LEU A CA 1
ATOM 2859 C C . LEU A 1 368 ? -20.589 -15.567 23.751 1.00 93.38 368 LEU A C 1
ATOM 2861 O O . LEU A 1 368 ? -21.395 -16.165 23.045 1.00 93.38 368 LEU A O 1
ATOM 2865 N N . ALA A 1 369 ? -20.863 -15.216 25.009 1.00 91.44 369 ALA A N 1
ATOM 2866 C CA . ALA A 1 369 ? -22.130 -15.528 25.655 1.00 91.44 369 ALA A CA 1
ATOM 2867 C C . ALA A 1 369 ? -23.325 -14.889 24.933 1.00 91.44 369 ALA A C 1
ATOM 2869 O O . ALA A 1 369 ? -24.335 -15.559 24.754 1.00 91.44 369 ALA A O 1
ATOM 2870 N N . VAL A 1 370 ? -23.213 -13.637 24.471 1.00 90.06 370 VAL A N 1
ATOM 2871 C CA . VAL A 1 370 ? -24.280 -12.986 23.687 1.00 90.06 370 VAL A CA 1
ATOM 2872 C C . VAL A 1 370 ? -24.448 -13.652 22.315 1.00 90.06 370 VAL A C 1
ATOM 2874 O O . VAL A 1 370 ? -25.575 -13.893 21.899 1.00 90.06 370 VAL A O 1
ATOM 2877 N N . ARG A 1 371 ? -23.353 -14.024 21.636 1.00 87.75 371 ARG A N 1
ATOM 2878 C CA . ARG A 1 371 ? -23.412 -14.745 20.344 1.00 87.75 371 ARG A CA 1
ATOM 2879 C C . ARG A 1 371 ? -23.970 -16.167 20.464 1.00 87.75 371 ARG A C 1
ATOM 2881 O O . ARG A 1 371 ? -24.574 -16.670 19.529 1.00 87.75 371 ARG A O 1
ATOM 2888 N N . GLY A 1 372 ? -23.743 -16.832 21.594 1.00 79.31 372 GLY A N 1
ATOM 2889 C CA . GLY A 1 372 ? -24.175 -18.210 21.836 1.00 79.31 372 GLY A CA 1
ATOM 2890 C C . GLY A 1 372 ? -25.627 -18.351 22.305 1.00 79.31 372 GLY A C 1
ATOM 2891 O O . GLY A 1 372 ? -26.094 -19.475 22.479 1.00 79.31 372 GLY A O 1
ATOM 2892 N N . GLN A 1 373 ? -26.343 -17.244 22.539 1.00 72.50 373 GLN A N 1
ATOM 2893 C CA . GLN A 1 373 ? -27.715 -17.268 23.060 1.00 72.50 373 GLN A CA 1
ATOM 2894 C C . GLN A 1 373 ? -28.765 -17.708 22.032 1.00 72.50 373 GLN A C 1
ATOM 2896 O O . GLN A 1 373 ? -29.862 -18.090 22.444 1.00 72.50 373 GLN A O 1
ATOM 2901 N N . GLY A 1 374 ? -28.454 -17.695 20.730 1.00 65.44 374 GLY A N 1
ATOM 2902 C CA . GLY A 1 374 ? -29.325 -18.213 19.670 1.00 65.44 374 GLY A CA 1
ATOM 2903 C C . GLY A 1 374 ? -30.726 -17.595 19.664 1.00 65.44 374 GLY A C 1
ATOM 2904 O O . GLY A 1 374 ? -31.699 -18.295 19.387 1.00 65.44 374 GLY A O 1
ATOM 2905 N N . GLY A 1 375 ? -30.846 -16.318 20.045 1.00 66.94 375 GLY A N 1
ATOM 2906 C CA . GLY A 1 375 ? -32.115 -15.588 20.042 1.00 66.94 375 GLY A CA 1
ATOM 2907 C C . GLY A 1 375 ? -33.256 -16.196 20.871 1.00 66.94 375 GLY A C 1
ATOM 2908 O O . GLY A 1 375 ? -34.411 -16.115 20.460 1.00 66.94 375 GLY A O 1
ATOM 2909 N N . GLN A 1 376 ? -32.987 -16.794 22.040 1.00 75.06 376 GLN A N 1
ATOM 2910 C CA . GLN A 1 376 ? -34.041 -17.414 22.873 1.00 75.06 376 GLN A CA 1
ATOM 2911 C C . GLN A 1 376 ? -35.166 -16.454 23.316 1.00 75.06 376 GLN A C 1
ATOM 2913 O O . GLN A 1 376 ? -36.254 -16.901 23.677 1.00 75.06 376 GLN A O 1
ATOM 2918 N N . THR A 1 377 ? -34.925 -15.141 23.289 1.00 84.19 377 THR A N 1
ATOM 2919 C CA . THR A 1 377 ? -35.938 -14.094 23.493 1.00 84.19 377 THR A CA 1
ATOM 2920 C C . THR A 1 377 ? -35.781 -13.013 22.426 1.00 84.19 377 THR A C 1
ATOM 2922 O O . THR A 1 377 ? -34.690 -12.850 21.885 1.00 84.19 377 THR A O 1
ATOM 2925 N N . GLU A 1 378 ? -36.835 -12.239 22.146 1.00 84.50 378 GLU A N 1
ATOM 2926 C CA . GLU A 1 378 ? -36.773 -11.113 21.195 1.00 84.50 378 GLU A CA 1
ATOM 2927 C C . GLU A 1 378 ? -35.680 -10.103 21.576 1.00 84.50 378 GLU A C 1
ATOM 2929 O O . GLU A 1 378 ? -34.922 -9.651 20.722 1.00 84.50 378 GLU A O 1
ATOM 2934 N N . LEU A 1 379 ? -35.536 -9.819 22.876 1.00 83.81 379 LEU A N 1
ATOM 2935 C CA . LEU A 1 379 ? -34.466 -8.963 23.382 1.00 83.81 379 LEU A CA 1
ATOM 2936 C C . LEU A 1 379 ? -33.085 -9.575 23.111 1.00 83.81 379 LEU A C 1
ATOM 2938 O O . LEU A 1 379 ? -32.211 -8.878 22.613 1.00 83.81 379 LEU A O 1
ATOM 2942 N N . ALA A 1 380 ? -32.891 -10.868 23.388 1.00 85.56 380 ALA A N 1
ATOM 2943 C CA . ALA A 1 380 ? -31.618 -11.543 23.125 1.00 85.56 380 ALA A CA 1
ATOM 2944 C C . ALA A 1 380 ? -31.283 -11.578 21.623 1.00 85.56 380 ALA A C 1
ATOM 2946 O O . ALA A 1 380 ? -30.140 -11.336 21.252 1.00 85.56 380 ALA A O 1
ATOM 2947 N N . ALA A 1 381 ? -32.277 -11.803 20.758 1.00 86.94 381 ALA A N 1
ATOM 2948 C CA . ALA A 1 381 ? -32.100 -11.770 19.307 1.00 86.94 381 ALA A CA 1
ATOM 2949 C C . ALA A 1 381 ? -31.689 -10.371 18.816 1.00 86.94 381 ALA A C 1
ATOM 2951 O O . ALA A 1 381 ? -30.757 -10.241 18.025 1.00 86.94 381 ALA A O 1
ATOM 2952 N N . LEU A 1 382 ? -32.324 -9.316 19.342 1.00 87.12 382 LEU A N 1
ATOM 2953 C CA . LEU A 1 382 ? -31.949 -7.932 19.050 1.00 87.12 382 LEU A CA 1
ATOM 2954 C C . LEU A 1 382 ? -30.515 -7.628 19.517 1.00 87.12 382 LEU A C 1
ATOM 2956 O O . LEU A 1 382 ? -29.752 -6.983 18.799 1.00 87.12 382 LEU A O 1
ATOM 2960 N N . GLN A 1 383 ? -30.135 -8.085 20.713 1.00 89.19 383 GLN A N 1
ATOM 2961 C CA . GLN A 1 383 ? -28.784 -7.902 21.251 1.00 89.19 383 GLN A CA 1
ATOM 2962 C C . GLN A 1 383 ? -27.726 -8.615 20.407 1.00 89.19 383 GLN A C 1
ATOM 2964 O O . GLN A 1 383 ? -26.677 -8.035 20.125 1.00 89.19 383 GLN A O 1
ATOM 2969 N N . GLU A 1 384 ? -28.013 -9.841 19.976 1.00 91.31 384 GLU A N 1
ATOM 2970 C CA . GLU A 1 384 ? -27.155 -10.629 19.094 1.00 91.31 384 GLU A CA 1
ATOM 2971 C C . GLU A 1 384 ? -26.974 -9.945 17.729 1.00 91.31 384 GLU A C 1
ATOM 2973 O O . GLU A 1 384 ? -25.839 -9.760 17.283 1.00 91.31 384 GLU A O 1
ATOM 2978 N N . GLU A 1 385 ? -28.060 -9.465 17.111 1.00 91.12 385 GLU A N 1
ATOM 2979 C CA . GLU A 1 385 ? -28.017 -8.726 15.841 1.00 91.12 385 GLU A CA 1
ATOM 2980 C C . GLU A 1 385 ? -27.174 -7.446 15.962 1.00 91.12 385 GLU A C 1
ATOM 2982 O O . GLU A 1 385 ? -26.287 -7.185 15.140 1.00 91.12 385 GLU A O 1
ATOM 2987 N N . LYS A 1 386 ? -27.401 -6.655 17.021 1.00 92.06 386 LYS A N 1
ATOM 2988 C CA . LYS A 1 386 ? -26.630 -5.429 17.279 1.00 92.06 386 LYS A CA 1
ATOM 2989 C C . LYS A 1 386 ? -25.158 -5.728 17.518 1.00 92.06 386 LYS A C 1
ATOM 2991 O O . LYS A 1 386 ? -24.303 -5.026 16.973 1.00 92.06 386 LYS A O 1
ATOM 2996 N N . LEU A 1 387 ? -24.850 -6.768 18.289 1.00 93.62 387 LEU A N 1
ATOM 2997 C CA . LEU A 1 387 ? -23.478 -7.200 18.512 1.00 93.62 387 LEU A CA 1
ATOM 2998 C C . LEU A 1 387 ? -22.806 -7.603 17.201 1.00 93.62 387 LEU A C 1
ATOM 3000 O O . LEU A 1 387 ? -21.694 -7.154 16.932 1.00 93.62 387 LEU A O 1
ATOM 3004 N N . GLN A 1 388 ? -23.473 -8.406 16.373 1.00 91.69 388 GLN A N 1
ATOM 3005 C CA . GLN A 1 388 ? -22.926 -8.853 15.098 1.00 91.69 388 GLN A CA 1
ATOM 3006 C C . GLN A 1 388 ? -22.657 -7.672 14.160 1.00 91.69 388 GLN A C 1
ATOM 3008 O O . GLN A 1 388 ? -21.589 -7.609 13.551 1.00 91.69 388 GLN A O 1
ATOM 3013 N N . GLN A 1 389 ? -23.569 -6.699 14.095 1.00 93.31 389 GLN A N 1
ATOM 3014 C CA . GLN A 1 389 ? -23.374 -5.484 13.306 1.00 93.31 389 GLN A CA 1
ATOM 3015 C C . GLN A 1 389 ? -22.156 -4.677 13.786 1.00 93.31 389 GLN A C 1
ATOM 3017 O O . GLN A 1 389 ? -21.322 -4.271 12.974 1.00 93.31 389 GLN A O 1
ATOM 3022 N N . LEU A 1 390 ? -22.031 -4.450 15.098 1.00 93.94 390 LEU A N 1
ATOM 3023 C CA . LEU A 1 390 ? -20.901 -3.716 15.676 1.00 93.94 390 LEU A CA 1
ATOM 3024 C C . LEU A 1 390 ? -19.574 -4.450 15.456 1.00 93.94 390 LEU A C 1
ATOM 3026 O O . LEU A 1 390 ? -18.578 -3.821 15.104 1.00 93.94 390 LEU A O 1
ATOM 3030 N N . LEU A 1 391 ? -19.574 -5.774 15.601 1.00 93.94 391 LEU A N 1
ATOM 3031 C CA . LEU A 1 391 ? -18.402 -6.618 15.406 1.00 93.94 391 LEU A CA 1
ATOM 3032 C C . LEU A 1 391 ? -17.945 -6.625 13.943 1.00 93.94 391 LEU A C 1
ATOM 3034 O O . LEU A 1 391 ? -16.762 -6.443 13.685 1.00 93.94 391 LEU A O 1
ATOM 3038 N N . ILE A 1 392 ? -18.862 -6.752 12.977 1.00 93.38 392 ILE A N 1
ATOM 3039 C CA . ILE A 1 392 ? -18.534 -6.672 11.541 1.00 93.38 392 ILE A CA 1
ATOM 3040 C C . ILE A 1 392 ? -17.957 -5.298 11.192 1.00 93.38 392 ILE A C 1
ATOM 3042 O O . ILE A 1 392 ? -16.945 -5.215 10.497 1.00 93.38 392 ILE A O 1
ATOM 3046 N N . ASN A 1 393 ? -18.564 -4.219 11.695 1.00 93.81 393 ASN A N 1
ATOM 3047 C CA . ASN A 1 393 ? -18.058 -2.863 11.475 1.00 93.81 393 ASN A CA 1
ATOM 3048 C C . ASN A 1 393 ? -16.644 -2.687 12.036 1.00 93.81 393 ASN A C 1
ATOM 3050 O O . ASN A 1 393 ? -15.805 -2.039 11.406 1.00 93.81 393 ASN A O 1
ATOM 3054 N N . GLU A 1 394 ? -16.381 -3.275 13.200 1.00 94.31 394 GLU A N 1
ATOM 3055 C CA . GLU A 1 394 ? -15.081 -3.232 13.853 1.00 94.31 394 GLU A CA 1
ATOM 3056 C C . GLU A 1 394 ? -14.030 -4.039 13.081 1.00 94.31 394 GLU A C 1
ATOM 3058 O O . GLU A 1 394 ? -12.974 -3.511 12.747 1.00 94.31 394 GLU A O 1
ATOM 3063 N N . ILE A 1 395 ? -14.342 -5.270 12.676 1.00 96.19 395 ILE A N 1
ATOM 3064 C CA . ILE A 1 395 ? -13.454 -6.089 11.841 1.00 96.19 395 ILE A CA 1
ATOM 3065 C C . ILE A 1 395 ? -13.166 -5.403 10.500 1.00 96.19 395 ILE A C 1
ATOM 3067 O O . ILE A 1 395 ? -12.014 -5.362 10.066 1.00 96.19 395 ILE A O 1
ATOM 3071 N N . ALA A 1 396 ? -14.167 -4.784 9.870 1.00 95.19 396 ALA A N 1
ATOM 3072 C CA . ALA A 1 396 ? -13.977 -4.005 8.647 1.00 95.19 396 ALA A CA 1
ATOM 3073 C C . ALA A 1 396 ? -13.119 -2.750 8.880 1.00 95.19 396 ALA A C 1
ATOM 3075 O O . ALA A 1 396 ? -12.343 -2.355 8.009 1.00 95.19 396 ALA A O 1
ATOM 3076 N N . ARG A 1 397 ? -13.236 -2.102 10.047 1.00 94.56 397 ARG A N 1
ATOM 3077 C CA . ARG A 1 397 ? -12.371 -0.981 10.440 1.00 94.56 397 ARG A CA 1
ATOM 3078 C C . ARG A 1 397 ? -10.921 -1.433 10.569 1.00 94.56 397 ARG A C 1
ATOM 3080 O O . ARG A 1 397 ? -10.065 -0.787 9.975 1.00 94.56 397 ARG A O 1
ATOM 3087 N N . VAL A 1 398 ? -10.667 -2.521 11.297 1.00 95.62 398 VAL A N 1
ATOM 3088 C CA . VAL A 1 398 ? -9.319 -3.082 11.471 1.00 95.62 398 VAL A CA 1
ATOM 3089 C C . VAL A 1 398 ? -8.734 -3.467 10.117 1.00 95.62 398 VAL A C 1
ATOM 3091 O O . VAL A 1 398 ? -7.669 -2.975 9.769 1.00 95.62 398 VAL A O 1
ATOM 3094 N N . SER A 1 399 ? -9.485 -4.223 9.311 1.00 95.38 399 SER A N 1
ATOM 3095 C CA . SER A 1 399 ? -9.061 -4.675 7.978 1.00 95.38 399 SER A CA 1
ATOM 3096 C C . SER A 1 399 ? -8.642 -3.508 7.078 1.00 95.38 399 SER A C 1
ATOM 3098 O O . SER A 1 399 ? -7.580 -3.546 6.468 1.00 95.38 399 SER A O 1
ATOM 3100 N N . ARG A 1 400 ? -9.426 -2.417 7.046 1.00 93.25 400 ARG A N 1
ATOM 3101 C CA . ARG A 1 400 ? -9.080 -1.203 6.280 1.00 93.25 400 ARG A CA 1
ATOM 3102 C C . ARG A 1 400 ? -7.874 -0.452 6.836 1.00 93.25 400 ARG A C 1
ATOM 3104 O O . ARG A 1 400 ? -7.157 0.176 6.068 1.00 93.25 400 ARG A O 1
ATOM 3111 N N . ALA A 1 401 ? -7.697 -0.442 8.155 1.00 90.69 401 ALA A N 1
ATOM 3112 C CA . ALA A 1 401 ? -6.608 0.286 8.798 1.00 90.69 401 ALA A CA 1
ATOM 3113 C C . ALA A 1 401 ? -5.258 -0.425 8.640 1.00 90.69 401 ALA A C 1
ATOM 3115 O O . ALA A 1 401 ? -4.230 0.244 8.601 1.00 90.69 401 ALA A O 1
ATOM 3116 N N . THR A 1 402 ? -5.263 -1.756 8.546 1.00 92.38 402 THR A N 1
ATOM 3117 C CA . THR A 1 402 ? -4.045 -2.571 8.432 1.00 92.38 402 THR A CA 1
ATOM 3118 C C . THR A 1 402 ? -3.810 -3.144 7.039 1.00 92.38 402 THR A C 1
ATOM 3120 O O . THR A 1 402 ? -2.786 -3.785 6.833 1.00 92.38 402 THR A O 1
ATOM 3123 N N . ASP A 1 403 ? -4.753 -2.955 6.112 1.00 92.31 403 ASP A N 1
ATOM 3124 C CA . ASP A 1 403 ? -4.799 -3.655 4.823 1.00 92.31 403 ASP A CA 1
ATOM 3125 C C . ASP A 1 403 ? -4.725 -5.187 4.989 1.00 92.31 403 ASP A C 1
ATOM 3127 O O . ASP A 1 403 ? -4.097 -5.894 4.211 1.00 92.31 403 ASP A O 1
ATOM 3131 N N . GLU A 1 404 ? -5.343 -5.733 6.038 1.00 94.75 404 GLU A N 1
ATOM 3132 C CA . GLU A 1 404 ? -5.348 -7.179 6.303 1.00 94.75 404 GLU A CA 1
ATOM 3133 C C . GLU A 1 404 ? -6.743 -7.762 6.083 1.00 94.75 404 GLU A C 1
ATOM 3135 O O . GLU A 1 404 ? -7.748 -7.105 6.352 1.00 94.75 404 GLU A O 1
ATOM 3140 N N . GLU A 1 405 ? -6.818 -9.014 5.632 1.00 94.00 405 GLU A N 1
ATOM 3141 C CA . GLU A 1 405 ? -8.093 -9.709 5.454 1.00 94.00 405 GLU A CA 1
ATOM 3142 C C . GLU A 1 405 ? -8.426 -10.552 6.688 1.00 94.00 405 GLU A C 1
ATOM 3144 O O . GLU A 1 405 ? -7.774 -11.556 6.985 1.00 94.00 405 GLU A O 1
ATOM 3149 N N . LEU A 1 406 ? -9.464 -10.138 7.416 1.00 95.06 406 LEU A N 1
ATOM 3150 C CA . LEU A 1 406 ? -9.965 -10.841 8.592 1.00 95.06 406 LEU A CA 1
ATOM 3151 C C . LEU A 1 406 ? -11.220 -11.638 8.244 1.00 95.06 406 LEU A C 1
ATOM 3153 O O . LEU A 1 406 ? -12.265 -11.076 7.920 1.00 95.06 406 LEU A O 1
ATOM 3157 N N . SER A 1 407 ? -11.127 -12.958 8.374 1.00 93.75 407 SER A N 1
ATOM 3158 C CA . SER A 1 407 ? -12.227 -13.885 8.100 1.00 93.75 407 SER A CA 1
ATOM 3159 C C . SER A 1 407 ? -12.800 -14.474 9.392 1.00 93.75 407 SER A C 1
ATOM 3161 O O . SER A 1 407 ? -12.040 -14.759 10.319 1.00 93.75 407 SER A O 1
ATOM 3163 N N . PRO A 1 408 ? -14.124 -14.685 9.497 1.00 92.44 408 PRO A N 1
ATOM 3164 C CA . PRO A 1 408 ? -14.707 -15.386 10.635 1.00 92.44 408 PRO A CA 1
ATOM 3165 C C . PRO A 1 408 ? -14.301 -16.868 10.629 1.00 92.44 408 PRO A C 1
ATOM 3167 O O . PRO A 1 408 ? -14.337 -17.527 9.591 1.00 92.44 408 PRO A O 1
ATOM 3170 N N . ILE A 1 409 ? -13.961 -17.408 11.800 1.00 90.88 409 ILE A N 1
ATOM 3171 C CA . ILE A 1 409 ? -13.687 -18.834 12.003 1.00 90.88 409 ILE A CA 1
ATOM 3172 C C . ILE A 1 409 ? -14.318 -19.297 13.317 1.00 90.88 409 ILE A C 1
ATOM 3174 O O . ILE A 1 409 ? -13.888 -18.909 14.404 1.00 90.88 409 ILE A O 1
ATOM 3178 N N . ASN A 1 410 ? -15.352 -20.137 13.224 1.00 85.19 410 ASN A N 1
ATOM 3179 C CA . ASN A 1 410 ? -16.164 -20.549 14.374 1.00 85.19 410 ASN A CA 1
ATOM 3180 C C . ASN A 1 410 ? -16.620 -19.314 15.190 1.00 85.19 410 ASN A C 1
ATOM 3182 O O . ASN A 1 410 ? -17.214 -18.381 14.644 1.00 85.19 410 ASN A O 1
ATOM 3186 N N . ASP A 1 411 ? -16.269 -19.264 16.476 1.00 87.69 411 ASP A N 1
ATOM 3187 C CA . ASP A 1 411 ? -16.598 -18.163 17.383 1.00 87.69 411 ASP A CA 1
ATOM 3188 C C . ASP A 1 411 ? -15.540 -17.043 17.425 1.00 87.69 411 ASP A C 1
ATOM 3190 O O . ASP A 1 411 ? -15.524 -16.216 18.336 1.00 87.69 411 ASP A O 1
ATOM 3194 N N . ARG A 1 412 ? -14.628 -16.998 16.450 1.00 92.31 412 ARG A N 1
ATOM 3195 C CA . ARG A 1 412 ? -13.473 -16.085 16.412 1.00 92.31 412 ARG A CA 1
ATOM 3196 C C . ARG A 1 412 ? -13.316 -15.452 15.031 1.00 92.31 412 ARG A C 1
ATOM 3198 O O . ARG A 1 412 ? -14.096 -15.720 14.118 1.00 92.31 412 ARG A O 1
ATOM 3205 N N . PHE A 1 413 ? -12.282 -14.631 14.878 1.00 96.00 413 PHE A N 1
ATOM 3206 C CA . PHE A 1 413 ? -11.795 -14.190 13.571 1.00 96.00 413 PHE A CA 1
ATOM 3207 C C . PHE A 1 413 ? -10.348 -14.625 13.395 1.00 96.00 413 PHE A C 1
ATOM 3209 O O . PHE A 1 413 ? -9.622 -14.792 14.374 1.00 96.00 413 PHE A O 1
ATOM 3216 N N . SER A 1 414 ? -9.934 -14.809 12.151 1.00 96.19 414 SER A N 1
ATOM 3217 C CA . SER A 1 414 ? -8.570 -15.159 11.799 1.00 96.19 414 SER A CA 1
ATOM 3218 C C . SER A 1 414 ? -8.039 -14.277 10.687 1.00 96.19 414 SER A C 1
ATOM 3220 O O . SER A 1 414 ? -8.763 -13.941 9.751 1.00 96.19 414 SER A O 1
ATOM 3222 N N . LEU A 1 415 ? -6.751 -13.987 10.784 1.00 95.81 415 LEU A N 1
ATOM 3223 C CA . LEU A 1 415 ? -5.920 -13.424 9.734 1.00 95.81 415 LEU A CA 1
ATOM 3224 C C . LEU A 1 415 ? -5.017 -14.532 9.184 1.00 95.81 415 LEU A C 1
ATOM 3226 O O . LEU A 1 415 ? -4.366 -15.212 9.979 1.00 95.81 415 LEU A O 1
ATOM 3230 N N . SER A 1 416 ? -4.930 -14.692 7.863 1.00 95.00 416 SER A N 1
ATOM 3231 C CA . SER A 1 416 ? -3.928 -15.576 7.256 1.00 95.00 416 SER A CA 1
ATOM 3232 C C . SER A 1 416 ? -2.556 -14.899 7.208 1.00 95.00 416 SER A C 1
ATOM 3234 O O . SER A 1 416 ? -2.425 -13.769 6.731 1.00 95.00 416 SER A O 1
ATOM 3236 N N . LEU A 1 417 ? -1.523 -15.596 7.676 1.00 93.62 417 LEU A N 1
ATOM 3237 C CA . LEU A 1 417 ? -0.124 -15.198 7.531 1.00 93.62 417 LEU A CA 1
ATOM 3238 C C . LEU A 1 417 ? 0.467 -15.628 6.180 1.00 93.62 417 LEU A C 1
ATOM 3240 O O . LEU A 1 417 ? 1.471 -15.049 5.774 1.00 93.62 417 LEU A O 1
ATOM 3244 N N . ALA A 1 418 ? -0.169 -16.576 5.481 1.00 92.06 418 ALA A N 1
ATOM 3245 C CA . ALA A 1 418 ? 0.230 -17.042 4.153 1.00 92.06 418 ALA A CA 1
ATOM 3246 C C . ALA A 1 418 ? -0.863 -16.824 3.095 1.00 92.06 418 ALA A C 1
ATOM 3248 O O . ALA A 1 418 ? -2.053 -16.976 3.384 1.00 92.06 418 ALA A O 1
ATOM 3249 N N . HIS A 1 419 ? -0.464 -16.543 1.858 1.00 88.94 419 HIS A N 1
ATOM 3250 C CA . HIS A 1 419 ? -1.346 -16.527 0.688 1.00 88.94 419 HIS A CA 1
ATOM 3251 C C . HIS A 1 419 ? -1.347 -17.870 -0.045 1.00 88.94 419 HIS A C 1
ATOM 3253 O O . HIS A 1 419 ? -2.377 -18.297 -0.569 1.00 88.94 419 HIS A O 1
ATOM 3259 N N . LEU A 1 420 ? -0.211 -18.568 -0.050 1.00 89.25 420 LEU A N 1
ATOM 3260 C CA . LEU A 1 420 ? -0.081 -19.890 -0.641 1.00 89.25 420 LEU A CA 1
ATOM 3261 C C . LEU A 1 420 ? -0.403 -20.982 0.380 1.00 89.25 420 LEU A C 1
ATOM 3263 O O . LEU A 1 420 ? 0.157 -21.047 1.478 1.00 89.25 420 LEU A O 1
ATOM 3267 N N . THR A 1 421 ? -1.262 -21.917 -0.023 1.00 86.56 421 THR A N 1
ATOM 3268 C CA . THR A 1 421 ? -1.535 -23.127 0.755 1.00 86.56 421 THR A CA 1
ATOM 3269 C C . THR A 1 421 ? -0.254 -23.936 0.935 1.00 86.56 421 THR A C 1
ATOM 3271 O O . THR A 1 421 ? 0.416 -24.243 -0.050 1.00 86.56 421 THR A O 1
ATOM 3274 N N . SER A 1 422 ? 0.059 -24.320 2.175 1.00 87.94 422 SER A N 1
ATOM 3275 C CA . SER A 1 422 ? 1.246 -25.124 2.509 1.00 87.94 422 SER A CA 1
ATOM 3276 C C . SER A 1 422 ? 2.585 -24.455 2.170 1.00 87.94 422 SER A C 1
ATOM 3278 O O . SER A 1 422 ? 3.557 -25.148 1.867 1.00 87.94 422 SER A O 1
ATOM 3280 N N . SER A 1 423 ? 2.662 -23.119 2.211 1.00 92.81 423 SER A N 1
ATOM 3281 C CA . SER A 1 423 ? 3.943 -22.421 2.059 1.00 92.81 423 SER A CA 1
ATOM 3282 C C . SER A 1 423 ? 4.907 -22.794 3.191 1.00 92.81 423 SER A C 1
ATOM 3284 O O . SER A 1 423 ? 4.525 -22.775 4.358 1.00 92.81 423 SER A O 1
ATOM 3286 N N . GLN A 1 424 ? 6.153 -23.115 2.839 1.00 94.00 424 GLN A N 1
ATOM 3287 C CA . GLN A 1 424 ? 7.187 -23.619 3.752 1.00 94.00 424 GLN A CA 1
ATOM 3288 C C . GLN A 1 424 ? 8.325 -22.619 3.983 1.00 94.00 424 GLN A C 1
ATOM 3290 O O . GLN A 1 424 ? 8.977 -22.649 5.028 1.00 94.00 424 GLN A O 1
ATOM 3295 N N . SER A 1 425 ? 8.574 -21.725 3.028 1.00 95.62 425 SER A N 1
ATOM 3296 C CA . SER A 1 425 ? 9.629 -20.716 3.112 1.00 95.62 425 SER A CA 1
ATOM 3297 C C . SER A 1 425 ? 9.200 -19.408 2.460 1.00 95.62 425 SER A C 1
ATOM 3299 O O . SER A 1 425 ? 8.197 -19.351 1.743 1.00 95.62 425 SER A O 1
ATOM 3301 N N . VAL A 1 426 ? 9.937 -18.341 2.762 1.00 96.44 426 VAL A N 1
ATOM 3302 C CA . VAL A 1 426 ? 9.673 -16.998 2.250 1.00 96.44 426 VAL A CA 1
ATOM 3303 C C . VAL A 1 426 ? 10.966 -16.298 1.841 1.00 96.44 426 VAL A C 1
ATOM 3305 O O . VAL A 1 426 ? 12.035 -16.519 2.418 1.00 96.44 426 VAL A O 1
ATOM 3308 N N . LEU A 1 427 ? 10.849 -15.418 0.854 1.00 96.50 427 LEU A N 1
ATOM 3309 C CA . LEU A 1 427 ? 11.864 -14.455 0.452 1.00 96.50 427 LEU A CA 1
ATOM 3310 C C . LEU A 1 427 ? 11.326 -13.053 0.720 1.00 96.50 427 LEU A C 1
ATOM 3312 O O . LEU A 1 427 ? 10.334 -12.640 0.126 1.00 96.50 427 LEU A O 1
ATOM 3316 N N . ALA A 1 428 ? 11.978 -12.328 1.619 1.00 95.81 428 ALA A N 1
ATOM 3317 C CA . ALA A 1 428 ? 11.630 -10.958 1.953 1.00 95.81 428 ALA A CA 1
ATOM 3318 C C . ALA A 1 428 ? 12.526 -9.981 1.187 1.00 95.81 428 ALA A C 1
ATOM 3320 O O . ALA A 1 428 ? 13.751 -10.089 1.236 1.00 95.81 428 ALA A O 1
ATOM 3321 N N . LEU A 1 429 ? 11.906 -9.022 0.509 1.00 95.06 429 LEU A N 1
ATOM 3322 C CA . LEU A 1 429 ? 12.530 -7.823 -0.032 1.00 95.06 429 LEU A CA 1
ATOM 3323 C C . LEU A 1 429 ? 12.464 -6.714 1.029 1.00 95.06 429 LEU A C 1
ATOM 3325 O O . LEU A 1 429 ? 11.372 -6.323 1.443 1.00 95.06 429 LEU A O 1
ATOM 3329 N N . GLU A 1 430 ? 13.619 -6.206 1.449 1.00 93.56 430 GLU A N 1
ATOM 3330 C CA . GLU A 1 430 ? 13.763 -5.113 2.419 1.00 93.56 430 GLU A CA 1
ATOM 3331 C C . GLU A 1 430 ? 13.419 -3.771 1.746 1.00 93.56 430 GLU A C 1
ATOM 3333 O O . GLU A 1 430 ? 14.254 -3.130 1.103 1.00 93.56 430 GLU A O 1
ATOM 3338 N N . LEU A 1 431 ? 12.171 -3.321 1.892 1.00 93.75 431 LEU A N 1
ATOM 3339 C CA . LEU A 1 431 ? 11.707 -2.058 1.312 1.00 93.75 431 LEU A CA 1
ATOM 3340 C C . LEU A 1 431 ? 12.405 -0.855 1.962 1.00 93.75 431 LEU A C 1
ATOM 3342 O O . LEU A 1 431 ? 12.616 0.151 1.300 1.00 93.75 431 LEU A O 1
ATOM 3346 N N . GLY A 1 432 ? 12.852 -0.957 3.217 1.00 92.31 432 GLY A N 1
ATOM 3347 C CA . GLY A 1 432 ? 13.638 0.104 3.860 1.00 92.31 432 GLY A CA 1
ATOM 3348 C C . GLY A 1 432 ? 14.932 0.458 3.113 1.00 92.31 432 GLY A C 1
ATOM 3349 O O . GLY A 1 432 ? 15.244 1.638 2.957 1.00 92.31 432 GLY A O 1
ATOM 3350 N N . GLU A 1 433 ? 15.640 -0.543 2.583 1.00 90.88 433 GLU A N 1
ATOM 3351 C CA . GLU A 1 433 ? 16.841 -0.345 1.754 1.00 90.88 433 GLU A CA 1
ATOM 3352 C C . GLU A 1 433 ? 16.483 0.298 0.408 1.00 90.88 433 GLU A C 1
ATOM 3354 O O . GLU A 1 433 ? 17.164 1.209 -0.066 1.00 90.88 433 GLU A O 1
ATOM 3359 N N . LEU A 1 434 ? 15.363 -0.124 -0.188 1.00 90.31 434 LEU A N 1
ATOM 3360 C CA . LEU A 1 434 ? 14.850 0.458 -1.426 1.00 90.31 434 LEU A CA 1
ATOM 3361 C C . LEU A 1 434 ? 14.454 1.933 -1.241 1.00 90.31 434 LEU A C 1
ATOM 3363 O O . LEU A 1 434 ? 14.785 2.779 -2.073 1.00 90.31 434 LEU A O 1
ATOM 3367 N N . ALA A 1 435 ? 13.778 2.253 -0.137 1.00 92.44 435 ALA A N 1
ATOM 3368 C CA . ALA A 1 435 ? 13.453 3.617 0.261 1.00 92.44 435 ALA A CA 1
ATOM 3369 C C . ALA A 1 435 ? 14.717 4.469 0.413 1.00 92.44 435 ALA A C 1
ATOM 3371 O O . ALA A 1 435 ? 14.763 5.561 -0.145 1.00 92.44 435 ALA A O 1
ATOM 3372 N N . ALA A 1 436 ? 15.746 3.960 1.097 1.00 90.69 436 ALA A N 1
ATOM 3373 C CA . ALA A 1 436 ? 17.007 4.674 1.294 1.00 90.69 436 ALA A CA 1
ATOM 3374 C C . ALA A 1 436 ? 17.726 4.972 -0.034 1.00 90.69 436 ALA A C 1
ATOM 3376 O O . ALA A 1 436 ? 18.215 6.082 -0.251 1.00 90.69 436 ALA A O 1
ATOM 3377 N N . GLN A 1 437 ? 17.746 4.010 -0.964 1.00 88.94 437 GLN A N 1
ATOM 3378 C CA . GLN A 1 437 ? 18.272 4.237 -2.315 1.00 88.94 437 GLN A CA 1
ATOM 3379 C C . GLN A 1 437 ? 17.460 5.305 -3.057 1.00 88.94 437 GLN A C 1
ATOM 3381 O O . GLN A 1 437 ? 18.029 6.178 -3.717 1.00 88.94 437 GLN A O 1
ATOM 3386 N N . ARG A 1 438 ? 16.128 5.276 -2.924 1.00 89.25 438 ARG A N 1
ATOM 3387 C CA . ARG A 1 438 ? 15.240 6.244 -3.575 1.00 89.25 438 ARG A CA 1
ATOM 3388 C C . ARG A 1 438 ? 15.402 7.655 -3.012 1.00 89.25 438 ARG A C 1
ATOM 3390 O O . ARG A 1 438 ? 15.401 8.601 -3.797 1.00 89.25 438 ARG A O 1
ATOM 3397 N N . THR A 1 439 ? 15.543 7.814 -1.697 1.00 92.31 439 THR A N 1
ATOM 3398 C CA . THR A 1 439 ? 15.754 9.128 -1.071 1.00 92.31 439 THR A CA 1
ATOM 3399 C C . THR A 1 439 ? 17.111 9.708 -1.434 1.00 92.31 439 THR A C 1
ATOM 3401 O O . THR A 1 439 ? 17.169 10.872 -1.811 1.00 92.31 439 THR A O 1
ATOM 3404 N N . ALA A 1 440 ? 18.175 8.896 -1.441 1.00 90.12 440 ALA A N 1
ATOM 3405 C CA . ALA A 1 440 ? 19.500 9.343 -1.871 1.00 90.12 440 ALA A CA 1
ATOM 3406 C C . ALA A 1 440 ? 19.500 9.825 -3.334 1.00 90.12 440 ALA A C 1
ATOM 3408 O O . ALA A 1 440 ? 20.065 10.871 -3.654 1.00 90.12 440 ALA A O 1
ATOM 3409 N N . GLN A 1 441 ? 18.813 9.098 -4.222 1.00 87.69 441 GLN A N 1
ATOM 3410 C CA . GLN A 1 441 ? 18.622 9.527 -5.607 1.00 87.69 441 GLN A CA 1
ATOM 3411 C C . GLN A 1 441 ? 17.837 10.846 -5.688 1.00 87.69 441 GLN A C 1
ATOM 3413 O O . GLN A 1 441 ? 18.236 11.754 -6.413 1.00 87.69 441 GLN A O 1
ATOM 3418 N N . LEU A 1 442 ? 16.739 10.970 -4.940 1.00 91.25 442 LEU A N 1
ATOM 3419 C CA . LEU A 1 442 ? 15.908 12.174 -4.931 1.00 91.25 442 LEU A CA 1
ATOM 3420 C C . LEU A 1 442 ? 16.666 13.401 -4.410 1.00 91.25 442 LEU A C 1
ATOM 3422 O O . LEU A 1 442 ? 16.510 14.495 -4.946 1.00 91.25 442 LEU A O 1
ATOM 3426 N N . GLU A 1 443 ? 17.506 13.236 -3.391 1.00 92.06 443 GLU A N 1
ATOM 3427 C CA . GLU A 1 443 ? 18.370 14.301 -2.875 1.00 92.06 443 GLU A CA 1
ATOM 3428 C C . GLU A 1 443 ? 19.382 14.773 -3.919 1.00 92.06 443 GLU A C 1
ATOM 3430 O O . GLU A 1 443 ? 19.566 15.985 -4.090 1.00 92.06 443 GLU A O 1
ATOM 3435 N N . HIS A 1 444 ? 20.003 13.838 -4.649 1.00 88.88 444 HIS A N 1
ATOM 3436 C CA . HIS A 1 444 ? 20.896 14.160 -5.765 1.00 88.88 444 HIS A CA 1
ATOM 3437 C C . HIS A 1 444 ? 20.149 14.925 -6.861 1.00 88.88 444 HIS A C 1
ATOM 3439 O O . HIS A 1 444 ? 20.571 16.014 -7.248 1.00 88.88 444 HIS A O 1
ATOM 3445 N N . GLU A 1 445 ? 18.992 14.418 -7.291 1.00 87.62 445 GLU A N 1
ATOM 3446 C CA . GLU A 1 445 ? 18.159 15.033 -8.330 1.00 87.62 445 GLU A CA 1
ATOM 3447 C C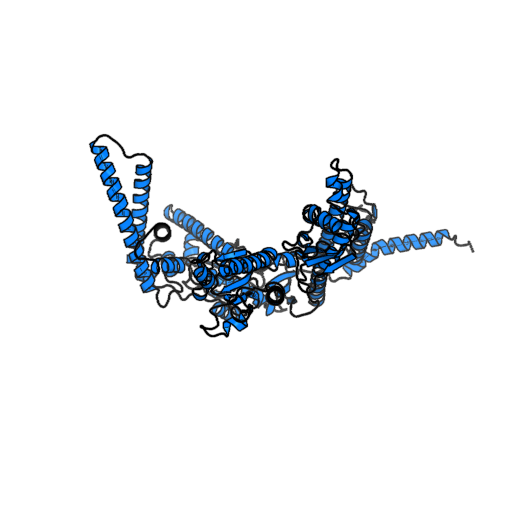 . GLU A 1 445 ? 17.690 16.438 -7.929 1.00 87.62 445 GLU A C 1
ATOM 3449 O O . GLU A 1 445 ? 17.832 17.386 -8.702 1.00 87.62 445 GLU A O 1
ATOM 3454 N N . LEU A 1 446 ? 17.183 16.616 -6.706 1.00 91.69 446 LEU A N 1
ATOM 3455 C CA . LEU A 1 446 ? 16.785 17.932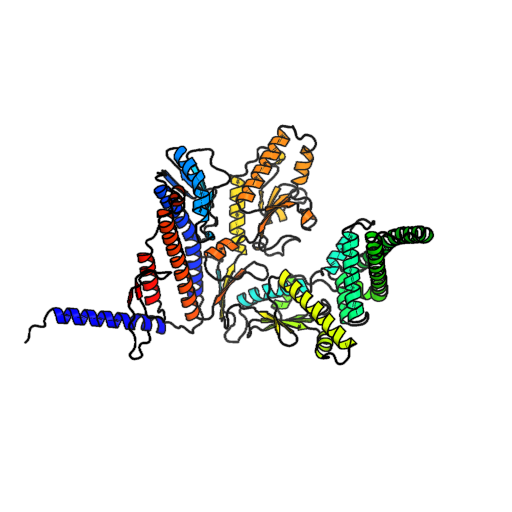 -6.214 1.00 91.69 446 LEU A CA 1
ATOM 3456 C C . LEU A 1 446 ? 17.984 18.875 -6.128 1.00 91.69 446 LEU A C 1
ATOM 3458 O O . LEU A 1 446 ? 17.839 20.065 -6.395 1.00 91.69 446 LEU A O 1
ATOM 3462 N N . THR A 1 447 ? 19.168 18.383 -5.763 1.00 91.38 447 THR A N 1
ATOM 3463 C CA . THR A 1 447 ? 20.401 19.182 -5.701 1.00 91.38 447 THR A CA 1
ATOM 3464 C C . THR A 1 447 ? 20.886 19.626 -7.072 1.00 91.38 447 THR A C 1
ATOM 3466 O O . THR A 1 447 ? 21.248 20.791 -7.238 1.00 91.38 447 THR A O 1
ATOM 3469 N N . ALA A 1 448 ? 20.833 18.736 -8.057 1.00 88.56 448 ALA A N 1
ATOM 3470 C CA . ALA A 1 448 ? 21.253 19.028 -9.417 1.00 88.56 448 ALA A CA 1
ATOM 3471 C C . ALA A 1 448 ? 20.256 19.941 -10.152 1.00 88.56 448 ALA A C 1
ATOM 3473 O O . ALA A 1 448 ? 20.667 20.912 -10.790 1.00 88.56 448 ALA A O 1
ATOM 3474 N N . LEU A 1 449 ? 18.954 19.652 -10.044 1.00 87.00 449 LEU A N 1
ATOM 3475 C CA . LEU A 1 449 ? 17.919 20.218 -10.917 1.00 87.00 449 LEU A CA 1
ATOM 3476 C C . LEU A 1 449 ? 17.179 21.423 -10.317 1.00 87.00 449 LEU A C 1
ATOM 3478 O O . LEU A 1 449 ? 16.730 22.293 -11.065 1.00 87.00 449 LEU A O 1
ATOM 3482 N N . TRP A 1 450 ? 17.041 21.514 -8.989 1.00 92.44 450 TRP A N 1
ATOM 3483 C CA . TRP A 1 450 ? 16.390 22.658 -8.342 1.00 92.44 450 TRP A CA 1
ATOM 3484 C C . TRP A 1 450 ? 17.430 23.669 -7.847 1.00 92.44 450 TRP A C 1
ATOM 3486 O O . TRP A 1 450 ? 17.933 23.590 -6.722 1.00 92.44 450 TRP A O 1
ATOM 3496 N N . GLN A 1 451 ? 17.756 24.629 -8.713 1.00 91.56 451 GLN A N 1
ATOM 3497 C CA . GLN A 1 451 ? 18.692 25.724 -8.441 1.00 91.56 451 GLN A CA 1
ATOM 3498 C C . GLN A 1 451 ? 17.926 27.057 -8.353 1.00 91.56 451 GLN A C 1
ATOM 3500 O O . GLN A 1 451 ? 17.879 27.796 -9.338 1.00 91.56 451 GLN A O 1
ATOM 3505 N N . PRO A 1 452 ? 17.260 27.341 -7.216 1.00 94.19 452 PRO A N 1
ATOM 3506 C CA . PRO A 1 452 ? 16.468 28.556 -7.060 1.00 94.19 452 PRO A CA 1
ATOM 3507 C C . PRO A 1 452 ? 17.357 29.803 -7.111 1.00 94.19 452 PRO A C 1
ATOM 3509 O O . PRO A 1 452 ? 18.492 29.790 -6.633 1.00 94.19 452 PRO A O 1
ATOM 3512 N N . LEU A 1 453 ? 16.820 30.881 -7.680 1.00 93.50 453 LEU A N 1
ATOM 3513 C CA . LEU A 1 453 ? 17.491 32.183 -7.775 1.00 93.50 453 LEU A CA 1
ATOM 3514 C C . LEU A 1 453 ? 17.035 33.148 -6.676 1.00 93.50 453 LEU A C 1
ATOM 3516 O O . LEU A 1 453 ? 17.681 34.164 -6.439 1.00 93.50 453 LEU A O 1
ATOM 3520 N N . HIS A 1 454 ? 15.903 32.870 -6.031 1.00 94.56 454 HIS A N 1
ATOM 3521 C CA . HIS A 1 454 ? 15.377 33.685 -4.949 1.00 94.56 454 HIS A CA 1
ATOM 3522 C C . HIS A 1 454 ? 16.215 33.534 -3.668 1.00 94.56 454 HIS A C 1
ATOM 3524 O O . HIS A 1 454 ? 16.420 32.418 -3.191 1.00 94.56 454 HIS A O 1
ATOM 3530 N N . ALA A 1 455 ? 16.608 34.654 -3.051 1.00 91.94 455 ALA A N 1
ATOM 3531 C CA . ALA A 1 455 ? 17.521 34.684 -1.901 1.00 91.94 455 ALA A CA 1
ATOM 3532 C C . ALA A 1 455 ? 17.055 33.829 -0.704 1.00 91.94 455 ALA A C 1
ATOM 3534 O O . ALA A 1 455 ? 17.859 33.123 -0.100 1.00 91.94 455 ALA A O 1
ATOM 3535 N N . ASP A 1 456 ? 15.752 33.839 -0.383 1.00 91.94 456 ASP A N 1
ATOM 3536 C CA . ASP A 1 456 ? 15.204 33.034 0.727 1.00 91.94 456 ASP A CA 1
ATOM 3537 C C . ASP A 1 456 ? 15.152 31.519 0.415 1.00 91.94 456 ASP A C 1
ATOM 3539 O O . ASP A 1 456 ? 14.928 30.723 1.322 1.00 91.94 456 ASP A O 1
ATOM 3543 N N . LEU A 1 457 ? 15.338 31.113 -0.849 1.00 93.25 457 LEU A N 1
ATOM 3544 C CA . LEU A 1 457 ? 15.353 29.709 -1.285 1.00 93.25 457 LEU A CA 1
ATOM 3545 C C . LEU A 1 457 ? 16.757 29.211 -1.657 1.00 93.25 457 LEU A C 1
ATOM 3547 O O . LEU A 1 457 ? 16.933 28.025 -1.932 1.00 93.25 457 LEU A O 1
ATOM 3551 N N . GLU A 1 458 ? 17.768 30.082 -1.660 1.00 92.62 458 GLU A N 1
ATOM 3552 C CA . GLU A 1 458 ? 19.149 29.677 -1.906 1.00 92.62 458 GLU A CA 1
ATOM 3553 C C . GLU A 1 458 ? 19.605 28.622 -0.893 1.00 92.62 458 GLU A C 1
ATOM 3555 O O . GLU A 1 458 ? 19.266 28.675 0.287 1.00 92.62 458 GLU A O 1
ATOM 3560 N N . ARG A 1 459 ? 20.475 27.700 -1.320 1.00 91.62 459 ARG A N 1
ATOM 3561 C CA . ARG A 1 459 ? 20.908 26.531 -0.526 1.00 91.62 459 ARG A CA 1
ATOM 3562 C C . ARG A 1 459 ? 21.439 26.845 0.870 1.00 91.62 459 ARG A C 1
ATOM 3564 O O . ARG A 1 459 ? 21.349 26.004 1.756 1.00 91.62 459 ARG A O 1
ATOM 3571 N N . LYS A 1 460 ? 22.016 28.033 1.058 1.00 89.75 460 LYS A N 1
ATOM 3572 C CA . LYS A 1 460 ? 22.517 28.485 2.362 1.00 89.75 460 LYS A CA 1
ATOM 3573 C C . LYS A 1 460 ? 21.389 28.850 3.330 1.00 89.75 460 LYS A C 1
ATOM 3575 O O . LYS A 1 460 ? 21.557 28.658 4.527 1.00 89.75 460 LYS A O 1
ATOM 3580 N N . ALA A 1 461 ? 20.284 29.391 2.819 1.00 90.12 461 ALA A N 1
ATOM 3581 C CA . ALA A 1 461 ? 19.115 29.792 3.599 1.00 90.12 461 ALA A CA 1
ATOM 3582 C C . ALA A 1 461 ? 18.065 28.671 3.691 1.00 90.12 461 ALA A C 1
ATOM 3584 O O . ALA A 1 461 ? 17.392 28.540 4.711 1.00 90.12 461 ALA A O 1
ATOM 3585 N N . TYR A 1 462 ? 17.956 27.851 2.643 1.00 93.75 462 TYR A N 1
ATOM 3586 C CA . TYR A 1 462 ? 16.976 26.780 2.504 1.00 93.75 462 TYR A CA 1
ATOM 3587 C C . TYR A 1 462 ? 17.664 25.475 2.059 1.00 93.75 462 TYR A C 1
ATOM 3589 O O . TYR A 1 462 ? 17.649 25.118 0.876 1.00 93.75 462 TYR A O 1
ATOM 3597 N N . PRO A 1 463 ? 18.350 24.775 2.982 1.00 94.19 463 PRO A N 1
ATOM 3598 C CA . PRO A 1 463 ? 19.097 23.565 2.652 1.00 94.19 463 PRO A CA 1
ATOM 3599 C C . PRO A 1 463 ? 18.169 22.397 2.294 1.00 94.19 463 PRO A C 1
ATOM 3601 O O . PRO A 1 463 ? 17.016 22.346 2.721 1.00 94.19 463 PRO A O 1
ATOM 3604 N N . ILE A 1 464 ? 18.700 21.437 1.534 1.00 95.38 464 ILE A N 1
ATOM 3605 C CA . ILE A 1 464 ? 18.101 20.105 1.378 1.00 95.38 464 ILE A CA 1
ATOM 3606 C C . ILE A 1 464 ? 18.784 19.177 2.373 1.00 95.38 464 ILE A C 1
ATOM 3608 O O . ILE A 1 464 ? 20.014 19.126 2.405 1.00 95.38 464 ILE A O 1
ATOM 3612 N N . LEU A 1 465 ? 17.996 18.479 3.184 1.00 93.94 465 LEU A N 1
ATOM 3613 C CA . LEU A 1 465 ? 18.471 17.611 4.255 1.00 93.94 465 LEU A CA 1
ATOM 3614 C C . LEU A 1 465 ? 17.756 16.262 4.200 1.00 93.94 465 LEU A C 1
ATOM 3616 O O . LEU A 1 465 ? 16.557 16.209 3.922 1.00 93.94 465 LEU A O 1
ATOM 3620 N N . ASP A 1 466 ? 18.469 15.197 4.551 1.00 92.75 466 ASP A N 1
ATOM 3621 C CA . ASP A 1 466 ? 17.832 13.937 4.918 1.00 92.75 466 ASP A CA 1
ATOM 3622 C C . ASP A 1 466 ? 17.152 14.069 6.299 1.00 92.75 466 ASP A C 1
ATOM 3624 O O . ASP A 1 466 ? 17.436 14.971 7.105 1.00 92.75 466 ASP A O 1
ATOM 3628 N N . TYR A 1 467 ? 16.213 13.171 6.598 1.00 91.12 467 TYR A N 1
ATOM 3629 C CA . TYR A 1 467 ? 15.482 13.209 7.867 1.00 91.12 467 TYR A CA 1
ATOM 3630 C C . TYR A 1 467 ? 16.384 12.998 9.093 1.00 91.12 467 TYR A C 1
ATOM 3632 O O . TYR A 1 467 ? 16.120 13.537 10.174 1.00 91.12 467 TYR A O 1
ATOM 3640 N N . LYS A 1 468 ? 17.471 12.236 8.941 1.00 90.00 468 LYS A N 1
ATOM 3641 C CA . LYS A 1 468 ? 18.407 11.928 10.025 1.00 90.00 468 LYS A CA 1
ATOM 3642 C C . LYS A 1 468 ? 19.209 13.159 10.447 1.00 90.00 468 LYS A C 1
ATOM 3644 O O . LYS A 1 468 ? 19.324 13.425 11.644 1.00 90.00 468 LYS A O 1
ATOM 3649 N N . ALA A 1 469 ? 19.726 13.920 9.489 1.00 90.56 469 ALA A N 1
ATOM 3650 C CA . ALA A 1 469 ? 20.402 15.190 9.694 1.00 90.56 469 ALA A CA 1
ATOM 3651 C C . ALA A 1 469 ? 19.425 16.217 10.260 1.00 90.56 469 ALA A C 1
ATOM 3653 O O . ALA A 1 469 ? 19.739 16.849 11.265 1.00 90.56 469 ALA A O 1
ATOM 3654 N N . PHE A 1 470 ? 18.217 16.313 9.692 1.00 90.62 470 PHE A N 1
ATOM 3655 C CA . PHE A 1 470 ? 17.160 17.189 10.201 1.00 90.62 470 PHE A CA 1
ATOM 3656 C C . PHE A 1 470 ? 16.842 16.923 11.678 1.00 90.62 470 PHE A C 1
ATOM 3658 O O . PHE A 1 470 ? 16.804 17.854 12.481 1.00 90.62 470 PHE A O 1
ATOM 3665 N N . SER A 1 471 ? 16.681 15.654 12.058 1.00 86.75 471 SER A N 1
ATOM 3666 C CA . SER A 1 471 ? 16.365 15.251 13.434 1.00 86.75 471 SER A CA 1
ATOM 3667 C C . SER A 1 471 ? 17.476 15.581 14.441 1.00 86.75 471 SER A C 1
ATOM 3669 O O . SER A 1 471 ? 17.225 15.599 15.645 1.00 86.75 471 SER A O 1
ATOM 3671 N N . GLY A 1 472 ? 18.705 15.815 13.968 1.00 88.06 472 GLY A N 1
ATOM 3672 C CA . GLY A 1 472 ? 19.844 16.224 14.790 1.00 88.06 472 GLY A CA 1
ATOM 3673 C C . GLY A 1 472 ? 20.000 17.740 14.961 1.00 88.06 472 GLY A C 1
ATOM 3674 O O . GLY A 1 472 ? 20.824 18.162 15.772 1.00 88.06 472 GLY A O 1
ATOM 3675 N N . LEU A 1 473 ? 19.244 18.557 14.217 1.00 89.19 473 LEU A N 1
ATOM 3676 C CA . LEU A 1 473 ? 19.336 20.019 14.262 1.00 89.19 473 LEU A CA 1
ATOM 3677 C C . LEU A 1 473 ? 18.616 20.620 15.475 1.00 89.19 473 LEU A C 1
ATOM 3679 O O . LEU A 1 473 ? 17.665 20.059 16.022 1.00 89.19 473 LEU A O 1
ATOM 3683 N N . SER A 1 474 ? 19.031 21.825 15.873 1.00 86.69 474 SER A N 1
ATOM 3684 C CA . SER A 1 474 ? 18.309 22.593 16.890 1.00 86.69 474 SER A CA 1
ATOM 3685 C C . SER A 1 474 ? 16.943 23.081 16.375 1.00 86.69 474 SER A C 1
ATOM 3687 O O . SER A 1 474 ? 16.697 23.193 15.171 1.00 86.69 474 SER A O 1
ATOM 3689 N N . THR A 1 475 ? 16.033 23.460 17.280 1.00 81.00 475 THR A N 1
ATOM 3690 C CA . THR A 1 475 ? 14.715 24.021 16.908 1.00 81.00 475 THR A CA 1
ATOM 3691 C C . THR A 1 475 ? 14.818 25.318 16.092 1.00 81.00 475 THR A C 1
ATOM 3693 O O . THR A 1 475 ? 13.870 25.691 15.410 1.00 81.00 475 THR A O 1
ATOM 3696 N N . ALA A 1 476 ? 15.941 26.039 16.167 1.00 79.81 476 ALA A N 1
ATOM 3697 C CA . ALA A 1 476 ? 16.164 27.244 15.370 1.00 79.81 476 ALA A CA 1
ATOM 3698 C C . ALA A 1 476 ? 16.577 26.910 13.927 1.00 79.81 476 ALA A C 1
ATOM 3700 O O . ALA A 1 476 ? 16.091 27.548 12.997 1.00 79.81 476 ALA A O 1
ATOM 3701 N N . GLU A 1 477 ? 17.427 25.898 13.749 1.00 81.12 477 GLU A N 1
ATOM 3702 C CA . GLU A 1 477 ? 17.968 25.475 12.449 1.00 81.12 477 GLU A CA 1
ATOM 3703 C C . GLU A 1 477 ? 16.978 24.609 11.654 1.00 81.12 477 GLU A C 1
ATOM 3705 O O . GLU A 1 477 ? 16.975 24.634 10.431 1.00 81.12 477 GLU A O 1
ATOM 3710 N N . SER A 1 478 ? 16.074 23.902 12.335 1.00 83.06 478 SER A N 1
ATOM 3711 C CA . SER A 1 478 ? 15.041 23.035 11.735 1.00 83.06 478 SER A CA 1
ATOM 3712 C C . SER A 1 478 ? 13.788 23.777 11.231 1.00 83.06 478 SER A C 1
ATOM 3714 O O . SER A 1 478 ? 12.773 23.151 10.893 1.00 83.06 478 SER A O 1
ATOM 3716 N N . LYS A 1 479 ? 13.817 25.118 11.196 1.00 86.50 479 LYS A N 1
ATOM 3717 C CA . LYS A 1 479 ? 12.669 25.940 10.771 1.00 86.50 479 LYS A CA 1
ATOM 3718 C C . LYS A 1 479 ? 12.505 26.040 9.259 1.00 86.50 479 LYS A C 1
ATOM 3720 O O . LYS A 1 479 ? 11.375 26.181 8.802 1.00 86.50 479 LYS A O 1
ATOM 3725 N N . LEU A 1 480 ? 13.602 26.008 8.504 1.00 90.50 480 LEU A N 1
ATOM 3726 C CA . LEU A 1 480 ? 13.617 26.244 7.061 1.00 90.50 480 LEU A CA 1
ATOM 3727 C C . LEU A 1 480 ? 14.448 25.169 6.360 1.00 90.50 480 LEU A C 1
ATOM 3729 O O . LEU A 1 480 ? 15.509 24.787 6.846 1.00 90.50 480 LEU A O 1
ATOM 3733 N N . GLY A 1 481 ? 13.960 24.701 5.216 1.00 93.44 481 GLY A N 1
ATOM 3734 C CA . GLY A 1 481 ? 14.633 23.721 4.370 1.00 93.44 481 GLY A CA 1
ATOM 3735 C C . GLY A 1 481 ? 13.669 22.724 3.732 1.00 93.44 481 GLY A C 1
ATOM 3736 O O . GLY A 1 481 ? 12.503 22.619 4.119 1.00 93.44 481 GLY A O 1
ATOM 3737 N N . LEU A 1 482 ? 14.171 21.972 2.755 1.00 95.88 482 LEU A N 1
ATOM 3738 C CA . LEU A 1 482 ? 13.507 20.775 2.248 1.00 95.88 482 LEU A CA 1
ATOM 3739 C C . LEU A 1 482 ? 14.041 19.561 3.000 1.00 95.88 482 LEU A C 1
ATOM 3741 O O . LEU A 1 482 ? 15.247 19.323 3.001 1.00 95.88 482 LEU A O 1
ATOM 3745 N N . VAL A 1 483 ? 13.151 18.777 3.598 1.00 95.75 483 VAL A N 1
ATOM 3746 C CA . VAL A 1 483 ? 13.523 17.526 4.268 1.00 95.75 483 VAL A CA 1
ATOM 3747 C C . VAL A 1 483 ? 13.031 16.350 3.442 1.00 95.75 483 VAL A C 1
ATOM 3749 O O . VAL A 1 483 ? 11.829 16.226 3.206 1.00 95.75 483 VAL A O 1
ATOM 3752 N N . VAL A 1 484 ? 13.946 15.487 3.010 1.00 96.88 484 VAL A N 1
ATOM 3753 C CA . VAL A 1 484 ? 13.618 14.224 2.346 1.00 96.88 484 VAL A CA 1
ATOM 3754 C C . VAL A 1 484 ? 13.469 13.143 3.411 1.00 96.88 484 VAL A C 1
ATOM 3756 O O . VAL A 1 484 ? 14.352 12.940 4.244 1.00 96.88 484 VAL A O 1
ATOM 3759 N N . TYR A 1 485 ? 12.322 12.468 3.418 1.00 95.56 485 TYR A N 1
ATOM 3760 C CA . TYR A 1 485 ? 11.974 11.519 4.469 1.00 95.56 485 TYR A CA 1
ATOM 3761 C C . TYR A 1 485 ? 11.280 10.279 3.911 1.00 95.56 485 TYR A C 1
ATOM 3763 O O . TYR A 1 485 ? 10.235 10.380 3.277 1.00 95.56 485 TYR A O 1
ATOM 3771 N N . ALA A 1 486 ? 11.819 9.096 4.198 1.00 95.75 486 ALA A N 1
ATOM 3772 C CA . ALA A 1 486 ? 11.147 7.827 3.947 1.00 95.75 486 ALA A CA 1
ATOM 3773 C C . ALA A 1 486 ? 11.032 7.040 5.260 1.00 95.75 486 ALA A C 1
ATOM 3775 O O . ALA A 1 486 ? 12.029 6.520 5.754 1.00 95.75 486 ALA A O 1
ATOM 3776 N N . PRO A 1 487 ? 9.838 6.901 5.859 1.00 94.38 487 PRO A N 1
ATOM 3777 C CA . PRO A 1 487 ? 9.734 6.235 7.153 1.00 94.38 487 PRO A CA 1
ATOM 3778 C C . PRO A 1 487 ? 10.128 4.752 7.128 1.00 94.38 487 PRO A C 1
ATOM 3780 O O . PRO A 1 487 ? 10.531 4.214 8.158 1.00 94.38 487 PRO A O 1
ATOM 3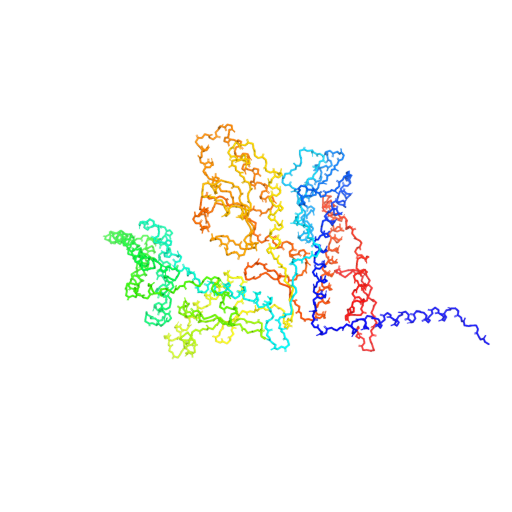783 N N . ALA A 1 488 ? 10.040 4.088 5.969 1.00 92.81 488 ALA A N 1
ATOM 3784 C CA . ALA A 1 488 ? 10.479 2.701 5.812 1.00 92.81 488 ALA A CA 1
ATOM 3785 C C . ALA A 1 488 ? 11.980 2.499 6.085 1.00 92.81 488 ALA A C 1
ATOM 3787 O O . ALA A 1 488 ? 12.354 1.416 6.538 1.00 92.81 488 ALA A O 1
ATOM 3788 N N . SER A 1 489 ? 12.830 3.508 5.848 1.00 90.81 489 SER A N 1
ATOM 3789 C CA . SER A 1 489 ? 14.280 3.413 6.082 1.00 90.81 489 SER A CA 1
ATOM 3790 C C . SER A 1 489 ? 14.683 3.682 7.537 1.00 90.81 489 SER A C 1
ATOM 3792 O O . SER A 1 489 ? 15.797 3.361 7.939 1.00 90.81 489 SER A O 1
ATOM 3794 N N . GLU A 1 490 ? 13.791 4.247 8.353 1.00 88.50 490 GLU A N 1
ATOM 3795 C CA . GLU A 1 490 ? 14.074 4.587 9.752 1.00 88.50 490 GLU A CA 1
ATOM 3796 C C . GLU A 1 490 ? 13.654 3.469 10.693 1.00 88.50 490 GLU A C 1
ATOM 3798 O O . GLU A 1 490 ? 12.572 2.934 10.534 1.00 88.50 490 GLU A O 1
ATOM 3803 N N . ALA A 1 491 ? 14.414 3.141 11.739 1.00 80.12 491 ALA A N 1
ATOM 3804 C CA . ALA A 1 491 ? 13.995 2.104 12.698 1.00 80.12 491 ALA A CA 1
ATOM 3805 C C . ALA A 1 491 ? 12.801 2.525 13.584 1.00 80.12 491 ALA A C 1
ATOM 3807 O O . ALA A 1 491 ? 12.078 1.680 14.111 1.00 80.12 491 ALA A O 1
ATOM 3808 N N . LYS A 1 492 ? 12.598 3.834 13.775 1.00 81.56 492 LYS A N 1
ATOM 3809 C CA . LYS A 1 492 ? 11.543 4.378 14.640 1.00 81.56 492 LYS A CA 1
ATOM 3810 C C . LYS A 1 492 ? 10.201 4.438 13.910 1.00 81.56 492 LYS A C 1
ATOM 3812 O O . LYS A 1 492 ? 10.147 4.527 12.685 1.00 81.56 492 LYS A O 1
ATOM 3817 N N . ALA A 1 493 ? 9.114 4.414 14.678 1.00 81.12 493 ALA A N 1
ATOM 3818 C CA . ALA A 1 493 ? 7.783 4.666 14.140 1.00 81.12 493 ALA A CA 1
ATOM 3819 C C . ALA A 1 493 ? 7.699 6.093 13.557 1.00 81.12 493 ALA A C 1
ATOM 3821 O O . ALA A 1 493 ? 8.278 7.013 14.147 1.00 81.12 493 ALA A O 1
ATOM 3822 N N . PRO A 1 494 ? 7.002 6.286 12.421 1.00 88.62 494 PRO A N 1
ATOM 3823 C CA . PRO A 1 494 ? 6.821 7.610 11.843 1.00 88.62 494 PRO A CA 1
ATOM 3824 C C . PRO A 1 494 ? 6.084 8.559 12.795 1.00 88.62 494 PRO A C 1
ATOM 3826 O O . PRO A 1 494 ? 5.185 8.122 13.523 1.00 88.62 494 PRO A O 1
ATOM 3829 N N . PRO A 1 495 ? 6.382 9.870 12.749 1.00 86.50 495 PRO A N 1
ATOM 3830 C CA . PRO A 1 495 ? 5.512 10.870 13.344 1.00 86.50 495 PRO A CA 1
ATOM 3831 C C . PRO A 1 495 ? 4.095 10.774 12.766 1.00 86.50 495 PRO A C 1
ATOM 3833 O O . PRO A 1 495 ? 3.884 10.362 11.622 1.00 86.50 495 PRO A O 1
ATOM 3836 N N . ARG A 1 496 ? 3.108 11.196 13.561 1.00 83.62 496 ARG A N 1
ATOM 3837 C CA . ARG A 1 496 ? 1.694 11.151 13.175 1.00 83.62 496 ARG A CA 1
ATOM 3838 C C . ARG A 1 496 ? 1.467 11.821 11.813 1.00 83.62 496 ARG A C 1
ATOM 3840 O O . ARG A 1 496 ? 1.858 12.969 11.614 1.00 83.62 496 ARG A O 1
ATOM 3847 N N . GLY A 1 497 ? 0.775 11.105 10.928 1.00 84.44 497 GLY A N 1
ATOM 3848 C CA . GLY A 1 497 ? 0.399 11.561 9.588 1.00 84.44 497 GLY A CA 1
ATOM 3849 C C . GLY A 1 497 ? 1.310 11.054 8.465 1.00 84.44 497 GLY A C 1
ATOM 3850 O O . GLY A 1 497 ? 0.857 10.995 7.325 1.00 84.44 497 GLY A O 1
ATOM 3851 N N . PHE A 1 498 ? 2.531 10.602 8.772 1.00 90.75 498 PHE A N 1
ATOM 3852 C CA . PHE A 1 498 ? 3.415 9.966 7.791 1.00 90.75 498 PHE A CA 1
ATOM 3853 C C . PHE A 1 498 ? 3.205 8.449 7.737 1.00 90.75 498 PHE A C 1
ATOM 3855 O O . PHE A 1 498 ? 3.006 7.795 8.762 1.00 90.75 498 PHE A O 1
ATOM 3862 N N . ARG A 1 499 ? 3.281 7.883 6.531 1.00 90.44 499 ARG A N 1
ATOM 3863 C CA . ARG A 1 499 ? 3.090 6.458 6.243 1.00 90.44 499 ARG A CA 1
ATOM 3864 C C . ARG A 1 499 ? 4.401 5.816 5.826 1.00 90.44 499 ARG A C 1
ATOM 3866 O O . ARG A 1 499 ? 5.165 6.379 5.051 1.00 90.44 499 ARG A O 1
ATOM 3873 N N . THR A 1 500 ? 4.643 4.599 6.293 1.00 91.88 500 THR A N 1
ATOM 3874 C CA . THR A 1 500 ? 5.817 3.806 5.905 1.00 91.88 500 THR A CA 1
ATOM 3875 C C . THR A 1 500 ? 5.801 3.365 4.443 1.00 91.88 500 THR A C 1
ATOM 3877 O O . THR A 1 500 ? 6.867 3.134 3.885 1.00 91.88 500 THR A O 1
ATOM 3880 N N . SER A 1 501 ? 4.635 3.311 3.796 1.00 92.56 501 SER A N 1
ATOM 3881 C CA . SER A 1 501 ? 4.497 3.012 2.364 1.00 92.56 501 SER A CA 1
ATOM 3882 C C . SER A 1 501 ? 4.924 4.159 1.435 1.00 92.56 501 SER A C 1
ATOM 3884 O O . SER A 1 501 ? 4.962 3.973 0.219 1.00 92.56 501 SER A O 1
ATOM 3886 N N . SER A 1 502 ? 5.252 5.334 1.981 1.00 95.06 502 SER A N 1
ATOM 3887 C CA . SER A 1 502 ? 5.459 6.566 1.215 1.00 95.06 502 SER A CA 1
ATOM 3888 C C . SER A 1 502 ? 6.868 7.146 1.368 1.00 95.06 502 SER A C 1
ATOM 3890 O O . SER A 1 502 ? 7.562 6.918 2.360 1.00 95.06 502 SER A O 1
ATOM 3892 N N . VAL A 1 503 ? 7.266 7.959 0.388 1.00 96.19 503 VAL A N 1
ATOM 3893 C CA . VAL A 1 503 ? 8.433 8.853 0.452 1.00 96.19 503 VAL A CA 1
ATOM 3894 C C . VAL A 1 503 ? 7.941 10.297 0.439 1.00 96.19 503 VAL A C 1
ATOM 3896 O O . VAL A 1 503 ? 7.029 10.637 -0.313 1.00 96.19 503 VAL A O 1
ATOM 3899 N N . TYR A 1 504 ? 8.546 11.157 1.251 1.00 96.50 504 TYR A N 1
ATOM 3900 C CA . TYR A 1 504 ? 8.122 12.534 1.466 1.00 96.50 504 TYR A CA 1
ATOM 3901 C C . TYR A 1 504 ? 9.226 13.538 1.143 1.00 96.50 504 TYR A C 1
ATOM 3903 O O . TYR A 1 504 ? 10.401 13.302 1.425 1.00 96.50 504 TYR A O 1
ATOM 3911 N N . VAL A 1 505 ? 8.820 14.698 0.626 1.00 97.38 505 VAL A N 1
ATOM 3912 C CA . VAL A 1 505 ? 9.618 15.929 0.625 1.00 97.38 505 VAL A CA 1
ATOM 3913 C C . VAL A 1 505 ? 8.839 16.989 1.395 1.00 97.38 505 VAL A C 1
ATOM 3915 O O . VAL A 1 505 ? 7.754 17.403 0.990 1.00 97.38 505 VAL A O 1
ATOM 3918 N N . ILE A 1 506 ? 9.372 17.407 2.537 1.00 96.00 506 ILE A N 1
ATOM 3919 C CA . ILE A 1 506 ? 8.729 18.329 3.475 1.00 96.00 506 ILE A CA 1
ATOM 3920 C C . ILE A 1 506 ? 9.329 19.715 3.257 1.00 96.00 506 ILE A C 1
ATOM 3922 O O . ILE A 1 506 ? 10.498 19.941 3.566 1.00 96.00 506 ILE A O 1
ATOM 3926 N N . ALA A 1 507 ? 8.535 20.654 2.748 1.00 95.38 507 ALA A N 1
ATOM 3927 C CA . ALA A 1 507 ? 8.938 22.045 2.594 1.00 95.38 507 ALA A CA 1
ATOM 3928 C C . ALA A 1 507 ? 8.672 22.826 3.888 1.00 95.38 507 ALA A C 1
ATOM 3930 O O . ALA A 1 507 ? 7.605 23.424 4.078 1.00 95.38 507 ALA A O 1
ATOM 3931 N N . ARG A 1 508 ? 9.669 22.806 4.780 1.00 93.69 508 ARG A N 1
ATOM 3932 C CA . ARG A 1 508 ? 9.625 23.419 6.113 1.00 93.69 508 ARG A CA 1
ATOM 3933 C C . ARG A 1 508 ? 9.524 24.933 6.018 1.00 93.69 508 ARG A C 1
ATOM 3935 O O . ARG A 1 508 ? 10.295 25.556 5.284 1.00 93.69 508 ARG A O 1
ATOM 3942 N N . GLY A 1 509 ? 8.574 25.529 6.735 1.00 89.19 509 GLY A N 1
ATOM 3943 C CA . GLY A 1 509 ? 8.430 26.986 6.833 1.00 89.19 509 GLY A CA 1
ATOM 3944 C C . GLY A 1 509 ? 8.129 27.705 5.509 1.00 89.19 509 GLY A C 1
ATOM 3945 O O . GLY A 1 509 ? 8.154 28.936 5.464 1.00 89.19 509 GLY A O 1
ATOM 3946 N N . MET A 1 510 ? 7.784 26.969 4.446 1.00 89.50 510 MET A N 1
ATOM 3947 C CA . MET A 1 510 ? 7.463 27.526 3.126 1.00 89.50 510 MET A CA 1
ATOM 3948 C C . MET A 1 510 ? 6.303 28.525 3.195 1.00 89.50 510 MET A C 1
ATOM 3950 O O . MET A 1 510 ? 6.329 29.564 2.540 1.00 89.50 510 MET A O 1
ATOM 3954 N N . LYS A 1 511 ? 5.309 28.253 4.049 1.00 87.25 511 LYS A N 1
ATOM 3955 C CA . LYS A 1 511 ? 4.188 29.162 4.306 1.00 87.25 511 LYS A CA 1
ATOM 3956 C C . LYS A 1 511 ? 4.667 30.536 4.785 1.00 87.25 511 LYS A C 1
ATOM 3958 O O . LYS A 1 511 ? 4.230 31.545 4.251 1.00 87.25 511 LYS A O 1
ATOM 3963 N N . SER A 1 512 ? 5.612 30.574 5.726 1.00 87.88 512 SER A N 1
ATOM 3964 C CA . SER A 1 512 ? 6.145 31.836 6.255 1.00 87.88 512 SER A CA 1
ATOM 3965 C C . SER A 1 512 ? 6.890 32.653 5.194 1.00 87.88 512 SER A C 1
ATOM 3967 O O . SER A 1 512 ? 6.770 33.877 5.166 1.00 87.88 512 SER A O 1
ATOM 3969 N N . ILE A 1 513 ? 7.602 31.976 4.282 1.00 89.12 513 ILE A N 1
ATOM 3970 C CA . ILE A 1 513 ? 8.244 32.619 3.131 1.00 89.12 513 ILE A CA 1
ATOM 3971 C C . ILE A 1 513 ? 7.166 33.182 2.203 1.00 89.12 513 ILE A C 1
ATOM 3973 O O . ILE A 1 513 ? 7.217 34.356 1.861 1.00 89.12 513 ILE A O 1
ATOM 3977 N N . LEU A 1 514 ? 6.153 32.392 1.839 1.00 88.56 514 LEU A N 1
ATOM 3978 C CA . LEU A 1 514 ? 5.061 32.843 0.971 1.00 88.56 514 LEU A CA 1
ATOM 3979 C C . LEU A 1 514 ? 4.303 34.045 1.556 1.00 88.56 514 LEU A C 1
ATOM 3981 O O . LEU A 1 514 ? 4.069 35.024 0.847 1.00 88.56 514 LEU A O 1
ATOM 3985 N N . ASP A 1 515 ? 3.965 34.001 2.844 1.00 89.44 515 ASP A N 1
ATOM 3986 C CA . ASP A 1 515 ? 3.218 35.058 3.531 1.00 89.44 515 ASP A CA 1
ATOM 3987 C C . ASP A 1 515 ? 3.993 36.392 3.541 1.00 89.44 515 ASP A C 1
ATOM 3989 O O . ASP A 1 515 ? 3.394 37.456 3.376 1.00 89.44 515 ASP A O 1
ATOM 3993 N N . LYS A 1 516 ? 5.334 36.358 3.626 1.00 89.56 516 LYS A N 1
ATOM 3994 C CA . LYS A 1 516 ? 6.198 37.554 3.543 1.00 89.56 516 LYS A CA 1
ATOM 3995 C C . LYS A 1 516 ? 6.036 38.311 2.217 1.00 89.56 516 LYS A C 1
ATOM 3997 O O . LYS A 1 516 ? 6.091 39.541 2.216 1.00 89.56 516 LYS A O 1
ATOM 4002 N N . TYR A 1 517 ? 5.813 37.608 1.104 1.00 88.88 517 TYR A N 1
ATOM 4003 C CA . TYR A 1 517 ? 5.714 38.212 -0.233 1.00 88.88 517 TYR A CA 1
ATOM 4004 C C . TYR A 1 517 ? 4.270 38.428 -0.714 1.00 88.88 517 TYR A C 1
ATOM 4006 O O . TYR A 1 517 ? 4.065 39.110 -1.719 1.00 88.88 517 TYR A O 1
ATOM 4014 N N . GLN A 1 518 ? 3.256 37.953 0.022 1.00 86.44 518 GLN A N 1
ATOM 4015 C CA . GLN A 1 518 ? 1.840 38.212 -0.292 1.00 86.44 518 GLN A CA 1
ATOM 4016 C C . GLN A 1 518 ? 1.478 39.702 -0.274 1.00 86.44 518 GLN A C 1
ATOM 4018 O O . GLN A 1 518 ? 0.594 40.125 -1.014 1.00 86.44 518 GLN A O 1
ATOM 4023 N N . ALA A 1 519 ? 2.160 40.506 0.547 1.00 84.88 519 ALA A N 1
ATOM 4024 C CA . ALA A 1 519 ? 1.919 41.946 0.635 1.00 84.88 519 ALA A CA 1
ATOM 4025 C C . ALA A 1 519 ? 2.412 42.728 -0.601 1.00 84.88 519 ALA A C 1
ATOM 4027 O O . ALA A 1 519 ? 1.948 43.841 -0.839 1.00 84.88 519 ALA A O 1
ATOM 4028 N N . TYR A 1 520 ? 3.330 42.153 -1.391 1.00 87.62 520 TYR A N 1
ATOM 4029 C CA . TYR A 1 520 ? 3.954 42.803 -2.550 1.00 87.62 520 TYR A CA 1
ATOM 4030 C C . TYR A 1 520 ? 4.046 41.847 -3.756 1.00 87.62 520 TYR A C 1
ATOM 4032 O O . TYR A 1 520 ? 5.151 41.553 -4.230 1.00 87.62 520 TYR A O 1
ATOM 4040 N N . PRO A 1 521 ? 2.905 41.365 -4.284 1.00 84.31 521 PRO A N 1
ATOM 4041 C CA . PRO A 1 521 ? 2.867 40.301 -5.293 1.00 84.31 521 PRO A CA 1
ATOM 4042 C C . PRO A 1 521 ? 3.515 40.696 -6.629 1.00 84.31 521 PRO A C 1
ATOM 4044 O O . PRO A 1 521 ? 3.999 39.836 -7.362 1.00 84.31 521 PRO A O 1
ATOM 4047 N N . ASP A 1 522 ? 3.564 41.994 -6.939 1.00 89.00 522 ASP A N 1
ATOM 4048 C CA . ASP A 1 522 ? 4.126 42.505 -8.193 1.00 89.00 522 ASP A CA 1
ATOM 4049 C C . ASP A 1 522 ? 5.639 42.755 -8.149 1.00 89.00 522 ASP A C 1
ATOM 4051 O O . ASP A 1 522 ? 6.227 43.075 -9.189 1.00 89.00 522 ASP A O 1
ATOM 4055 N N . SER A 1 523 ? 6.273 42.606 -6.980 1.00 92.25 523 SER A N 1
ATOM 4056 C CA . SER A 1 523 ? 7.725 42.743 -6.841 1.00 92.25 523 SER A CA 1
ATOM 4057 C C . SER A 1 523 ? 8.468 41.671 -7.646 1.00 92.25 523 SER A C 1
ATOM 4059 O O . SER A 1 523 ? 7.974 40.555 -7.837 1.00 92.25 523 SER A O 1
ATOM 4061 N N . ASP A 1 524 ? 9.664 42.007 -8.133 1.00 91.31 524 ASP A N 1
ATOM 4062 C CA . ASP A 1 524 ? 10.480 41.059 -8.900 1.00 91.31 524 ASP A CA 1
ATOM 4063 C C . ASP A 1 524 ? 10.869 39.838 -8.051 1.00 91.31 524 ASP A C 1
ATOM 4065 O O . ASP A 1 524 ? 10.831 38.712 -8.552 1.00 91.31 524 ASP A O 1
ATOM 4069 N N . ASP A 1 525 ? 11.110 40.041 -6.753 1.00 90.56 525 ASP A N 1
ATOM 4070 C CA . ASP A 1 525 ? 11.373 38.970 -5.788 1.00 90.56 525 ASP A CA 1
ATOM 4071 C C . ASP A 1 525 ? 10.167 38.029 -5.642 1.00 90.56 525 ASP A C 1
ATOM 4073 O O . ASP A 1 525 ? 10.318 36.817 -5.785 1.00 90.56 525 ASP A O 1
ATOM 4077 N N . ALA A 1 526 ? 8.945 38.553 -5.471 1.00 90.56 526 ALA A N 1
ATOM 4078 C CA . ALA A 1 526 ? 7.737 37.722 -5.379 1.00 90.56 526 ALA A CA 1
ATOM 4079 C C . ALA A 1 526 ? 7.488 36.905 -6.662 1.00 90.56 526 ALA A C 1
ATOM 4081 O O . ALA A 1 526 ? 7.103 35.728 -6.611 1.00 90.56 526 ALA A O 1
ATOM 4082 N N . LYS A 1 527 ? 7.756 37.499 -7.833 1.00 92.88 527 LYS A N 1
ATOM 4083 C CA . LYS A 1 527 ? 7.682 36.801 -9.126 1.00 92.88 527 LYS A CA 1
ATOM 4084 C C . LYS A 1 527 ? 8.744 35.710 -9.237 1.00 92.88 527 LYS A C 1
ATOM 4086 O O . LYS A 1 527 ? 8.434 34.627 -9.736 1.00 92.88 527 LYS A O 1
ATOM 4091 N N . GLN A 1 528 ? 9.973 35.968 -8.792 1.00 94.25 528 GLN A N 1
ATOM 4092 C CA . GLN A 1 528 ? 11.047 34.977 -8.811 1.00 94.25 528 GLN A CA 1
ATOM 4093 C C . GLN A 1 528 ? 10.772 33.827 -7.835 1.00 94.25 528 GLN A C 1
ATOM 4095 O O . GLN A 1 528 ? 10.875 32.668 -8.230 1.00 94.25 528 GLN A O 1
ATOM 4100 N N . LEU A 1 529 ? 10.307 34.129 -6.620 1.00 94.12 529 LEU A N 1
ATOM 4101 C CA . LEU A 1 529 ? 9.872 33.136 -5.637 1.00 94.12 529 LEU A CA 1
ATOM 4102 C C . LEU A 1 529 ? 8.811 32.201 -6.226 1.00 94.12 529 LEU A C 1
ATOM 4104 O O . LEU A 1 529 ? 8.927 30.978 -6.152 1.00 94.12 529 LEU A O 1
ATOM 4108 N N . THR A 1 530 ? 7.791 32.776 -6.867 1.00 92.38 530 THR A N 1
ATOM 4109 C CA . THR A 1 530 ? 6.711 32.004 -7.494 1.00 92.38 530 THR A CA 1
ATOM 4110 C C . THR A 1 530 ? 7.245 31.082 -8.592 1.00 92.38 530 THR A C 1
ATOM 4112 O O . THR A 1 530 ? 6.814 29.930 -8.689 1.00 92.38 530 THR A O 1
ATOM 4115 N N . LYS A 1 531 ? 8.205 31.546 -9.406 1.00 93.06 531 LYS A N 1
ATOM 4116 C CA . LYS A 1 531 ? 8.859 30.716 -10.432 1.00 93.06 531 LYS A CA 1
ATOM 4117 C C . LYS A 1 531 ? 9.627 29.550 -9.812 1.00 93.06 531 LYS A C 1
ATOM 4119 O O . LYS A 1 531 ? 9.449 28.422 -10.266 1.00 93.06 531 LYS A O 1
ATOM 4124 N N . ASP A 1 532 ? 10.418 29.803 -8.773 1.00 94.44 532 ASP A N 1
ATOM 4125 C CA . ASP A 1 532 ? 11.256 28.790 -8.122 1.00 94.44 532 ASP A CA 1
ATOM 4126 C C . ASP A 1 532 ? 10.422 27.724 -7.390 1.00 94.44 532 ASP A C 1
ATOM 4128 O O . ASP A 1 532 ? 10.744 26.534 -7.448 1.00 94.44 532 ASP A O 1
ATOM 4132 N N . ILE A 1 533 ? 9.307 28.118 -6.765 1.00 93.25 533 ILE A N 1
ATOM 4133 C CA . ILE A 1 533 ? 8.352 27.182 -6.145 1.00 93.25 533 ILE A CA 1
ATOM 4134 C C . ILE A 1 533 ? 7.612 26.375 -7.212 1.00 93.25 533 ILE A C 1
ATOM 4136 O O . ILE A 1 533 ? 7.454 25.164 -7.073 1.00 93.25 533 ILE A O 1
ATOM 4140 N N . THR A 1 534 ? 7.187 27.018 -8.303 1.00 92.31 534 THR A N 1
ATOM 4141 C CA . THR A 1 534 ? 6.539 26.317 -9.421 1.00 92.31 534 THR A CA 1
ATOM 4142 C C . THR A 1 534 ? 7.493 25.299 -10.052 1.00 92.31 534 THR A C 1
ATOM 4144 O O . THR A 1 534 ? 7.064 24.215 -10.446 1.00 92.31 534 THR A O 1
ATOM 4147 N N . LEU A 1 535 ? 8.789 25.619 -10.133 1.00 91.56 535 LEU A N 1
ATOM 4148 C CA . LEU A 1 535 ? 9.821 24.695 -10.600 1.00 91.56 535 LEU A CA 1
ATOM 4149 C C . LEU A 1 535 ? 9.924 23.469 -9.682 1.00 91.56 535 LEU A C 1
ATOM 4151 O O . LEU A 1 535 ? 9.886 22.349 -10.186 1.00 91.56 535 LEU A O 1
ATOM 4155 N N . LEU A 1 536 ? 9.984 23.675 -8.360 1.00 94.06 536 LEU A N 1
ATOM 4156 C CA . LEU A 1 536 ? 10.006 22.589 -7.374 1.00 94.06 536 LEU A CA 1
ATOM 4157 C C . LEU A 1 536 ? 8.762 21.698 -7.483 1.00 94.06 536 LEU A C 1
ATOM 4159 O O . LEU A 1 536 ? 8.877 20.478 -7.574 1.00 94.06 536 LEU A O 1
ATOM 4163 N N . GLN A 1 537 ? 7.576 22.313 -7.509 1.00 92.69 537 GLN A N 1
ATOM 4164 C CA . GLN A 1 537 ? 6.304 21.598 -7.618 1.00 92.69 537 GLN A CA 1
ATOM 4165 C C . GLN A 1 537 ? 6.248 20.743 -8.881 1.00 92.69 537 GLN A C 1
ATOM 4167 O O . GLN A 1 537 ? 5.818 19.598 -8.811 1.00 92.69 537 GLN A O 1
ATOM 4172 N N . ARG A 1 538 ? 6.698 21.274 -10.024 1.00 88.88 538 ARG A N 1
ATOM 4173 C CA . ARG A 1 538 ? 6.745 20.521 -11.284 1.00 88.88 538 ARG A CA 1
ATOM 4174 C C . ARG A 1 538 ? 7.742 19.375 -11.223 1.00 88.88 538 ARG A C 1
ATOM 4176 O O . ARG A 1 538 ? 7.371 18.269 -11.576 1.00 88.88 538 ARG A O 1
ATOM 4183 N N . LEU A 1 539 ? 8.960 19.619 -10.735 1.00 89.50 539 LEU A N 1
ATOM 4184 C CA . LEU A 1 539 ? 9.985 18.580 -10.609 1.00 89.50 539 LEU A CA 1
ATOM 4185 C C . LEU A 1 539 ? 9.469 17.396 -9.783 1.00 89.50 539 LEU A C 1
ATOM 4187 O O . LEU A 1 539 ? 9.610 16.248 -10.196 1.00 89.50 539 LEU A O 1
ATOM 4191 N N . LEU A 1 540 ? 8.831 17.670 -8.645 1.00 92.25 540 LEU A N 1
ATOM 4192 C CA . LEU A 1 540 ? 8.267 16.631 -7.785 1.00 92.25 540 LEU A CA 1
ATOM 4193 C C . LEU A 1 540 ? 7.025 15.976 -8.412 1.00 92.25 540 LEU A C 1
ATOM 4195 O O . LEU A 1 540 ? 6.917 14.749 -8.407 1.00 92.25 540 LEU A O 1
ATOM 4199 N N . ALA A 1 541 ? 6.126 16.756 -9.018 1.00 89.69 541 ALA A N 1
ATOM 4200 C CA . ALA A 1 541 ? 4.946 16.232 -9.710 1.00 89.69 541 ALA A CA 1
ATOM 4201 C C . ALA A 1 541 ? 5.308 15.304 -10.872 1.00 89.69 541 ALA A C 1
ATOM 4203 O O . ALA A 1 541 ? 4.686 14.255 -11.040 1.00 89.69 541 ALA A O 1
ATOM 4204 N N . ASP A 1 542 ? 6.355 15.639 -11.626 1.00 82.31 542 ASP A N 1
ATOM 4205 C CA . ASP A 1 542 ? 6.864 14.796 -12.701 1.00 82.31 542 ASP A CA 1
ATOM 4206 C C . ASP A 1 542 ? 7.248 13.428 -12.152 1.00 82.31 542 ASP A C 1
ATOM 4208 O O . ASP A 1 542 ? 6.986 12.420 -12.800 1.00 82.31 542 ASP A O 1
ATOM 4212 N N . GLN A 1 543 ? 7.819 13.370 -10.947 1.00 84.00 543 GLN A N 1
ATOM 4213 C CA . GLN A 1 543 ? 8.197 12.146 -10.233 1.00 84.00 543 GLN A CA 1
ATOM 4214 C C . GLN A 1 543 ? 7.039 11.409 -9.550 1.00 84.00 543 GLN A C 1
ATOM 4216 O O . GLN A 1 543 ? 7.273 10.410 -8.871 1.00 84.00 543 GLN A O 1
ATOM 4221 N N . GLY A 1 544 ? 5.801 11.861 -9.749 1.00 87.88 544 GLY A N 1
ATOM 4222 C CA . GLY A 1 544 ? 4.608 11.254 -9.164 1.00 87.88 544 GLY A CA 1
ATOM 4223 C C . GLY A 1 544 ? 4.305 11.718 -7.741 1.00 87.88 544 GLY A C 1
ATOM 4224 O O . GLY A 1 544 ? 3.387 11.179 -7.127 1.00 87.88 544 GLY A O 1
ATOM 4225 N N . PHE A 1 545 ? 5.031 12.712 -7.215 1.00 93.50 545 PHE A N 1
ATOM 4226 C CA . PHE A 1 545 ? 4.676 13.308 -5.932 1.00 93.50 545 PHE A CA 1
ATOM 4227 C C . PHE A 1 545 ? 3.450 14.204 -6.086 1.00 93.50 545 PHE A C 1
ATOM 4229 O O . PHE A 1 545 ? 3.350 14.995 -7.024 1.00 93.50 545 PHE A O 1
ATOM 4236 N N . PHE A 1 546 ? 2.550 14.162 -5.114 1.00 93.00 546 PHE A N 1
ATOM 4237 C CA . PHE A 1 546 ? 1.466 15.132 -5.002 1.00 93.00 546 PHE A CA 1
ATOM 4238 C C . PHE A 1 546 ? 1.679 16.011 -3.771 1.00 93.00 546 PHE A C 1
ATOM 4240 O O . PHE A 1 546 ? 2.146 15.551 -2.733 1.00 93.00 546 PHE A O 1
ATOM 4247 N N . GLY A 1 547 ? 1.381 17.302 -3.912 1.00 91.75 547 GLY A N 1
ATOM 4248 C CA . GLY A 1 547 ? 1.616 18.309 -2.882 1.00 91.75 547 GLY A CA 1
ATOM 4249 C C . GLY A 1 547 ? 0.349 18.679 -2.114 1.00 91.75 547 GLY A C 1
ATOM 4250 O O . GLY A 1 547 ? -0.695 18.895 -2.729 1.00 91.75 547 GLY A O 1
ATOM 4251 N N . TYR A 1 548 ? 0.439 18.814 -0.793 1.00 91.19 548 TYR A N 1
ATOM 4252 C CA . TYR A 1 548 ? -0.657 19.265 0.063 1.00 91.19 548 TYR A CA 1
ATOM 4253 C C . TYR A 1 548 ? -0.160 20.001 1.322 1.00 91.19 548 TYR A C 1
ATOM 4255 O O . TYR A 1 548 ? 0.943 19.746 1.806 1.00 91.19 548 TYR A O 1
ATOM 4263 N N . PRO A 1 549 ? -0.963 20.913 1.902 1.00 87.88 549 PRO A N 1
ATOM 4264 C CA . PRO A 1 549 ? -0.637 21.529 3.187 1.00 87.88 549 PRO A CA 1
ATOM 4265 C C . PRO A 1 549 ? -0.806 20.523 4.336 1.00 87.88 549 PRO A C 1
ATOM 4267 O O . PRO A 1 549 ? -1.834 19.848 4.431 1.00 87.88 549 PRO A O 1
ATOM 4270 N N . ALA A 1 550 ? 0.163 20.460 5.250 1.00 85.62 550 ALA A N 1
ATOM 4271 C CA . ALA A 1 550 ? 0.164 19.524 6.377 1.00 85.62 550 ALA A CA 1
ATOM 4272 C C . ALA A 1 550 ? -1.065 19.665 7.294 1.00 85.62 550 ALA A C 1
ATOM 4274 O O . ALA A 1 550 ? -1.605 18.665 7.777 1.00 85.62 550 ALA A O 1
ATOM 4275 N N . ALA A 1 551 ? -1.561 20.893 7.476 1.00 77.31 551 ALA A N 1
ATOM 4276 C CA . ALA A 1 551 ? -2.767 21.184 8.252 1.00 77.31 551 ALA A CA 1
ATOM 4277 C C . ALA A 1 551 ? -4.009 20.397 7.788 1.00 77.31 551 ALA A C 1
ATOM 4279 O O . ALA A 1 551 ? -4.882 20.105 8.603 1.00 77.31 551 ALA A O 1
ATOM 4280 N N . ALA A 1 552 ? -4.092 20.019 6.506 1.00 75.50 552 ALA A N 1
ATOM 4281 C CA . ALA A 1 552 ? -5.247 19.304 5.962 1.00 75.50 552 ALA A CA 1
ATOM 4282 C C . ALA A 1 552 ? -5.315 17.822 6.380 1.00 75.50 552 ALA A C 1
ATOM 4284 O O . ALA A 1 552 ? -6.387 17.227 6.314 1.00 75.50 552 ALA A O 1
ATOM 4285 N N . TYR A 1 553 ? -4.202 17.229 6.830 1.00 73.44 553 TYR A N 1
ATOM 4286 C CA . TYR A 1 553 ? -4.090 15.780 7.063 1.00 73.44 553 TYR A CA 1
ATOM 4287 C C . TYR A 1 553 ? -3.772 15.401 8.516 1.00 73.44 553 TYR A C 1
ATOM 4289 O O . TYR A 1 553 ? -3.437 14.253 8.803 1.00 73.44 553 TYR A O 1
ATOM 4297 N N . GLY A 1 554 ? -3.911 16.340 9.459 1.00 70.12 554 GLY A N 1
ATOM 4298 C CA . GLY A 1 554 ? -3.743 16.051 10.889 1.00 70.12 554 GLY A CA 1
ATOM 4299 C C . GLY A 1 554 ? -2.340 15.549 11.247 1.00 70.12 554 GLY A C 1
ATOM 4300 O O . GLY A 1 554 ? -2.204 14.663 12.099 1.00 70.12 554 GLY A O 1
ATOM 4301 N N . MET A 1 555 ? -1.328 16.100 10.567 1.00 82.12 555 MET A N 1
ATOM 4302 C CA . MET A 1 555 ? 0.093 15.836 10.806 1.00 82.12 555 MET A CA 1
ATOM 4303 C C . MET A 1 555 ? 0.488 16.200 12.245 1.00 82.12 555 MET A C 1
ATOM 4305 O O . MET A 1 555 ? -0.220 16.941 12.936 1.00 82.12 555 MET A O 1
ATOM 4309 N N . ALA A 1 556 ? 1.628 15.688 12.711 1.00 82.06 556 ALA A N 1
ATOM 4310 C CA . ALA A 1 556 ? 2.167 16.073 14.012 1.00 82.06 556 ALA A CA 1
ATOM 4311 C C . ALA A 1 556 ? 2.316 17.612 14.120 1.00 82.06 556 ALA A C 1
ATOM 4313 O O . ALA A 1 556 ? 2.643 18.255 13.119 1.00 82.06 556 ALA A O 1
ATOM 4314 N N . PRO A 1 557 ? 2.104 18.217 15.311 1.00 80.12 557 PRO A N 1
ATOM 4315 C CA . PRO A 1 557 ? 2.077 19.676 15.473 1.00 80.12 557 PRO A CA 1
ATOM 4316 C C . PRO A 1 557 ? 3.330 20.386 14.959 1.00 80.12 557 PRO A C 1
ATOM 4318 O O . PRO A 1 557 ? 3.251 21.509 14.477 1.00 80.12 557 PRO A O 1
ATOM 4321 N N . GLU A 1 558 ? 4.477 19.713 15.028 1.00 83.00 558 GLU A N 1
ATOM 4322 C CA . GLU A 1 558 ? 5.749 20.228 14.531 1.00 83.00 558 GLU A CA 1
ATOM 4323 C C . GLU A 1 558 ? 5.766 20.476 13.018 1.00 83.00 558 GLU A C 1
ATOM 4325 O O . GLU A 1 558 ? 6.554 21.310 12.587 1.00 83.00 558 GLU A O 1
ATOM 4330 N N . PHE A 1 559 ? 4.893 19.822 12.240 1.00 87.00 559 PHE A N 1
ATOM 4331 C CA . PHE A 1 559 ? 4.772 19.977 10.786 1.00 87.00 559 PHE A CA 1
ATOM 4332 C C . PHE A 1 559 ? 3.518 20.740 10.345 1.00 87.00 559 PHE A C 1
ATOM 4334 O O . PHE A 1 559 ? 3.277 20.854 9.150 1.00 87.00 559 PHE A O 1
ATOM 4341 N N . ALA A 1 560 ? 2.687 21.238 11.267 1.00 80.94 560 ALA A N 1
ATOM 4342 C CA . ALA A 1 560 ? 1.341 21.727 10.942 1.00 80.94 560 ALA A CA 1
ATOM 4343 C C . ALA A 1 560 ? 1.309 22.852 9.883 1.00 80.94 560 ALA A C 1
ATOM 4345 O O . ALA A 1 560 ? 0.376 22.906 9.080 1.00 80.94 560 ALA A O 1
ATOM 4346 N N . ASP A 1 561 ? 2.339 23.702 9.850 1.00 84.25 561 ASP A N 1
ATOM 4347 C CA . ASP A 1 561 ? 2.454 24.848 8.936 1.00 84.25 561 ASP A CA 1
ATOM 4348 C C . ASP A 1 561 ? 3.250 24.553 7.650 1.00 84.25 561 ASP A C 1
ATOM 4350 O O . ASP A 1 561 ? 3.493 25.458 6.844 1.00 84.25 561 ASP A O 1
ATOM 4354 N N . ASP A 1 562 ? 3.657 23.301 7.437 1.00 90.19 562 ASP A N 1
ATOM 4355 C CA . ASP A 1 562 ? 4.496 22.915 6.305 1.00 90.19 562 ASP A CA 1
ATOM 4356 C C . ASP A 1 562 ? 3.685 22.499 5.074 1.00 90.19 562 ASP A C 1
ATOM 4358 O O . ASP A 1 562 ? 2.501 22.150 5.138 1.00 90.19 562 ASP A O 1
ATOM 4362 N N . PHE A 1 563 ? 4.358 22.508 3.923 1.00 92.62 563 PHE A N 1
ATOM 4363 C CA . PHE A 1 563 ? 3.833 21.939 2.687 1.00 92.62 563 PHE A CA 1
ATOM 4364 C C . PHE A 1 563 ? 4.518 20.599 2.411 1.00 92.62 563 PHE A C 1
ATOM 4366 O O . PHE A 1 563 ? 5.745 20.515 2.401 1.00 92.62 563 PHE A O 1
ATOM 4373 N N . ILE A 1 564 ? 3.731 19.549 2.207 1.00 94.94 564 ILE A N 1
ATOM 4374 C CA . ILE A 1 564 ? 4.203 18.171 2.086 1.00 94.94 564 ILE A CA 1
ATOM 4375 C C . ILE A 1 564 ? 4.026 17.715 0.647 1.00 94.94 564 ILE A C 1
ATOM 4377 O O . ILE A 1 564 ? 2.951 17.872 0.076 1.00 94.94 564 ILE A O 1
ATOM 4381 N N . PHE A 1 565 ? 5.067 17.125 0.077 1.00 96.56 565 PHE A N 1
ATOM 4382 C CA . PHE A 1 565 ? 4.980 16.346 -1.148 1.00 96.56 565 PHE A CA 1
ATOM 4383 C C . PHE A 1 565 ? 5.095 14.869 -0.792 1.00 96.56 565 PHE A C 1
ATOM 4385 O O . PHE A 1 565 ? 6.053 14.480 -0.128 1.00 96.56 565 PHE A O 1
ATOM 4392 N N . GLU A 1 566 ? 4.149 14.052 -1.240 1.00 95.56 566 GLU A N 1
ATOM 4393 C CA . GLU A 1 566 ? 4.108 12.615 -0.964 1.00 95.56 566 GLU A CA 1
ATOM 4394 C C . GLU A 1 566 ? 4.160 11.811 -2.264 1.00 95.56 566 GLU A C 1
ATOM 4396 O O . GLU A 1 566 ? 3.392 12.060 -3.192 1.00 95.56 566 GLU A O 1
ATOM 4401 N N . LEU A 1 567 ? 5.051 10.822 -2.307 1.00 94.50 567 LEU A N 1
ATOM 4402 C CA . LEU A 1 567 ? 5.049 9.730 -3.271 1.00 94.50 567 LEU A CA 1
ATOM 4403 C C . LEU A 1 567 ? 4.568 8.473 -2.548 1.00 94.50 567 LEU A C 1
ATOM 4405 O O . LEU A 1 567 ? 5.333 7.837 -1.819 1.00 94.50 567 LEU A O 1
ATOM 4409 N N . ASN A 1 568 ? 3.295 8.141 -2.740 1.00 93.06 568 ASN A N 1
ATOM 4410 C CA . ASN A 1 568 ? 2.698 6.943 -2.161 1.00 93.06 568 ASN A CA 1
ATOM 4411 C C . ASN A 1 568 ? 3.106 5.684 -2.944 1.00 93.06 568 ASN A C 1
ATOM 4413 O O . ASN A 1 568 ? 3.293 5.742 -4.160 1.00 93.06 568 ASN A O 1
ATOM 4417 N N . ASP A 1 569 ? 3.217 4.554 -2.242 1.00 92.06 569 ASP A N 1
ATOM 4418 C CA . ASP A 1 569 ? 3.526 3.231 -2.796 1.00 92.06 569 ASP A CA 1
ATOM 4419 C C . ASP A 1 569 ? 4.726 3.246 -3.758 1.00 92.06 569 ASP A C 1
ATOM 4421 O O . ASP A 1 569 ? 4.670 2.717 -4.874 1.00 92.06 569 ASP A O 1
ATOM 4425 N N . TYR A 1 570 ? 5.832 3.860 -3.321 1.00 91.88 570 TYR A N 1
ATOM 4426 C CA . TYR A 1 570 ? 7.031 4.091 -4.144 1.00 91.88 570 TYR A CA 1
ATOM 4427 C C . TYR A 1 570 ? 7.633 2.803 -4.742 1.00 91.88 570 TYR A C 1
ATOM 4429 O O . TYR A 1 570 ? 8.342 2.860 -5.746 1.00 91.88 570 TYR A O 1
ATOM 4437 N N . TYR A 1 571 ? 7.350 1.641 -4.146 1.00 92.25 571 TYR A N 1
ATOM 4438 C CA . TYR A 1 571 ? 7.798 0.324 -4.603 1.00 92.25 571 TYR A CA 1
ATOM 4439 C C . TYR A 1 571 ? 6.868 -0.326 -5.639 1.00 92.25 571 TYR A C 1
ATOM 4441 O O . TYR A 1 571 ? 7.299 -1.242 -6.331 1.00 92.25 571 TYR A O 1
ATOM 4449 N N . SER A 1 572 ? 5.613 0.112 -5.781 1.00 91.88 572 SER A N 1
ATOM 4450 C CA . SER A 1 572 ? 4.564 -0.605 -6.536 1.00 91.88 572 SER A CA 1
ATOM 4451 C C . SER A 1 572 ? 4.955 -0.950 -7.977 1.00 91.88 572 SER A C 1
ATOM 4453 O O . SER A 1 572 ? 4.858 -2.102 -8.397 1.00 91.88 572 SER A O 1
ATOM 4455 N N . SER A 1 573 ? 5.459 0.035 -8.726 1.00 90.69 573 SER A N 1
ATOM 4456 C CA . SER A 1 573 ? 5.891 -0.162 -10.117 1.00 90.69 573 SER A CA 1
ATOM 4457 C C . SER A 1 573 ? 7.104 -1.092 -10.214 1.00 90.69 573 SER A C 1
ATOM 4459 O O . SER A 1 573 ? 7.207 -1.868 -11.162 1.00 90.69 573 SER A O 1
ATOM 4461 N N . LEU A 1 574 ? 7.997 -1.049 -9.221 1.00 92.31 574 LEU A N 1
ATOM 4462 C CA . LEU A 1 574 ? 9.165 -1.922 -9.150 1.00 92.31 574 LEU A CA 1
ATOM 4463 C C . LEU A 1 574 ? 8.759 -3.364 -8.836 1.00 92.31 574 LEU A C 1
ATOM 4465 O O . LEU A 1 574 ? 9.208 -4.271 -9.531 1.00 92.31 574 LEU A O 1
ATOM 4469 N N . LEU A 1 575 ? 7.865 -3.583 -7.864 1.00 94.75 575 LEU A N 1
ATOM 4470 C CA . LEU A 1 575 ? 7.328 -4.914 -7.561 1.00 94.75 575 LEU A CA 1
ATOM 4471 C C . LEU A 1 575 ? 6.622 -5.506 -8.784 1.00 94.75 575 LEU A C 1
ATOM 4473 O O . LEU A 1 575 ? 6.913 -6.636 -9.165 1.00 94.75 575 LEU A O 1
ATOM 4477 N N . ALA A 1 576 ? 5.788 -4.722 -9.473 1.00 94.81 576 ALA A N 1
ATOM 4478 C CA . ALA A 1 576 ? 5.137 -5.154 -10.709 1.00 94.81 576 ALA A CA 1
ATOM 4479 C C . ALA A 1 576 ? 6.148 -5.537 -11.809 1.00 94.81 576 ALA A C 1
ATOM 4481 O O . ALA A 1 576 ? 5.934 -6.505 -12.541 1.00 94.81 576 ALA A O 1
ATOM 4482 N N . ALA A 1 577 ? 7.280 -4.829 -11.907 1.00 94.75 577 ALA A N 1
ATOM 4483 C CA . ALA A 1 577 ? 8.352 -5.168 -12.843 1.00 94.75 577 ALA A CA 1
ATOM 4484 C C . ALA A 1 577 ? 9.065 -6.488 -12.532 1.00 94.75 577 ALA A C 1
ATOM 4486 O O . ALA A 1 577 ? 9.586 -7.122 -13.451 1.00 94.75 577 ALA A O 1
ATOM 4487 N N . THR A 1 578 ? 9.042 -6.947 -11.277 1.00 95.12 578 THR A N 1
ATOM 4488 C CA . THR A 1 578 ? 9.563 -8.277 -10.935 1.00 95.12 578 THR A CA 1
ATOM 4489 C C . THR A 1 578 ? 8.713 -9.406 -11.515 1.00 95.12 578 THR A C 1
ATOM 4491 O O . THR A 1 578 ? 9.243 -10.500 -11.696 1.00 95.12 578 THR A O 1
ATOM 4494 N N . ARG A 1 579 ? 7.429 -9.159 -11.829 1.00 95.31 579 ARG A N 1
ATOM 4495 C CA . ARG A 1 579 ? 6.425 -10.165 -12.239 1.00 95.31 579 ARG A CA 1
ATOM 4496 C C . ARG A 1 579 ? 6.187 -11.294 -11.228 1.00 95.31 579 ARG A C 1
ATOM 4498 O O . ARG A 1 579 ? 5.543 -12.282 -11.570 1.00 95.31 579 ARG A O 1
ATOM 4505 N N . GLU A 1 580 ? 6.713 -11.167 -10.016 1.00 95.81 580 GLU A N 1
ATOM 4506 C CA . GLU A 1 580 ? 6.424 -12.077 -8.911 1.00 95.81 580 GLU A CA 1
ATOM 4507 C C . GLU A 1 580 ? 5.241 -11.545 -8.097 1.00 95.81 580 GLU A C 1
ATOM 4509 O O . GLU A 1 580 ? 4.971 -10.342 -8.079 1.00 95.81 580 GLU A O 1
ATOM 4514 N N . ASP A 1 581 ? 4.558 -12.443 -7.392 1.00 93.44 581 ASP A N 1
ATOM 4515 C CA . ASP A 1 581 ? 3.426 -12.104 -6.525 1.00 93.44 581 ASP A CA 1
ATOM 4516 C C . ASP A 1 581 ? 3.924 -11.720 -5.121 1.00 93.44 581 ASP A C 1
ATOM 4518 O O . ASP A 1 581 ? 3.764 -12.447 -4.141 1.00 93.44 581 ASP A O 1
ATOM 4522 N N . LEU A 1 582 ? 4.665 -10.609 -5.061 1.00 95.56 582 LEU A N 1
ATOM 4523 C CA . LEU A 1 582 ? 5.189 -10.040 -3.821 1.00 95.56 582 LEU A CA 1
ATOM 4524 C C . LEU A 1 582 ? 4.073 -9.318 -3.069 1.00 95.56 582 LEU A C 1
ATOM 4526 O O . LEU A 1 582 ? 3.484 -8.364 -3.578 1.00 95.56 582 LEU A O 1
ATOM 4530 N N . VAL A 1 583 ? 3.847 -9.714 -1.820 1.00 94.50 583 VAL A N 1
ATOM 4531 C CA . VAL A 1 583 ? 2.808 -9.126 -0.976 1.00 94.50 583 VAL A CA 1
ATOM 4532 C C . VAL A 1 583 ? 3.422 -8.195 0.065 1.00 94.50 583 VAL A C 1
ATOM 4534 O O . VAL A 1 583 ? 4.353 -8.562 0.782 1.00 94.50 583 VAL A O 1
ATOM 4537 N N . VAL A 1 584 ? 2.895 -6.973 0.157 1.00 95.12 584 VAL A N 1
ATOM 4538 C CA . VAL A 1 584 ? 3.303 -5.966 1.145 1.00 95.12 584 VAL A CA 1
ATOM 4539 C C . VAL A 1 584 ? 2.208 -5.856 2.199 1.00 95.12 584 VAL A C 1
ATOM 4541 O O . VAL A 1 584 ? 1.076 -5.509 1.875 1.00 95.12 584 VAL A O 1
ATOM 4544 N N . LYS A 1 585 ? 2.536 -6.187 3.450 1.00 93.75 585 LYS A N 1
ATOM 4545 C CA . LYS A 1 585 ? 1.613 -6.153 4.597 1.00 93.75 585 LYS A CA 1
ATOM 4546 C C . LYS A 1 585 ? 2.309 -5.620 5.842 1.00 93.75 585 LYS A C 1
ATOM 4548 O O . LYS A 1 585 ? 3.511 -5.339 5.835 1.00 93.75 585 LYS A O 1
ATOM 4553 N N . GLY A 1 586 ? 1.542 -5.479 6.920 1.00 92.19 586 GLY A N 1
ATOM 4554 C CA . GLY A 1 586 ? 2.042 -4.970 8.186 1.00 92.19 586 GLY A CA 1
ATOM 4555 C C . GLY A 1 586 ? 2.552 -3.546 8.025 1.00 92.19 586 GLY A C 1
ATOM 4556 O O . GLY A 1 586 ? 1.839 -2.651 7.580 1.00 92.19 586 GLY A O 1
ATOM 4557 N N . SER A 1 587 ? 3.801 -3.309 8.399 1.00 91.00 587 SER A N 1
ATOM 4558 C CA . SER A 1 587 ? 4.368 -1.967 8.374 1.00 91.00 587 SER A CA 1
ATOM 4559 C C . SER A 1 587 ? 4.905 -1.519 7.027 1.00 91.00 587 SER A C 1
ATOM 4561 O O . SER A 1 587 ? 5.506 -0.451 6.969 1.00 91.00 587 SER A O 1
ATOM 4563 N N . HIS A 1 588 ? 4.714 -2.290 5.956 1.00 93.31 588 HIS A N 1
ATOM 4564 C CA . HIS A 1 588 ? 5.187 -1.939 4.612 1.00 93.31 588 HIS A CA 1
ATOM 4565 C C . HIS A 1 588 ? 6.716 -1.753 4.524 1.00 93.31 588 HIS A C 1
ATOM 4567 O O . HIS A 1 588 ? 7.229 -1.067 3.645 1.00 93.31 588 HIS A O 1
ATOM 4573 N N . ARG A 1 589 ? 7.462 -2.373 5.448 1.00 92.75 589 ARG A N 1
ATOM 4574 C CA . ARG A 1 589 ? 8.934 -2.449 5.417 1.00 92.75 589 ARG A CA 1
ATOM 4575 C C . ARG A 1 589 ? 9.450 -3.627 4.602 1.00 92.75 589 ARG A C 1
ATOM 4577 O O . ARG A 1 589 ? 10.618 -3.641 4.231 1.00 92.75 589 ARG A O 1
ATOM 4584 N N . TYR A 1 590 ? 8.577 -4.587 4.321 1.00 94.38 590 TYR A N 1
ATOM 4585 C CA . TYR A 1 590 ? 8.903 -5.826 3.638 1.00 94.38 590 TYR A CA 1
ATOM 4586 C C . TYR A 1 590 ? 7.890 -6.093 2.532 1.00 94.38 590 TYR A C 1
ATOM 4588 O O . TYR A 1 590 ? 6.688 -5.934 2.748 1.00 94.38 590 TYR A O 1
ATOM 4596 N N . ALA A 1 591 ? 8.376 -6.553 1.383 1.00 96.19 591 ALA A N 1
ATOM 4597 C CA . ALA A 1 591 ? 7.557 -7.278 0.419 1.00 96.19 591 ALA A CA 1
ATOM 4598 C C . ALA A 1 591 ? 7.940 -8.758 0.492 1.00 96.19 591 ALA A C 1
ATOM 4600 O O . ALA A 1 591 ? 9.124 -9.087 0.453 1.00 96.19 591 ALA A O 1
ATOM 4601 N N . VAL A 1 592 ? 6.967 -9.649 0.645 1.00 96.62 592 VAL A N 1
ATOM 4602 C CA . VAL A 1 592 ? 7.208 -11.070 0.915 1.00 96.62 592 VAL A CA 1
ATOM 4603 C C . VAL A 1 592 ? 6.747 -11.908 -0.268 1.00 96.62 592 VAL A C 1
ATOM 4605 O O . VAL A 1 592 ? 5.620 -11.763 -0.733 1.00 96.62 592 VAL A O 1
ATOM 4608 N N . LEU A 1 593 ? 7.629 -12.785 -0.747 1.00 97.12 593 LEU A N 1
ATOM 4609 C CA . LEU A 1 593 ? 7.327 -13.822 -1.726 1.00 97.12 593 LEU A CA 1
ATOM 4610 C C . LEU A 1 593 ? 7.334 -15.172 -1.017 1.00 97.12 593 LEU A C 1
ATOM 4612 O O . LEU A 1 593 ? 8.322 -15.553 -0.390 1.00 97.12 593 LEU A O 1
ATOM 4616 N N . GLU A 1 594 ? 6.235 -15.899 -1.126 1.00 95.81 594 GLU A N 1
ATOM 4617 C CA . GLU A 1 594 ? 6.072 -17.204 -0.497 1.00 95.81 594 GLU A CA 1
ATOM 4618 C C . GLU A 1 594 ? 6.481 -18.340 -1.436 1.00 95.81 594 GLU A C 1
ATOM 4620 O O . GLU A 1 594 ? 6.238 -18.299 -2.643 1.00 95.81 594 GLU A O 1
ATOM 4625 N N . PHE A 1 595 ? 7.047 -19.400 -0.862 1.00 96.12 595 PHE A N 1
ATOM 4626 C CA . PHE A 1 595 ? 7.341 -20.639 -1.570 1.00 96.12 595 PHE A CA 1
ATOM 4627 C C . PHE A 1 595 ? 6.679 -21.832 -0.890 1.00 96.12 595 PHE A C 1
ATOM 4629 O O . PHE A 1 595 ? 6.612 -21.913 0.339 1.00 96.12 595 PHE A O 1
ATOM 4636 N N . THR A 1 596 ? 6.212 -22.773 -1.707 1.00 93.88 596 THR A N 1
ATOM 4637 C CA . THR A 1 596 ? 5.656 -24.063 -1.274 1.00 93.88 596 THR A CA 1
ATOM 4638 C C . THR A 1 596 ? 6.673 -25.166 -1.546 1.00 93.88 596 THR A C 1
ATOM 4640 O O . THR A 1 596 ? 7.353 -25.616 -0.626 1.00 93.88 596 THR A O 1
ATOM 4643 N N . ASP A 1 597 ? 6.841 -25.531 -2.814 1.00 92.56 597 ASP A N 1
ATOM 4644 C CA . ASP A 1 597 ? 7.791 -26.528 -3.290 1.00 92.56 597 ASP A CA 1
ATOM 4645 C C . ASP A 1 597 ? 8.430 -26.121 -4.634 1.00 92.56 597 ASP A C 1
ATOM 4647 O O . ASP A 1 597 ? 8.130 -25.075 -5.223 1.00 92.56 597 ASP A O 1
ATOM 4651 N N . VAL A 1 598 ? 9.383 -26.932 -5.098 1.00 91.25 598 VAL A N 1
ATOM 4652 C CA . VAL A 1 598 ? 10.100 -26.701 -6.363 1.00 91.25 598 VAL A CA 1
ATOM 4653 C C . VAL A 1 598 ? 9.157 -26.756 -7.566 1.00 91.25 598 VAL A C 1
ATOM 4655 O O . VAL A 1 598 ? 9.334 -25.988 -8.512 1.00 91.25 598 VAL A O 1
ATOM 4658 N N . GLU A 1 599 ? 8.150 -27.627 -7.543 1.00 89.00 599 GLU A N 1
ATOM 4659 C CA . GLU A 1 599 ? 7.157 -27.739 -8.612 1.00 89.00 599 GLU A CA 1
ATOM 4660 C C . GLU A 1 599 ? 6.368 -26.439 -8.791 1.00 89.00 599 GLU A C 1
ATOM 4662 O O . GLU A 1 599 ? 6.331 -25.889 -9.896 1.00 89.00 599 GLU A O 1
ATOM 4667 N N . GLN A 1 600 ? 5.809 -25.887 -7.713 1.00 90.19 600 GLN A N 1
ATOM 4668 C CA . GLN A 1 600 ? 5.098 -24.613 -7.769 1.00 90.19 600 GLN A CA 1
ATOM 4669 C C . GLN A 1 600 ? 6.010 -23.486 -8.259 1.00 90.19 600 GLN A C 1
ATOM 4671 O O . GLN A 1 600 ? 5.582 -22.657 -9.064 1.00 90.19 600 GLN A O 1
ATOM 4676 N N . ARG A 1 601 ? 7.287 -23.481 -7.862 1.00 92.19 601 ARG A N 1
ATOM 4677 C CA . ARG A 1 601 ? 8.252 -22.489 -8.350 1.00 92.19 601 ARG A CA 1
ATOM 4678 C C . ARG A 1 601 ? 8.492 -22.592 -9.857 1.00 92.19 601 ARG A C 1
ATOM 4680 O O . ARG A 1 601 ? 8.546 -21.561 -10.531 1.00 92.19 601 ARG A O 1
ATOM 4687 N N . ILE A 1 602 ? 8.608 -23.807 -10.398 1.00 87.88 602 ILE A N 1
ATOM 4688 C CA . ILE A 1 602 ? 8.728 -24.044 -11.847 1.00 87.88 602 ILE A CA 1
ATOM 4689 C C . ILE A 1 602 ? 7.483 -23.528 -12.574 1.00 87.88 602 ILE A C 1
ATOM 4691 O O . ILE A 1 602 ? 7.619 -22.848 -13.594 1.00 87.88 602 ILE A O 1
ATOM 4695 N N . LEU A 1 603 ? 6.287 -23.805 -12.045 1.00 88.44 603 LEU A N 1
ATOM 4696 C CA . LEU A 1 603 ? 5.026 -23.325 -12.616 1.00 88.44 603 LEU A CA 1
ATOM 4697 C C . LEU A 1 603 ? 4.964 -21.794 -12.649 1.00 88.44 603 LEU A C 1
ATOM 4699 O O . LEU A 1 603 ? 4.636 -21.226 -13.691 1.00 88.44 603 LEU A O 1
ATOM 4703 N N . THR A 1 604 ? 5.354 -21.121 -11.565 1.00 91.81 604 THR A N 1
ATOM 4704 C CA . THR A 1 604 ? 5.391 -19.651 -11.506 1.00 91.81 604 THR A CA 1
ATOM 4705 C C . THR A 1 604 ? 6.380 -19.073 -12.517 1.00 91.81 604 THR A C 1
ATOM 4707 O O . THR A 1 604 ? 6.035 -18.164 -13.269 1.00 91.81 604 THR A O 1
ATOM 4710 N N . THR A 1 605 ? 7.585 -19.639 -12.634 1.00 92.12 605 THR A N 1
ATOM 4711 C CA . THR A 1 605 ? 8.556 -19.200 -13.652 1.00 92.12 605 THR A CA 1
ATOM 4712 C C . THR A 1 605 ? 8.028 -19.426 -15.072 1.00 92.12 605 THR A C 1
ATOM 4714 O O . THR A 1 605 ? 8.191 -18.566 -15.939 1.00 92.12 605 THR A O 1
ATOM 4717 N N . ASN A 1 606 ? 7.341 -20.544 -15.321 1.00 88.19 606 ASN A N 1
ATOM 4718 C CA . ASN A 1 606 ? 6.723 -20.810 -16.617 1.00 88.19 606 ASN A CA 1
ATOM 4719 C C . ASN A 1 606 ? 5.609 -19.806 -16.943 1.00 88.19 606 ASN A C 1
ATOM 4721 O O . ASN A 1 606 ? 5.512 -19.397 -18.102 1.00 88.19 606 ASN A O 1
ATOM 4725 N N . HIS A 1 607 ? 4.808 -19.411 -15.948 1.00 90.44 607 HIS A N 1
ATOM 4726 C CA . HIS A 1 607 ? 3.762 -18.398 -16.080 1.00 90.44 607 HIS A CA 1
ATOM 4727 C C . HIS A 1 607 ? 4.348 -17.015 -16.401 1.00 90.44 607 HIS A C 1
ATOM 4729 O O . HIS A 1 607 ? 3.872 -16.346 -17.314 1.00 90.44 607 HIS A O 1
ATOM 4735 N N . ILE A 1 608 ? 5.431 -16.615 -15.726 1.00 93.06 608 ILE A N 1
ATOM 4736 C CA . ILE A 1 608 ? 6.140 -15.355 -16.006 1.00 93.06 608 ILE A CA 1
ATOM 4737 C C . ILE A 1 608 ? 6.654 -15.323 -17.453 1.00 93.06 608 ILE A C 1
ATOM 4739 O O . ILE A 1 608 ? 6.406 -14.358 -18.174 1.00 93.06 608 ILE A O 1
ATOM 4743 N N . GLU A 1 609 ? 7.321 -16.391 -17.903 1.00 90.69 609 GLU A N 1
ATOM 4744 C CA . GLU A 1 609 ? 7.812 -16.499 -19.286 1.00 90.69 609 GLU A CA 1
ATOM 4745 C C . GLU A 1 609 ? 6.660 -16.508 -20.314 1.00 90.69 609 GLU A C 1
ATOM 4747 O O . GLU A 1 609 ? 6.802 -15.974 -21.414 1.00 90.69 609 GLU A O 1
ATOM 4752 N N . GLU A 1 610 ? 5.514 -17.106 -19.973 1.00 87.50 610 GLU A N 1
ATOM 4753 C CA . GLU A 1 610 ? 4.294 -17.074 -20.792 1.00 87.50 610 GLU A CA 1
ATOM 4754 C C . GLU A 1 610 ? 3.727 -15.655 -20.921 1.00 87.50 610 GLU A C 1
ATOM 4756 O O . GLU A 1 610 ? 3.444 -15.228 -22.039 1.00 87.50 610 GLU A O 1
ATOM 4761 N N . ALA A 1 611 ? 3.638 -14.907 -19.819 1.00 90.12 611 ALA A N 1
ATOM 4762 C CA . ALA A 1 611 ? 3.163 -13.525 -19.822 1.00 90.12 611 ALA A CA 1
ATOM 4763 C C . ALA A 1 611 ? 4.075 -12.600 -20.651 1.00 90.12 611 ALA A C 1
ATOM 4765 O O . ALA A 1 611 ? 3.589 -11.806 -21.456 1.00 90.12 611 ALA A O 1
ATOM 4766 N N . GLU A 1 612 ? 5.402 -12.737 -20.526 1.00 90.69 612 GLU A N 1
ATOM 4767 C CA . GLU A 1 612 ? 6.361 -11.993 -21.362 1.00 90.69 612 GLU A CA 1
ATOM 4768 C C . GLU A 1 612 ? 6.171 -12.291 -22.860 1.00 90.69 612 GLU A C 1
ATOM 4770 O O . GLU A 1 612 ? 6.254 -11.396 -23.710 1.00 90.69 612 GLU A O 1
ATOM 4775 N N . GLN A 1 613 ? 5.903 -13.553 -23.203 1.00 89.31 613 GLN A N 1
ATOM 4776 C CA . GLN A 1 613 ? 5.641 -13.953 -24.582 1.00 89.31 613 GLN A CA 1
ATOM 4777 C C . GLN A 1 613 ? 4.295 -13.424 -25.086 1.00 89.31 613 GLN A C 1
ATOM 4779 O O . GLN A 1 613 ? 4.219 -12.974 -26.231 1.00 89.31 613 GLN A O 1
ATOM 4784 N N . GLU A 1 614 ? 3.245 -13.469 -24.268 1.00 87.94 614 GLU A N 1
ATOM 4785 C CA . GLU A 1 614 ? 1.922 -12.939 -24.607 1.00 87.94 614 GLU A CA 1
ATOM 4786 C C . GLU A 1 614 ? 1.983 -11.438 -24.901 1.00 87.94 614 GLU A C 1
ATOM 4788 O O . GLU A 1 614 ? 1.438 -10.980 -25.904 1.00 87.94 614 GLU A O 1
ATOM 4793 N N . GLU A 1 615 ? 2.734 -10.673 -24.112 1.00 90.38 615 GLU A N 1
ATOM 4794 C CA . GLU A 1 615 ? 2.954 -9.248 -24.364 1.00 90.38 615 GLU A CA 1
ATOM 4795 C C . GLU A 1 615 ? 3.666 -8.983 -25.694 1.00 90.38 615 GLU A C 1
ATOM 4797 O O . GLU A 1 615 ? 3.273 -8.085 -26.445 1.00 90.38 615 GLU A O 1
ATOM 4802 N N . LEU A 1 616 ? 4.688 -9.779 -26.029 1.00 90.06 616 LEU A N 1
ATOM 4803 C CA . LEU A 1 616 ? 5.385 -9.668 -27.311 1.00 90.06 616 LEU A CA 1
ATOM 4804 C C . LEU A 1 616 ? 4.461 -10.004 -28.494 1.00 90.06 616 LEU A C 1
ATOM 4806 O O . LEU A 1 616 ? 4.576 -9.404 -29.569 1.00 90.06 616 LEU A O 1
ATOM 4810 N N . LEU A 1 617 ? 3.543 -10.956 -28.311 1.00 87.50 617 LEU A N 1
ATOM 4811 C CA . LEU A 1 617 ? 2.534 -11.307 -29.310 1.00 87.50 617 LEU A CA 1
ATOM 4812 C C . LEU A 1 617 ? 1.497 -10.208 -29.474 1.00 87.50 617 LEU A C 1
ATOM 4814 O O . LEU A 1 617 ? 1.255 -9.787 -30.604 1.00 87.50 617 LEU A O 1
ATOM 4818 N N . LYS A 1 618 ? 0.969 -9.691 -28.367 1.00 89.88 618 LYS A N 1
ATOM 4819 C CA . LYS A 1 618 ? 0.040 -8.566 -28.364 1.00 89.88 618 LYS A CA 1
ATOM 4820 C C . LYS A 1 618 ? 0.636 -7.359 -29.081 1.00 89.88 618 LYS A C 1
ATOM 4822 O O . LYS A 1 618 ? 0.003 -6.816 -29.979 1.00 89.88 618 LYS A O 1
ATOM 4827 N N . TRP A 1 619 ? 1.891 -7.008 -28.792 1.00 89.69 619 TRP A N 1
ATOM 4828 C CA . TRP A 1 619 ? 2.586 -5.933 -29.504 1.00 89.69 619 TRP A CA 1
ATOM 4829 C C . TRP A 1 619 ? 2.667 -6.210 -31.016 1.00 89.69 619 TRP A C 1
ATOM 4831 O O . TRP A 1 619 ? 2.407 -5.331 -31.842 1.00 89.69 619 TRP A O 1
ATOM 4841 N N . ARG A 1 620 ? 2.975 -7.445 -31.425 1.00 90.50 620 ARG A N 1
ATOM 4842 C CA . ARG A 1 620 ? 2.988 -7.809 -32.848 1.00 90.50 620 ARG A CA 1
ATOM 4843 C C . ARG A 1 620 ? 1.610 -7.679 -33.502 1.00 90.50 620 ARG A C 1
ATOM 4845 O O . ARG A 1 620 ? 1.535 -7.198 -34.633 1.00 90.50 620 ARG A O 1
ATOM 4852 N N . GLU A 1 621 ? 0.554 -8.145 -32.848 1.00 89.31 621 GLU A N 1
ATOM 4853 C CA . GLU A 1 621 ? -0.818 -8.061 -33.357 1.00 89.31 621 GLU A CA 1
ATOM 4854 C C . GLU A 1 621 ? -1.274 -6.606 -33.471 1.00 89.31 621 GLU A C 1
ATOM 4856 O O . GLU A 1 621 ? -1.786 -6.203 -34.515 1.00 89.31 621 GLU A O 1
ATOM 4861 N N . GLU A 1 622 ? -0.996 -5.789 -32.455 1.00 90.25 622 GLU A N 1
ATOM 4862 C CA . GLU A 1 622 ? -1.250 -4.348 -32.465 1.00 90.25 622 GLU A CA 1
ATOM 4863 C C . GLU A 1 622 ? -0.493 -3.651 -33.600 1.00 90.25 622 GLU A C 1
ATOM 4865 O O . GLU A 1 622 ? -1.069 -2.819 -34.300 1.00 90.25 622 GLU A O 1
ATOM 4870 N N . TYR A 1 623 ? 0.762 -4.036 -33.857 1.00 92.25 623 TYR A N 1
ATOM 4871 C CA . TYR A 1 623 ? 1.530 -3.529 -34.993 1.00 92.25 623 TYR A CA 1
ATOM 4872 C C . TYR A 1 623 ? 0.868 -3.884 -36.329 1.00 92.25 623 TYR A C 1
ATOM 4874 O O . TYR A 1 623 ? 0.666 -3.012 -37.173 1.00 92.25 623 TYR A O 1
ATOM 4882 N N . GLN A 1 624 ? 0.508 -5.154 -36.533 1.00 91.62 624 GLN A N 1
ATOM 4883 C CA . GLN A 1 624 ? -0.129 -5.611 -37.771 1.00 91.62 624 GLN A CA 1
ATOM 4884 C C . GLN A 1 624 ? -1.496 -4.953 -37.987 1.00 91.62 624 GLN A C 1
ATOM 4886 O O . GLN A 1 624 ? -1.787 -4.508 -39.097 1.00 91.62 624 GLN A O 1
ATOM 4891 N N . SER A 1 625 ? -2.292 -4.837 -36.923 1.00 91.50 625 SER A N 1
ATOM 4892 C CA . SER A 1 625 ? -3.574 -4.131 -36.912 1.00 91.50 625 SER A CA 1
ATOM 4893 C C . SER A 1 625 ? -3.398 -2.659 -37.291 1.00 91.50 625 SER A C 1
ATOM 4895 O O . SER A 1 625 ? -4.070 -2.159 -38.194 1.00 91.50 625 SER A O 1
ATOM 4897 N N . ALA A 1 626 ? -2.405 -1.985 -36.701 1.00 91.62 626 ALA A N 1
ATOM 4898 C CA . ALA A 1 626 ? -2.077 -0.606 -37.036 1.00 91.62 626 ALA A CA 1
ATOM 4899 C C . ALA A 1 626 ? -1.688 -0.441 -38.514 1.00 91.62 626 ALA A C 1
ATOM 4901 O O . ALA A 1 626 ? -2.076 0.554 -39.122 1.00 91.62 626 ALA A O 1
ATOM 4902 N N . GLN A 1 627 ? -0.972 -1.403 -39.118 1.00 92.38 627 GLN A N 1
ATOM 4903 C CA . GLN A 1 627 ? -0.576 -1.340 -40.535 1.00 92.38 627 GLN A CA 1
ATOM 4904 C C . GLN A 1 627 ? -1.757 -1.447 -41.513 1.00 92.38 627 GLN A C 1
ATOM 4906 O O . GLN A 1 627 ? -1.695 -0.870 -42.602 1.00 92.38 627 GLN A O 1
ATOM 4911 N N . VAL A 1 628 ? -2.828 -2.151 -41.140 1.00 92.06 628 VAL A N 1
ATOM 4912 C CA . VAL A 1 628 ? -4.028 -2.311 -41.981 1.00 92.06 628 VAL A CA 1
ATOM 4913 C C . VAL A 1 628 ? -5.129 -1.287 -41.676 1.00 92.06 628 VAL A C 1
ATOM 4915 O O . VAL A 1 628 ? -6.134 -1.261 -42.385 1.00 92.06 628 VAL A O 1
ATOM 4918 N N . ASP A 1 629 ? -4.943 -0.413 -40.677 1.00 91.12 629 ASP A N 1
ATOM 4919 C CA . ASP A 1 629 ? -5.895 0.660 -40.359 1.00 91.12 629 ASP A CA 1
ATOM 4920 C C . ASP A 1 629 ? -6.043 1.622 -41.562 1.00 91.12 629 ASP A C 1
ATOM 4922 O O . ASP A 1 629 ? -5.085 1.968 -42.278 1.00 91.12 629 ASP A O 1
ATOM 4926 N N . LEU A 1 630 ? -7.288 2.049 -41.788 1.00 90.12 630 LEU A N 1
ATOM 4927 C CA . LEU A 1 630 ? -7.676 3.006 -42.823 1.00 90.12 630 LEU A CA 1
ATOM 4928 C C . LEU A 1 630 ? -7.106 4.403 -42.546 1.00 90.12 630 LEU A C 1
ATOM 4930 O O . LEU A 1 630 ? -6.886 5.174 -43.478 1.00 90.12 630 LEU A O 1
ATOM 4934 N N . ARG A 1 631 ? -6.856 4.738 -41.275 1.00 90.44 631 ARG A N 1
ATOM 4935 C CA . ARG A 1 631 ? -6.299 6.023 -40.844 1.00 90.44 631 ARG A CA 1
ATOM 4936 C C . ARG A 1 631 ? -4.770 5.985 -40.938 1.00 90.44 631 ARG A C 1
ATOM 4938 O O . ARG A 1 631 ? -4.134 5.282 -40.152 1.00 90.44 631 ARG A O 1
ATOM 4945 N N . PRO A 1 632 ? -4.138 6.813 -41.792 1.00 86.06 632 PRO A N 1
ATOM 4946 C CA . PRO A 1 632 ? -2.681 6.814 -41.940 1.00 86.06 632 PRO A CA 1
ATOM 4947 C C . PRO A 1 632 ? -1.928 7.114 -40.637 1.00 86.06 632 PRO A C 1
ATOM 4949 O O . PRO A 1 632 ? -0.859 6.564 -40.405 1.00 86.06 632 PRO A O 1
ATOM 4952 N N . ALA A 1 633 ? -2.501 7.945 -39.760 1.00 86.25 633 ALA A N 1
ATOM 4953 C CA . ALA A 1 633 ? -1.896 8.282 -38.473 1.00 86.25 633 ALA A CA 1
ATOM 4954 C C . ALA A 1 633 ? -1.797 7.080 -37.518 1.00 86.25 633 ALA A C 1
ATOM 4956 O O . ALA A 1 633 ? -0.858 7.019 -36.731 1.00 86.25 633 ALA A O 1
ATOM 4957 N N . ALA A 1 634 ? -2.726 6.119 -37.593 1.00 88.44 634 ALA A N 1
ATOM 4958 C CA . ALA A 1 634 ? -2.717 4.935 -36.733 1.00 88.44 634 ALA A CA 1
ATOM 4959 C C . ALA A 1 634 ? -1.516 4.023 -37.032 1.00 88.44 634 ALA A C 1
ATOM 4961 O O . ALA A 1 634 ? -0.921 3.472 -36.109 1.00 88.44 634 ALA A O 1
ATOM 4962 N N . ARG A 1 635 ? -1.080 3.969 -38.300 1.00 91.19 635 ARG A N 1
ATOM 4963 C CA . ARG A 1 635 ? 0.097 3.200 -38.745 1.00 91.19 635 ARG A CA 1
ATOM 4964 C C . ARG A 1 635 ? 1.388 3.622 -38.056 1.00 91.19 635 ARG A C 1
ATOM 4966 O O . ARG A 1 635 ? 2.319 2.826 -37.998 1.00 91.19 635 ARG A O 1
ATOM 4973 N N . LEU A 1 636 ? 1.451 4.858 -37.556 1.00 91.50 636 LEU A N 1
ATOM 4974 C CA . LEU A 1 636 ? 2.616 5.432 -36.884 1.00 91.50 636 LEU A CA 1
ATOM 4975 C C . LEU A 1 636 ? 2.606 5.221 -35.367 1.00 91.50 636 LEU A C 1
ATOM 4977 O O . LEU A 1 636 ? 3.596 5.548 -34.731 1.00 91.50 636 LEU A O 1
ATOM 4981 N N . LEU A 1 637 ? 1.518 4.715 -34.777 1.00 90.19 637 LEU A N 1
ATOM 4982 C CA . LEU A 1 637 ? 1.374 4.640 -33.318 1.00 90.19 637 LEU A CA 1
ATOM 4983 C C . LEU A 1 637 ? 2.044 3.416 -32.698 1.00 90.19 637 LEU A C 1
ATOM 4985 O O . LEU A 1 637 ? 2.453 3.473 -31.547 1.00 90.19 637 LEU A O 1
ATOM 4989 N N . VAL A 1 638 ? 2.155 2.316 -33.438 1.00 91.38 638 VAL A N 1
ATOM 4990 C CA . VAL A 1 638 ? 2.742 1.077 -32.922 1.00 91.38 638 VAL A CA 1
ATOM 4991 C C . VAL A 1 638 ? 3.988 0.767 -33.748 1.00 91.38 638 VAL A C 1
ATOM 4993 O O . VAL A 1 638 ? 3.857 0.582 -34.960 1.00 91.38 638 VAL A O 1
ATOM 4996 N N . PRO A 1 639 ? 5.195 0.745 -33.153 1.00 91.88 639 PRO A N 1
ATOM 4997 C CA . PRO A 1 639 ? 6.398 0.310 -33.855 1.00 91.88 639 PRO A CA 1
ATOM 4998 C C . PRO A 1 639 ? 6.413 -1.210 -34.057 1.00 91.88 639 PRO A C 1
ATOM 5000 O O . PRO A 1 639 ? 5.725 -1.931 -33.331 1.00 91.88 639 PRO A O 1
ATOM 5003 N N . PRO A 1 640 ? 7.225 -1.729 -34.995 1.00 91.25 640 PRO A N 1
ATOM 5004 C CA . PRO A 1 640 ? 7.463 -3.162 -35.082 1.00 91.25 640 PRO A CA 1
ATOM 5005 C C . PRO A 1 640 ? 8.131 -3.680 -33.791 1.00 91.25 640 PRO A C 1
ATOM 5007 O O . PRO A 1 640 ? 8.961 -2.970 -33.213 1.00 91.25 640 PRO A O 1
ATOM 5010 N N . PRO A 1 641 ? 7.833 -4.920 -33.358 1.00 91.06 641 PRO A N 1
ATOM 5011 C CA . PRO A 1 641 ? 8.482 -5.533 -32.202 1.00 91.06 641 PRO A CA 1
ATOM 5012 C C . PRO A 1 641 ? 10.010 -5.562 -32.320 1.00 91.06 641 PRO A C 1
ATOM 5014 O O . PRO A 1 641 ? 10.560 -5.885 -33.374 1.00 91.06 641 PRO A O 1
ATOM 5017 N N . THR A 1 642 ? 10.706 -5.286 -31.215 1.00 90.19 642 THR A N 1
ATOM 5018 C CA . THR A 1 642 ? 12.183 -5.306 -31.149 1.00 90.19 642 THR A CA 1
ATOM 5019 C C . THR A 1 642 ? 12.766 -6.718 -31.190 1.00 90.19 642 THR A C 1
ATOM 5021 O O . THR A 1 642 ? 13.938 -6.898 -31.520 1.00 90.19 642 THR A O 1
ATOM 5024 N N . LYS A 1 643 ? 11.953 -7.731 -30.872 1.00 89.75 643 LYS A N 1
ATOM 5025 C CA . LYS A 1 643 ? 12.330 -9.147 -30.850 1.00 89.75 643 LYS A CA 1
ATOM 5026 C C . LYS A 1 643 ? 11.427 -9.953 -31.777 1.00 89.75 643 LYS A C 1
ATOM 5028 O O . LYS A 1 643 ? 10.257 -9.635 -31.981 1.00 89.75 643 LYS A O 1
ATOM 5033 N N . ASN A 1 644 ? 11.962 -11.042 -32.323 1.00 88.88 644 ASN A N 1
ATOM 5034 C CA . ASN A 1 644 ? 11.172 -11.958 -33.139 1.00 88.88 644 ASN A CA 1
ATOM 5035 C C . ASN A 1 644 ? 10.365 -12.905 -32.240 1.00 88.88 644 ASN A C 1
ATOM 5037 O O . ASN A 1 644 ? 10.934 -13.797 -31.610 1.00 88.88 644 ASN A O 1
ATOM 5041 N N . ALA A 1 645 ? 9.039 -12.757 -32.256 1.00 86.62 645 ALA A N 1
ATOM 5042 C CA . ALA A 1 645 ? 8.123 -13.554 -31.440 1.00 86.62 645 ALA A CA 1
ATOM 5043 C C . ALA A 1 645 ? 8.258 -15.078 -31.626 1.00 86.62 645 ALA A C 1
ATOM 5045 O O . ALA A 1 645 ? 8.030 -15.819 -30.676 1.00 86.62 645 ALA A O 1
ATOM 5046 N N . TYR A 1 646 ? 8.646 -15.567 -32.812 1.00 83.44 646 TYR A N 1
ATOM 5047 C CA . TYR A 1 646 ? 8.846 -17.005 -33.041 1.00 83.44 646 TYR A CA 1
ATOM 5048 C C . TYR A 1 646 ? 10.134 -17.523 -32.402 1.00 83.44 646 TYR A C 1
ATOM 5050 O O . TYR A 1 646 ? 10.164 -18.641 -31.895 1.00 83.44 646 TYR A O 1
ATOM 5058 N N . VAL A 1 647 ? 11.201 -16.721 -32.453 1.00 86.25 647 VAL A N 1
ATOM 5059 C CA . VAL A 1 647 ? 12.501 -17.084 -31.876 1.00 86.25 647 VAL A CA 1
ATOM 5060 C C . VAL A 1 647 ? 12.420 -17.053 -30.356 1.00 86.25 647 VAL A C 1
ATOM 5062 O O . VAL A 1 647 ? 12.910 -17.976 -29.714 1.00 86.25 647 VAL A O 1
ATOM 5065 N N . GLU A 1 648 ? 11.772 -16.037 -29.784 1.00 87.31 648 GLU A N 1
ATOM 5066 C CA . GLU A 1 648 ? 11.552 -15.970 -28.336 1.00 87.31 648 GLU A CA 1
ATOM 5067 C C . GLU A 1 648 ? 10.653 -17.113 -27.856 1.00 87.31 648 GLU A C 1
ATOM 5069 O O . GLU A 1 648 ? 11.042 -17.826 -26.933 1.00 87.31 648 GLU A O 1
ATOM 5074 N N . ASN A 1 649 ? 9.559 -17.417 -28.565 1.00 82.94 649 ASN A N 1
ATOM 5075 C CA . ASN A 1 649 ? 8.740 -18.579 -28.224 1.00 82.94 649 ASN A CA 1
ATOM 5076 C C . ASN A 1 649 ? 9.537 -19.894 -28.301 1.00 82.94 649 ASN A C 1
ATOM 5078 O O . ASN A 1 649 ? 9.423 -20.748 -27.427 1.00 82.94 649 ASN A O 1
ATOM 5082 N N . LEU A 1 650 ? 10.388 -20.064 -29.320 1.00 81.81 650 LEU A N 1
ATOM 5083 C CA . LEU A 1 650 ? 11.251 -21.243 -29.423 1.00 81.81 650 LEU A CA 1
ATOM 5084 C C . LEU A 1 650 ? 12.226 -21.338 -28.239 1.00 81.81 650 LEU A C 1
ATOM 5086 O O . LEU A 1 650 ? 12.382 -22.421 -27.680 1.00 81.81 650 LEU A O 1
ATOM 5090 N N . LYS A 1 651 ? 12.860 -20.227 -27.838 1.00 87.31 651 LYS A N 1
ATOM 5091 C CA . LYS A 1 651 ? 13.759 -20.185 -26.672 1.00 87.31 651 LYS A CA 1
ATOM 5092 C C . LYS A 1 651 ? 13.025 -20.556 -25.386 1.00 87.31 651 LYS A C 1
ATOM 5094 O O . LYS A 1 651 ? 13.549 -21.355 -24.615 1.00 87.31 651 LYS A O 1
ATOM 5099 N N . ILE A 1 652 ? 11.831 -20.004 -25.172 1.00 84.94 652 ILE A N 1
ATOM 5100 C CA . ILE A 1 652 ? 11.005 -20.284 -23.992 1.00 84.94 652 ILE A CA 1
ATOM 5101 C C . ILE A 1 652 ? 10.619 -21.762 -23.967 1.00 84.94 652 ILE A C 1
ATOM 5103 O O . ILE A 1 652 ? 10.885 -22.441 -22.981 1.00 84.94 652 ILE A O 1
ATOM 5107 N N . ASN A 1 653 ? 10.094 -22.304 -25.069 1.00 79.62 653 ASN A N 1
ATOM 5108 C CA . ASN A 1 653 ? 9.711 -23.717 -25.132 1.00 79.62 653 ASN A CA 1
ATOM 5109 C C . ASN A 1 653 ? 10.908 -24.654 -24.946 1.00 79.62 653 ASN A C 1
ATOM 5111 O O . ASN A 1 653 ? 10.773 -25.674 -24.279 1.00 79.62 653 ASN A O 1
ATOM 5115 N N . LEU A 1 654 ? 12.088 -24.298 -25.464 1.00 80.62 654 LEU A N 1
ATOM 5116 C CA . LEU A 1 654 ? 13.316 -25.056 -25.222 1.00 80.62 654 LEU A CA 1
ATOM 5117 C C . LEU A 1 654 ? 13.694 -25.048 -23.730 1.00 80.62 654 LEU A C 1
ATOM 5119 O O . LEU A 1 654 ? 14.007 -26.098 -23.174 1.00 80.62 654 LEU A O 1
ATOM 5123 N N . ARG A 1 655 ? 13.640 -23.885 -23.065 1.00 84.88 655 ARG A N 1
ATOM 5124 C CA . ARG A 1 655 ? 13.913 -23.774 -21.622 1.00 84.88 655 ARG A CA 1
ATOM 5125 C C . ARG A 1 655 ? 12.911 -24.575 -20.799 1.00 84.88 655 ARG A C 1
ATOM 5127 O O . ARG A 1 655 ? 13.340 -25.367 -19.968 1.00 84.88 655 ARG A O 1
ATOM 5134 N N . LYS A 1 656 ? 11.609 -24.432 -21.066 1.00 79.50 656 LYS A N 1
ATOM 5135 C CA . LYS A 1 656 ? 10.533 -25.187 -20.396 1.00 79.50 656 LYS A CA 1
ATOM 5136 C C . LYS A 1 656 ? 10.714 -26.692 -20.549 1.00 79.50 656 LYS A C 1
ATOM 5138 O O . LYS A 1 656 ? 10.620 -27.437 -19.578 1.00 79.50 656 LYS A O 1
ATOM 5143 N N . TYR A 1 657 ? 11.067 -27.121 -21.755 1.00 72.00 657 TYR A N 1
ATOM 5144 C CA . TYR A 1 657 ? 11.347 -28.513 -22.072 1.00 72.00 657 TYR A CA 1
ATOM 5145 C C . TYR A 1 657 ? 12.518 -29.083 -21.249 1.00 72.00 657 TYR A C 1
ATOM 5147 O O . TYR A 1 657 ? 12.400 -30.179 -20.710 1.00 72.00 657 TYR A O 1
ATOM 5155 N N . PHE A 1 658 ? 13.625 -28.349 -21.083 1.00 76.06 658 PHE A N 1
ATOM 5156 C CA . PHE A 1 658 ? 14.751 -28.806 -20.248 1.00 76.06 658 PHE A CA 1
ATOM 5157 C C . PHE A 1 658 ? 14.537 -28.597 -18.743 1.00 76.06 658 PHE A C 1
ATOM 5159 O O . PHE A 1 658 ? 15.148 -29.302 -17.945 1.00 76.06 658 PHE A O 1
ATOM 5166 N N . ARG A 1 659 ? 13.662 -27.665 -18.350 1.00 77.81 659 ARG A N 1
ATOM 5167 C CA . ARG A 1 659 ? 13.224 -27.466 -16.959 1.00 77.81 659 ARG A CA 1
ATOM 5168 C C . ARG A 1 659 ? 12.296 -28.593 -16.492 1.00 77.81 659 ARG A C 1
ATOM 5170 O O . ARG A 1 659 ? 12.226 -28.844 -15.292 1.00 77.81 659 ARG A O 1
ATOM 5177 N N . GLY A 1 660 ? 11.659 -29.289 -17.437 1.00 63.50 660 GLY A N 1
ATOM 5178 C CA . GLY A 1 660 ? 10.859 -30.478 -17.180 1.00 63.50 660 GLY A CA 1
ATOM 5179 C C . GLY A 1 660 ? 9.345 -30.259 -17.212 1.00 63.50 660 GLY A C 1
ATOM 5180 O O . GLY A 1 660 ? 8.635 -30.949 -16.507 1.00 63.50 660 GLY A O 1
ATOM 5181 N N . ASP A 1 661 ? 8.823 -29.312 -17.994 1.00 63.78 661 ASP A N 1
ATOM 5182 C CA . ASP A 1 661 ? 7.369 -29.080 -18.071 1.00 63.78 661 ASP A CA 1
ATOM 5183 C C . ASP A 1 661 ? 6.577 -30.383 -18.346 1.00 63.78 661 ASP A C 1
ATOM 5185 O O . ASP A 1 661 ? 6.814 -31.085 -19.339 1.00 63.78 661 ASP A O 1
ATOM 5189 N N . ASP A 1 662 ? 5.619 -30.674 -17.461 1.00 53.00 662 ASP A N 1
ATOM 5190 C CA . ASP A 1 662 ? 4.799 -31.893 -17.409 1.00 53.00 662 ASP A CA 1
ATOM 5191 C C . ASP A 1 662 ? 4.037 -32.141 -18.724 1.00 53.00 662 ASP A C 1
ATOM 5193 O O . ASP A 1 662 ? 3.673 -33.261 -19.076 1.00 53.00 662 ASP A O 1
ATOM 5197 N N . ARG A 1 663 ? 3.846 -31.082 -19.521 1.00 55.72 663 ARG A N 1
ATOM 5198 C CA . ARG A 1 663 ? 3.113 -31.130 -20.788 1.00 55.72 663 ARG A CA 1
ATOM 5199 C C . ARG A 1 663 ? 3.870 -31.788 -21.945 1.00 55.72 663 ARG A C 1
ATOM 5201 O O . ARG A 1 663 ? 3.243 -31.926 -22.986 1.00 55.72 663 ARG A O 1
ATOM 5208 N N . LYS A 1 664 ? 5.164 -32.143 -21.834 1.00 53.69 664 LYS A N 1
ATOM 5209 C CA . LYS A 1 664 ? 5.981 -32.863 -22.859 1.00 53.69 664 LYS A CA 1
ATOM 5210 C C . LYS A 1 664 ? 5.813 -32.403 -24.323 1.00 53.69 664 LYS A C 1
ATOM 5212 O O . LYS A 1 664 ? 6.004 -33.172 -25.267 1.00 53.69 664 LYS A O 1
ATOM 5217 N N . ILE A 1 665 ? 5.453 -31.142 -24.552 1.00 56.62 665 ILE A N 1
ATOM 5218 C CA . ILE A 1 665 ? 5.141 -30.624 -25.888 1.00 56.62 665 ILE A CA 1
ATOM 5219 C C . ILE A 1 665 ? 6.103 -29.484 -26.202 1.00 56.62 665 ILE A C 1
ATOM 5221 O O . ILE A 1 665 ? 5.987 -28.401 -25.627 1.00 56.62 665 ILE A O 1
ATOM 5225 N N . LEU A 1 666 ? 6.981 -29.666 -27.197 1.00 53.72 666 LEU A N 1
ATOM 5226 C CA . LEU A 1 666 ? 7.550 -28.511 -27.888 1.00 53.72 666 LEU A CA 1
ATOM 5227 C C . LEU A 1 666 ? 6.467 -27.909 -28.774 1.00 53.72 666 LEU A C 1
ATOM 5229 O O . LEU A 1 666 ? 6.006 -28.509 -29.754 1.00 53.72 666 LEU A O 1
ATOM 5233 N N . ARG A 1 667 ? 6.059 -26.693 -28.425 1.00 56.19 667 ARG A N 1
ATOM 5234 C CA . ARG A 1 667 ? 5.207 -25.876 -29.279 1.00 56.19 667 ARG A CA 1
ATOM 5235 C C . ARG A 1 667 ? 6.095 -25.079 -30.224 1.00 56.19 667 ARG A C 1
ATOM 5237 O O . ARG A 1 667 ? 6.994 -24.356 -29.804 1.00 56.19 667 ARG A O 1
ATOM 5244 N N . TRP A 1 668 ? 5.835 -25.194 -31.517 1.00 52.00 668 TRP A N 1
ATOM 5245 C CA . TRP A 1 668 ? 6.462 -24.367 -32.536 1.00 52.00 668 TRP A CA 1
ATOM 5246 C C . TRP A 1 668 ? 5.381 -23.616 -33.310 1.00 52.00 668 TRP A C 1
ATOM 5248 O O . TRP A 1 668 ? 4.554 -24.215 -33.984 1.00 52.00 668 TRP A O 1
ATOM 5258 N N . GLY A 1 669 ? 5.328 -22.293 -33.173 1.00 54.50 669 GLY A N 1
ATOM 5259 C CA . GLY A 1 669 ? 4.244 -21.460 -33.714 1.00 54.50 669 GLY A CA 1
ATOM 5260 C C . GLY A 1 669 ? 3.837 -20.377 -32.722 1.00 54.50 669 GLY A C 1
ATOM 5261 O O . GLY A 1 669 ? 4.595 -20.108 -31.802 1.00 54.50 669 GLY A O 1
ATOM 5262 N N . LEU A 1 670 ? 2.683 -19.738 -32.895 1.00 56.03 670 LEU A N 1
ATOM 5263 C CA . LEU A 1 670 ? 2.162 -18.738 -31.952 1.00 56.03 670 LEU A CA 1
ATOM 5264 C C . LEU A 1 670 ? 0.800 -19.229 -31.460 1.00 56.03 670 LEU A C 1
ATOM 5266 O O . LEU A 1 670 ? -0.069 -19.495 -32.288 1.00 56.03 670 LEU A O 1
ATOM 5270 N N . ASP A 1 671 ? 0.644 -19.409 -30.149 1.00 51.09 671 ASP A N 1
ATOM 5271 C CA . ASP A 1 671 ? -0.644 -19.722 -29.519 1.00 51.09 671 ASP A CA 1
ATOM 5272 C C . ASP A 1 671 ? -1.188 -18.407 -28.947 1.00 51.09 671 ASP A C 1
ATOM 5274 O O . ASP A 1 671 ? -0.718 -17.963 -27.908 1.00 51.09 671 ASP A O 1
ATOM 5278 N N . LEU A 1 672 ? -2.099 -17.765 -29.685 1.00 44.91 672 LEU A N 1
ATOM 5279 C CA . LEU A 1 672 ? -3.312 -17.065 -29.230 1.00 44.91 672 LEU A CA 1
ATOM 5280 C C . LEU A 1 672 ? -4.089 -16.582 -30.481 1.00 44.91 672 LEU A C 1
ATOM 5282 O O . LEU A 1 672 ? -3.518 -16.415 -31.556 1.00 44.91 672 LEU A O 1
ATOM 5286 N N . SER A 1 673 ? -5.420 -16.545 -30.358 1.00 35.53 673 SER A N 1
ATOM 5287 C CA . SER A 1 673 ? -6.466 -16.286 -31.374 1.00 35.53 673 SER A CA 1
ATOM 5288 C C . SER A 1 673 ? -6.104 -16.469 -32.873 1.00 35.53 673 SER A C 1
ATOM 5290 O O . SER A 1 673 ? -5.863 -15.533 -33.624 1.00 35.53 673 SER A O 1
ATOM 5292 N N . GLY A 1 674 ? -6.139 -17.716 -33.361 1.00 44.53 674 GLY A N 1
ATOM 5293 C CA . GLY A 1 674 ? -6.144 -18.004 -34.809 1.00 44.53 674 GLY A CA 1
ATOM 5294 C C . GLY A 1 674 ? -4.783 -18.284 -35.465 1.00 44.53 674 GLY A C 1
ATOM 5295 O O . GLY A 1 674 ? -4.729 -18.529 -36.672 1.00 44.53 674 GLY A O 1
ATOM 5296 N N . GLY A 1 675 ? -3.688 -18.321 -34.699 1.00 51.16 675 GLY A N 1
ATOM 5297 C CA . GLY A 1 675 ? -2.386 -18.804 -35.171 1.00 51.16 675 GLY A CA 1
ATOM 5298 C C . GLY A 1 675 ? -2.338 -20.326 -35.392 1.00 51.16 675 GLY A C 1
ATOM 5299 O O . GLY A 1 675 ? -2.906 -21.102 -34.627 1.00 51.16 675 GLY A O 1
ATOM 5300 N N . LYS A 1 676 ? -1.626 -20.784 -36.435 1.00 47.84 676 LYS A N 1
ATOM 5301 C CA . LYS A 1 676 ? -1.279 -22.208 -36.597 1.00 47.84 676 LYS A CA 1
ATOM 5302 C C . LYS A 1 676 ? -0.074 -22.525 -35.708 1.00 47.84 676 LYS A C 1
ATOM 5304 O O . LYS A 1 676 ? 1.017 -22.013 -35.960 1.00 47.84 676 LYS A O 1
ATOM 5309 N N . SER A 1 677 ? -0.255 -23.380 -34.705 1.00 52.78 677 SER A N 1
ATOM 5310 C CA . SER A 1 677 ? 0.841 -23.959 -33.926 1.00 52.78 677 SER A CA 1
ATOM 5311 C C . SER A 1 677 ? 1.107 -25.404 -34.362 1.00 52.78 677 SER A C 1
ATOM 5313 O O . SER A 1 677 ? 0.201 -26.223 -34.500 1.00 52.78 677 SER A O 1
ATOM 5315 N N . VAL A 1 678 ? 2.374 -25.718 -34.623 1.00 50.81 678 VAL A N 1
ATOM 5316 C CA . VAL A 1 678 ? 2.877 -27.082 -34.774 1.00 50.81 678 VAL A CA 1
ATOM 5317 C C . VAL A 1 678 ? 3.235 -27.566 -33.377 1.00 50.81 678 VAL A C 1
ATOM 5319 O O . VAL A 1 678 ? 4.187 -27.095 -32.760 1.00 50.81 678 VAL A O 1
ATOM 5322 N N . ARG A 1 679 ? 2.438 -28.490 -32.848 1.00 55.47 679 ARG A N 1
ATOM 5323 C CA . ARG A 1 679 ? 2.723 -29.151 -31.573 1.00 55.47 679 ARG A CA 1
ATOM 5324 C C . ARG A 1 679 ? 3.430 -30.460 -31.877 1.00 55.47 679 ARG A C 1
ATOM 5326 O O . ARG A 1 679 ? 2.847 -31.328 -32.521 1.00 55.47 679 ARG A O 1
ATOM 5333 N N . ILE A 1 680 ? 4.674 -30.594 -31.433 1.00 53.25 680 ILE A N 1
ATOM 5334 C CA . ILE A 1 680 ? 5.399 -31.862 -31.493 1.00 53.25 680 ILE A CA 1
ATOM 5335 C C . ILE A 1 680 ? 5.314 -32.471 -30.094 1.00 53.25 680 ILE A C 1
ATOM 5337 O O . ILE A 1 680 ? 6.116 -32.156 -29.217 1.00 53.25 680 ILE A O 1
ATOM 5341 N N . GLY A 1 681 ? 4.290 -33.297 -29.884 1.00 49.38 681 GLY A N 1
ATOM 5342 C CA . GLY A 1 681 ? 4.094 -34.093 -28.671 1.00 49.38 681 GLY A CA 1
ATOM 5343 C C . GLY A 1 681 ? 3.968 -35.566 -29.044 1.00 49.38 681 GLY A C 1
ATOM 5344 O O . GLY A 1 681 ? 3.366 -35.894 -30.070 1.00 49.38 681 GLY A O 1
ATOM 5345 N N . LEU A 1 682 ? 4.565 -36.444 -28.246 1.00 47.25 682 LEU A N 1
ATOM 5346 C CA . LEU A 1 682 ? 4.444 -37.889 -28.409 1.00 47.25 682 LEU A CA 1
ATOM 5347 C C . LEU A 1 682 ? 3.337 -38.369 -27.480 1.00 47.25 682 LEU A C 1
ATOM 5349 O O . LEU A 1 682 ? 3.458 -38.228 -26.275 1.00 47.25 682 LEU A O 1
ATOM 5353 N N . ARG A 1 683 ? 2.259 -38.910 -28.050 1.00 50.59 683 ARG A N 1
ATOM 5354 C CA . ARG A 1 683 ? 1.146 -39.446 -27.263 1.00 50.59 683 ARG A CA 1
ATOM 5355 C C . ARG A 1 683 ? 1.438 -40.871 -26.816 1.00 50.59 683 ARG A C 1
ATOM 5357 O O . ARG A 1 683 ? 2.054 -41.637 -27.563 1.00 50.59 683 ARG A O 1
ATOM 5364 N N . ASP A 1 684 ? 0.977 -41.226 -25.625 1.00 52.91 684 ASP A N 1
ATOM 5365 C CA . ASP A 1 684 ? 0.999 -42.605 -25.149 1.00 52.91 684 ASP A CA 1
ATOM 5366 C C . ASP A 1 684 ? 0.004 -43.496 -25.935 1.00 52.91 684 ASP A C 1
ATOM 5368 O O . ASP A 1 684 ? -0.741 -43.033 -26.806 1.00 52.91 684 ASP A O 1
ATOM 5372 N N . GLN A 1 685 ? -0.027 -44.800 -25.634 1.00 45.53 685 GLN A N 1
ATOM 5373 C CA . GLN A 1 685 ? -0.970 -45.742 -26.264 1.00 45.53 685 GLN A CA 1
ATOM 5374 C C . GLN A 1 685 ? -2.448 -45.417 -25.964 1.00 45.53 685 GLN A C 1
ATOM 5376 O O . GLN A 1 685 ? -3.333 -45.886 -26.679 1.00 45.53 685 GLN A O 1
ATOM 5381 N N . SER A 1 686 ? -2.708 -44.591 -24.947 1.00 52.62 686 SER A N 1
ATOM 5382 C CA . SER A 1 686 ? -4.025 -44.116 -24.510 1.00 52.62 686 SER A CA 1
ATOM 5383 C C . SER A 1 686 ? -4.418 -42.778 -25.152 1.00 52.62 686 SER A C 1
ATOM 5385 O O . SER A 1 686 ? -5.474 -42.230 -24.833 1.00 52.62 686 SER A O 1
ATOM 5387 N N . ASN A 1 687 ? -3.598 -42.254 -26.076 1.00 49.38 687 ASN A N 1
ATOM 5388 C CA . ASN A 1 687 ? -3.780 -40.967 -26.749 1.00 49.38 687 ASN A CA 1
ATOM 5389 C C . ASN A 1 687 ? -3.706 -39.749 -25.799 1.00 49.38 687 ASN A C 1
ATOM 5391 O O . ASN A 1 687 ? -4.196 -38.670 -26.148 1.00 49.38 687 ASN A O 1
ATOM 5395 N N . GLN A 1 688 ? -3.092 -39.912 -24.625 1.00 46.50 688 GLN A N 1
ATOM 5396 C CA . GLN A 1 688 ? -2.769 -38.834 -23.692 1.00 46.50 688 GLN A CA 1
ATOM 5397 C C . GLN A 1 688 ? -1.395 -38.229 -24.045 1.00 46.50 688 GLN A C 1
ATOM 5399 O O . GLN A 1 688 ? -0.536 -38.952 -24.558 1.00 46.50 688 GLN A O 1
ATOM 5404 N N . PRO A 1 689 ? -1.219 -36.900 -23.893 1.00 48.94 689 PRO A N 1
ATOM 5405 C CA . PRO A 1 689 ? 0.036 -36.209 -24.195 1.00 48.94 689 PRO A CA 1
ATOM 5406 C C . PRO A 1 689 ? 1.208 -36.618 -23.295 1.00 48.94 689 PRO A C 1
ATOM 5408 O O . PRO A 1 689 ? 0.966 -37.100 -22.166 1.00 48.94 689 PRO A O 1
#

pLDDT: mean 88.38, std 10.24, range [35.53, 97.88]